Protein 5KIK (pdb70)

Foldseek 3Di:
DFFKAFALQKFKFKAFLQAGDALLCQQLLSVLLCVVPAQVVLLVVCLVPLVVLVVLLVDLVSALPQHANPSVPNVVSVVSVVVCVVLNVVSVLSVVQVLCLPPPQQVVWFQDDPVVSQVPGDPLCRVFKDKADPPVNTGIDIFTNRVVSCVDPSRDQQSIKIKMAGHAEQFDAAGGNHGDDCSDPRMAIFGGGLQDVLLVCRLVTRHDPVRLVVSCVVSVDDDVNSVSSVVSMDGDDADWWWKDQAQLWIWIHARRAIEIFLDDATGDDHPDYDPDHCHPVNDDQAHEEYEFFFRDCSSDPSSRCSNCVNRYHEYEWADDDRNASLEHGPQVSVVSSNRDHYDHAYAQDWDDGDQKIKGWHDADALQLPDPYRGGTWIWIGRDPAIEISRQQGWCPPPPRLLVVCVPPPAHAEYEYEFQAFFAQNCSVCVSSDSDDDPVVVSVVRGRGGYFQVGVQRNCVSRVYQEYEYGNHQQGSHSNRHDSRDDDCVPSSNVRQVNNQVSSVVVPGHYYYDRRMDMDDD

Structure (mmCIF, N/CA/C/O backbone):
data_5KIK
#
_entry.id   5KIK
#
_cell.length_a   153.529
_cell.length_b   153.529
_cell.length_c   93.043
_cell.angle_alpha   90.00
_cell.angle_beta   90.00
_cell.angle_gamma   90.00
#
_symmetry.space_group_name_H-M   'P 43 21 2'
#
loop_
_entity.id
_entity.type
_entity.pdbx_description
1 polymer 'CmlA protein'
2 non-polymer 'FE (III) ION'
3 non-polymer 'POTASSIUM ION'
4 non-polymer GLYCEROL
5 water water
#
loop_
_atom_site.group_PDB
_atom_site.id
_atom_site.type_symbol
_atom_site.label_atom_id
_atom_site.label_alt_id
_atom_site.label_comp_id
_atom_site.label_asym_id
_atom_site.label_entity_id
_atom_site.label_seq_id
_atom_site.pdbx_PDB_ins_code
_atom_site.Cartn_x
_atom_site.Cartn_y
_atom_site.Cartn_z
_atom_site.occupancy
_atom_site.B_iso_or_equiv
_atom_site.auth_seq_id
_atom_site.auth_comp_id
_atom_site.auth_asym_id
_atom_site.auth_atom_id
_atom_site.pdbx_PDB_model_num
ATOM 1 N N . HIS A 1 19 ? -20.143 -28.856 -34.836 1.00 72.53 -1 HIS A N 1
ATOM 2 C CA . HIS A 1 19 ? -19.533 -30.141 -35.320 1.00 69.83 -1 HIS A CA 1
ATOM 3 C C . HIS A 1 19 ? -18.684 -30.827 -34.251 1.00 65.67 -1 HIS A C 1
ATOM 4 O O . HIS A 1 19 ? -17.800 -30.224 -33.658 1.00 70.19 -1 HIS A O 1
ATOM 11 N N . MET A 1 20 ? -18.959 -32.103 -34.027 1.00 60.17 0 MET A N 1
ATOM 12 C CA . MET A 1 20 ? -18.373 -32.892 -32.940 1.00 60.33 0 MET A CA 1
ATOM 13 C C . MET A 1 20 ? -16.825 -33.031 -33.111 1.00 58.16 0 MET A C 1
ATOM 14 O O . MET A 1 20 ? -16.307 -33.163 -34.239 1.00 55.06 0 MET A O 1
ATOM 19 N N . ARG A 1 21 ? -16.110 -33.014 -31.994 1.00 54.65 1 ARG A N 1
ATOM 20 C CA . ARG A 1 21 ? -14.647 -33.106 -31.974 1.00 58.36 1 ARG A CA 1
ATOM 21 C C . ARG A 1 21 ? -14.179 -34.299 -31.150 1.00 54.79 1 ARG A C 1
ATOM 22 O O . ARG A 1 21 ? -14.813 -34.727 -30.169 1.00 48.14 1 ARG A O 1
ATOM 30 N N . TYR A 1 22 ? -13.062 -34.865 -31.599 1.00 53.14 2 TYR A N 1
ATOM 31 C CA . TYR A 1 22 ? -12.513 -36.105 -31.024 1.00 55.12 2 TYR A CA 1
ATOM 32 C C . TYR A 1 22 ? -11.036 -35.928 -30.570 1.00 52.42 2 TYR A C 1
ATOM 33 O O . TYR A 1 22 ? -10.281 -35.126 -31.137 1.00 50.61 2 TYR A O 1
ATOM 42 N N . SER A 1 23 ? -10.654 -36.707 -29.569 1.00 53.45 3 SER A N 1
ATOM 43 C CA . SER A 1 23 ? -9.307 -36.725 -29.033 1.00 52.21 3 SER A CA 1
ATOM 44 C C . SER A 1 23 ? -8.869 -38.160 -28.776 1.00 51.10 3 SER A C 1
ATOM 45 O O . SER A 1 23 ? -9.698 -39.059 -28.661 1.00 51.31 3 SER A O 1
ATOM 48 N N . LEU A 1 24 ? -7.552 -38.371 -28.710 1.00 48.71 4 LEU A N 1
ATOM 49 C CA . LEU A 1 24 ? -6.990 -39.718 -28.542 1.00 49.91 4 LEU A CA 1
ATOM 50 C C . LEU A 1 24 ? -7.524 -40.263 -27.254 1.00 47.73 4 LEU A C 1
ATOM 51 O O . LEU A 1 24 ? -7.563 -39.554 -26.318 1.00 42.56 4 LEU A O 1
ATOM 56 N N . ARG A 1 25 ? -7.973 -41.514 -27.224 1.00 51.65 5 ARG A N 1
ATOM 57 C CA . ARG A 1 25 ? -8.402 -42.114 -25.968 1.00 47.70 5 ARG A CA 1
ATOM 58 C C . ARG A 1 25 ? -7.249 -42.230 -24.940 1.00 53.80 5 ARG A C 1
ATOM 59 O O . ARG A 1 25 ? -6.066 -42.428 -25.285 1.00 48.62 5 ARG A O 1
ATOM 67 N N . GLN A 1 26 ? -7.634 -42.212 -23.676 1.00 46.74 6 GLN A N 1
ATOM 68 C CA . GLN A 1 26 ? -6.709 -42.271 -22.563 1.00 48.14 6 GLN A CA 1
ATOM 69 C C . GLN A 1 26 ? -6.139 -43.667 -22.368 1.00 50.08 6 GLN A C 1
ATOM 70 O O . GLN A 1 26 ? -5.106 -43.855 -21.717 1.00 50.44 6 GLN A O 1
ATOM 76 N N . ASP A 1 27 ? -6.810 -44.656 -22.940 1.00 51.08 7 ASP A N 1
ATOM 77 C CA . ASP A 1 27 ? -6.421 -46.041 -22.777 1.00 50.38 7 ASP A CA 1
ATOM 78 C C . ASP A 1 27 ? -5.738 -46.576 -24.014 1.00 47.04 7 ASP A C 1
ATOM 79 O O . ASP A 1 27 ? -5.593 -47.795 -24.171 1.00 54.76 7 ASP A O 1
ATOM 84 N N . ILE A 1 28 ? -5.334 -45.680 -24.901 1.00 47.07 8 ILE A N 1
ATOM 85 C CA . ILE A 1 28 ? -4.604 -46.087 -26.083 1.00 51.01 8 ILE A CA 1
ATOM 86 C C . ILE A 1 28 ? -3.156 -45.586 -25.970 1.00 48.94 8 ILE A C 1
ATOM 87 O O . ILE A 1 28 ? -2.918 -44.401 -25.978 1.00 45.19 8 ILE A O 1
ATOM 92 N N . ALA A 1 29 ? -2.206 -46.491 -25.925 1.00 45.54 9 ALA A N 1
ATOM 93 C CA . ALA A 1 29 ? -0.784 -46.128 -25.884 1.00 46.72 9 ALA A CA 1
ATOM 94 C C . ALA A 1 29 ? -0.232 -46.004 -27.308 1.00 47.07 9 ALA A C 1
ATOM 95 O O . ALA A 1 29 ? -0.593 -46.786 -28.177 1.00 45.73 9 ALA A O 1
ATOM 97 N N . VAL A 1 30 ? 0.660 -45.047 -27.530 1.00 47.93 10 VAL A N 1
ATOM 98 C CA . VAL A 1 30 ? 1.347 -44.888 -28.809 1.00 46.80 10 VAL A CA 1
ATOM 99 C C . VAL A 1 30 ? 2.841 -45.175 -28.585 1.00 48.19 10 VAL A C 1
ATOM 100 O O . VAL A 1 30 ? 3.587 -44.283 -28.196 1.00 47.42 10 VAL A O 1
ATOM 104 N N . GLU A 1 31 ? 3.260 -46.410 -28.853 1.00 51.17 11 GLU A N 1
ATOM 105 C CA . GLU A 1 31 ? 4.631 -46.859 -28.605 1.00 50.74 11 GLU A CA 1
ATOM 106 C C . GLU A 1 31 ? 5.612 -46.483 -29.721 1.00 47.29 11 GLU A C 1
ATOM 107 O O . GLU A 1 31 ? 5.332 -46.694 -30.880 1.00 46.59 11 GLU A O 1
ATOM 113 N N . PRO A 1 32 ? 6.794 -45.952 -29.359 1.00 47.74 12 PRO A N 1
ATOM 114 C CA . PRO A 1 32 ? 7.794 -45.532 -30.356 1.00 45.87 12 PRO A CA 1
ATOM 115 C C . PRO A 1 32 ? 8.581 -46.659 -30.886 1.00 39.41 12 PRO A C 1
ATOM 116 O O . PRO A 1 32 ? 8.859 -47.602 -30.148 1.00 41.11 12 PRO A O 1
ATOM 120 N N . VAL A 1 33 ? 8.962 -46.585 -32.154 1.00 41.20 13 VAL A N 1
ATOM 121 C CA . VAL A 1 33 ? 9.673 -47.685 -32.755 1.00 40.66 13 VAL A CA 1
ATOM 122 C C . VAL A 1 33 ? 10.823 -47.168 -33.588 1.00 38.62 13 VAL A C 1
ATOM 123 O O . VAL A 1 33 ? 10.643 -46.273 -34.384 1.00 38.68 13 VAL A O 1
ATOM 127 N N . ILE A 1 34 ? 11.998 -47.756 -33.419 1.00 38.36 14 ILE A N 1
ATOM 128 C CA . ILE A 1 34 ? 13.157 -47.350 -34.218 1.00 41.68 14 ILE A CA 1
ATOM 129 C C . ILE A 1 34 ? 13.760 -48.603 -34.769 1.00 42.48 14 ILE A C 1
ATOM 130 O O . ILE A 1 34 ? 14.138 -49.480 -34.009 1.00 42.47 14 ILE A O 1
ATOM 135 N N . ALA A 1 35 ? 13.786 -48.704 -36.095 1.00 42.50 15 ALA A N 1
ATOM 136 C CA . ALA A 1 35 ? 14.346 -49.871 -36.788 1.00 47.11 15 ALA A CA 1
ATOM 137 C C . ALA A 1 35 ? 13.829 -51.178 -36.252 1.00 47.73 15 ALA A C 1
ATOM 138 O O . ALA A 1 35 ? 14.574 -52.136 -36.123 1.00 53.83 15 ALA A O 1
ATOM 140 N N . GLY A 1 36 ? 12.541 -51.201 -35.904 1.00 47.00 16 GLY A N 1
ATOM 141 C CA . GLY A 1 36 ? 11.881 -52.426 -35.507 1.00 40.96 16 GLY A CA 1
ATOM 142 C C . GLY A 1 36 ? 11.866 -52.680 -34.023 1.00 41.36 16 GLY A C 1
ATOM 143 O O . GLY A 1 36 ? 11.286 -53.658 -33.564 1.00 43.57 16 GLY A O 1
ATOM 144 N N . TRP A 1 37 ? 12.532 -51.841 -33.260 1.00 43.16 17 TRP A N 1
ATOM 145 C CA . TRP A 1 37 ? 12.641 -52.104 -31.812 1.00 44.38 17 TRP A CA 1
ATOM 146 C C . TRP A 1 37 ? 12.036 -50.974 -30.997 1.00 40.88 17 TRP A C 1
ATOM 147 O O . TRP A 1 37 ? 11.960 -49.812 -31.441 1.00 38.66 17 TRP A O 1
ATOM 158 N N . TYR A 1 38 ? 11.609 -51.282 -29.786 1.00 41.61 18 TYR A N 1
ATOM 159 C CA . TYR A 1 38 ? 11.020 -50.236 -28.984 1.00 41.75 18 TYR A CA 1
ATOM 160 C C . TYR A 1 38 ? 12.045 -49.093 -28.819 1.00 43.11 18 TYR A C 1
ATOM 161 O O . TYR A 1 38 ? 13.209 -49.327 -28.504 1.00 42.63 18 TYR A O 1
ATOM 170 N N . GLY A 1 39 ? 11.603 -47.863 -29.007 1.00 43.43 19 GLY A N 1
ATOM 171 C CA . GLY A 1 39 ? 12.484 -46.746 -29.093 1.00 45.94 19 GLY A CA 1
ATOM 172 C C . GLY A 1 39 ? 12.998 -46.216 -27.783 1.00 46.05 19 GLY A C 1
ATOM 173 O O . GLY A 1 39 ? 12.234 -46.016 -26.823 1.00 40.85 19 GLY A O 1
ATOM 174 N N . TRP A 1 40 ? 14.305 -45.977 -27.755 1.00 45.97 20 TRP A N 1
ATOM 175 C CA . TRP A 1 40 ? 14.945 -45.300 -26.603 1.00 44.90 20 TRP A CA 1
ATOM 176 C C . TRP A 1 40 ? 16.176 -44.559 -27.084 1.00 44.80 20 TRP A C 1
ATOM 177 O O . TRP A 1 40 ? 16.546 -44.679 -28.245 1.00 44.00 20 TRP A O 1
ATOM 188 N N A SER A 1 41 ? 16.790 -43.791 -26.175 0.50 46.06 21 SER A N 1
ATOM 189 N N B SER A 1 41 ? 16.805 -43.776 -26.203 0.50 46.18 21 SER A N 1
ATOM 190 C CA A SER A 1 41 ? 17.815 -42.802 -26.517 0.50 43.78 21 SER A CA 1
ATOM 191 C CA B SER A 1 41 ? 17.758 -42.753 -26.645 0.50 43.63 21 SER A CA 1
ATOM 192 C C A SER A 1 41 ? 18.906 -43.302 -27.456 0.50 41.06 21 SER A C 1
ATOM 193 C C B SER A 1 41 ? 18.935 -43.285 -27.479 0.50 41.01 21 SER A C 1
ATOM 194 O O A SER A 1 41 ? 19.169 -42.699 -28.502 0.50 43.78 21 SER A O 1
ATOM 195 O O B SER A 1 41 ? 19.287 -42.679 -28.499 0.50 43.19 21 SER A O 1
ATOM 200 N N . TYR A 1 42 ? 19.529 -44.417 -27.084 1.00 38.97 22 TYR A N 1
ATOM 201 C CA . TYR A 1 42 ? 20.726 -44.920 -27.818 1.00 42.87 22 TYR A CA 1
ATOM 202 C C . TYR A 1 42 ? 20.374 -45.491 -29.206 1.00 43.19 22 TYR A C 1
ATOM 203 O O . TYR A 1 42 ? 21.279 -45.803 -29.968 1.00 45.10 22 TYR A O 1
ATOM 212 N N . LEU A 1 43 ? 19.076 -45.554 -29.559 1.00 40.99 23 LEU A N 1
ATOM 213 C CA . LEU A 1 43 ? 18.675 -45.996 -30.935 1.00 42.70 23 LEU A CA 1
ATOM 214 C C . LEU A 1 43 ? 18.540 -44.906 -31.942 1.00 40.56 23 LEU A C 1
ATOM 215 O O . LEU A 1 43 ? 18.398 -45.208 -33.139 1.00 43.93 23 LEU A O 1
ATOM 220 N N . LEU A 1 44 ? 18.601 -43.638 -31.516 1.00 41.42 24 LEU A N 1
ATOM 221 C CA . LEU A 1 44 ? 18.439 -42.525 -32.459 1.00 39.82 24 LEU A CA 1
ATOM 222 C C . LEU A 1 44 ? 19.705 -42.106 -33.194 1.00 44.00 24 LEU A C 1
ATOM 223 O O . LEU A 1 44 ? 19.632 -41.811 -34.374 1.00 40.36 24 LEU A O 1
ATOM 228 N N . PRO A 1 45 ? 20.847 -41.983 -32.502 1.00 42.02 25 PRO A N 1
ATOM 229 C CA . PRO A 1 45 ? 22.078 -41.641 -33.273 1.00 40.49 25 PRO A CA 1
ATOM 230 C C . PRO A 1 45 ? 22.492 -42.844 -34.067 1.00 41.09 25 PRO A C 1
ATOM 231 O O . PRO A 1 45 ? 22.495 -43.965 -33.529 1.00 38.95 25 PRO A O 1
ATOM 235 N N . PRO A 1 46 ? 22.842 -42.643 -35.345 1.00 37.48 26 PRO A N 1
ATOM 236 C CA . PRO A 1 46 ? 23.081 -43.823 -36.151 1.00 39.53 26 PRO A CA 1
ATOM 237 C C . PRO A 1 46 ? 24.250 -44.676 -35.696 1.00 38.84 26 PRO A C 1
ATOM 238 O O . PRO A 1 46 ? 24.172 -45.925 -35.773 1.00 43.27 26 PRO A O 1
ATOM 242 N N . GLN A 1 47 ? 25.332 -44.025 -35.276 1.00 38.86 27 GLN A N 1
ATOM 243 C CA . GLN A 1 47 ? 26.524 -44.732 -34.804 1.00 40.13 27 GLN A CA 1
ATOM 244 C C . GLN A 1 47 ? 26.223 -45.647 -33.648 1.00 40.59 27 GLN A C 1
ATOM 245 O O . GLN A 1 47 ? 26.751 -46.758 -33.577 1.00 41.31 27 GLN A O 1
ATOM 251 N N . THR A 1 48 ? 25.369 -45.225 -32.724 1.00 43.20 28 THR A N 1
ATOM 252 C CA . THR A 1 48 ? 25.053 -46.126 -31.592 1.00 41.61 28 THR A CA 1
ATOM 253 C C . THR A 1 48 ? 23.983 -47.161 -32.009 1.00 42.32 28 THR A C 1
ATOM 254 O O . THR A 1 48 ? 24.015 -48.290 -31.554 1.00 38.84 28 THR A O 1
ATOM 258 N N . LEU A 1 49 ? 23.057 -46.785 -32.897 1.00 42.41 29 LEU A N 1
ATOM 259 C CA . LEU A 1 49 ? 22.094 -47.782 -33.451 1.00 45.17 29 LEU A CA 1
ATOM 260 C C . LEU A 1 49 ? 22.845 -48.946 -34.134 1.00 42.49 29 LEU A C 1
ATOM 261 O O . LEU A 1 49 ? 22.532 -50.133 -33.936 1.00 42.60 29 LEU A O 1
ATOM 266 N N . ALA A 1 50 ? 23.853 -48.587 -34.895 1.00 42.97 30 ALA A N 1
ATOM 267 C CA . ALA A 1 50 ? 24.649 -49.572 -35.626 1.00 42.01 30 ALA A CA 1
ATOM 268 C C . ALA A 1 50 ? 25.290 -50.561 -34.699 1.00 44.47 30 ALA A C 1
ATOM 269 O O . ALA A 1 50 ? 25.266 -51.749 -34.975 1.00 44.04 30 ALA A O 1
ATOM 271 N N . ARG A 1 51 ? 25.783 -50.102 -33.543 1.00 48.33 31 ARG A N 1
ATOM 272 C CA . ARG A 1 51 ? 26.385 -51.018 -32.572 1.00 44.26 31 ARG A CA 1
ATOM 273 C C . ARG A 1 51 ? 25.333 -51.897 -31.950 1.00 44.84 31 ARG A C 1
ATOM 274 O O . ARG A 1 51 ? 25.554 -53.089 -31.768 1.00 43.15 31 ARG A O 1
ATOM 282 N N . PHE A 1 52 ? 24.210 -51.316 -31.532 1.00 45.09 32 PHE A N 1
ATOM 283 C CA . PHE A 1 52 ? 23.152 -52.142 -30.924 1.00 43.19 32 PHE A CA 1
ATOM 284 C C . PHE A 1 52 ? 22.552 -53.178 -31.898 1.00 43.45 32 PHE A C 1
ATOM 285 O O . PHE A 1 52 ? 22.273 -54.295 -31.523 1.00 44.79 32 PHE A O 1
ATOM 293 N N . VAL A 1 53 ? 22.344 -52.798 -33.149 1.00 44.59 33 VAL A N 1
ATOM 294 C CA . VAL A 1 53 ? 21.840 -53.732 -34.120 1.00 46.48 33 VAL A CA 1
ATOM 295 C C . VAL A 1 53 ? 22.811 -54.917 -34.337 1.00 50.58 33 VAL A C 1
ATOM 296 O O . VAL A 1 53 ? 22.425 -56.107 -34.229 1.00 50.76 33 VAL A O 1
ATOM 300 N N . HIS A 1 54 ? 24.078 -54.590 -34.576 1.00 52.14 34 HIS A N 1
ATOM 301 C CA . HIS A 1 54 ? 25.088 -55.586 -34.855 1.00 46.03 34 HIS A CA 1
ATOM 302 C C . HIS A 1 54 ? 25.403 -56.444 -33.660 1.00 50.93 34 HIS A C 1
ATOM 303 O O . HIS A 1 54 ? 25.496 -57.658 -33.787 1.00 54.02 34 HIS A O 1
ATOM 310 N N . ASN A 1 55 ? 25.556 -55.843 -32.490 1.00 44.59 35 ASN A N 1
ATOM 311 C CA . ASN A 1 55 ? 26.017 -56.617 -31.337 1.00 48.66 35 ASN A CA 1
ATOM 312 C C . ASN A 1 55 ? 24.962 -57.172 -30.450 1.00 45.99 35 ASN A C 1
ATOM 313 O O . ASN A 1 55 ? 25.279 -58.027 -29.606 1.00 49.00 35 ASN A O 1
ATOM 318 N N . ARG A 1 56 ? 23.739 -56.657 -30.547 1.00 53.28 36 ARG A N 1
ATOM 319 C CA . ARG A 1 56 ? 22.636 -57.118 -29.664 1.00 49.55 36 ARG A CA 1
ATOM 320 C C . ARG A 1 56 ? 21.446 -57.626 -30.493 1.00 55.34 36 ARG A C 1
ATOM 321 O O . ARG A 1 56 ? 21.106 -58.810 -30.405 1.00 53.36 36 ARG A O 1
ATOM 329 N N . PHE A 1 57 ? 20.812 -56.754 -31.285 1.00 49.40 37 PHE A N 1
ATOM 330 C CA . PHE A 1 57 ? 19.498 -57.116 -31.832 1.00 51.51 37 PHE A CA 1
ATOM 331 C C . PHE A 1 57 ? 19.564 -58.267 -32.856 1.00 53.71 37 PHE A C 1
ATOM 332 O O . PHE A 1 57 ? 18.736 -59.129 -32.816 1.00 53.34 37 PHE A O 1
ATOM 340 N N . ASN A 1 58 ? 20.551 -58.278 -33.745 1.00 54.36 38 ASN A N 1
ATOM 341 C CA . ASN A 1 58 ? 20.666 -59.341 -34.736 1.00 55.57 38 ASN A CA 1
ATOM 342 C C . ASN A 1 58 ? 20.901 -60.660 -34.067 1.00 58.55 38 ASN A C 1
ATOM 343 O O . ASN A 1 58 ? 20.362 -61.654 -34.487 1.00 57.29 38 ASN A O 1
ATOM 348 N N . ARG A 1 59 ? 21.654 -60.645 -32.986 1.00 59.24 39 ARG A N 1
ATOM 349 C CA . ARG A 1 59 ? 21.893 -61.850 -32.221 1.00 58.66 39 ARG A CA 1
ATOM 350 C C . ARG A 1 59 ? 20.645 -62.369 -31.530 1.00 64.57 39 ARG A C 1
ATOM 351 O O . ARG A 1 59 ? 20.485 -63.574 -31.369 1.00 62.75 39 ARG A O 1
ATOM 359 N N . ILE A 1 60 ? 19.782 -61.478 -31.066 1.00 58.31 40 ILE A N 1
ATOM 360 C CA . ILE A 1 60 ? 18.567 -61.924 -30.425 1.00 56.77 40 ILE A CA 1
ATOM 361 C C . ILE A 1 60 ? 17.606 -62.584 -31.462 1.00 60.40 40 ILE A C 1
ATOM 362 O O . ILE A 1 60 ? 17.011 -63.618 -31.198 1.00 54.72 40 ILE A O 1
ATOM 367 N N . VAL A 1 61 ? 17.476 -61.972 -32.627 1.00 51.38 41 VAL A N 1
ATOM 368 C CA . VAL A 1 61 ? 16.611 -62.495 -33.660 1.00 58.84 41 VAL A CA 1
ATOM 369 C C . VAL A 1 61 ? 17.141 -63.831 -34.203 1.00 66.72 41 VAL A C 1
ATOM 370 O O . VAL A 1 61 ? 16.407 -64.798 -34.267 1.00 59.94 41 VAL A O 1
ATOM 374 N N . GLU A 1 62 ? 18.415 -63.873 -34.579 1.00 70.36 42 GLU A N 1
ATOM 375 C CA . GLU A 1 62 ? 19.032 -65.102 -35.088 1.00 70.62 42 GLU A CA 1
ATOM 376 C C . GLU A 1 62 ? 18.983 -66.244 -34.057 1.00 67.57 42 GLU A C 1
ATOM 377 O O . GLU A 1 62 ? 18.673 -67.384 -34.398 1.00 70.15 42 GLU A O 1
ATOM 383 N N . SER A 1 63 ? 19.216 -65.931 -32.791 1.00 61.92 43 SER A N 1
ATOM 384 C CA . SER A 1 63 ? 19.009 -66.905 -31.729 1.00 60.22 43 SER A CA 1
ATOM 385 C C . SER A 1 63 ? 17.556 -67.400 -31.715 1.00 69.14 43 SER A C 1
ATOM 386 O O . SER A 1 63 ? 17.293 -68.588 -31.522 1.00 73.60 43 SER A O 1
ATOM 389 N N . TYR A 1 64 ? 16.609 -66.492 -31.902 1.00 64.92 44 TYR A N 1
ATOM 390 C CA . TYR A 1 64 ? 15.204 -66.865 -31.838 1.00 66.33 44 TYR A CA 1
ATOM 391 C C . TYR A 1 64 ? 14.809 -67.745 -33.027 1.00 64.22 44 TYR A C 1
ATOM 392 O O . TYR A 1 64 ? 14.155 -68.757 -32.841 1.00 61.05 44 TYR A O 1
ATOM 401 N N . LEU A 1 65 ? 15.182 -67.334 -34.226 1.00 58.29 45 LEU A N 1
ATOM 402 C CA . LEU A 1 65 ? 14.867 -68.071 -35.436 1.00 65.05 45 LEU A CA 1
ATOM 403 C C . LEU A 1 65 ? 15.535 -69.450 -35.542 1.00 77.33 45 LEU A C 1
ATOM 404 O O . LEU A 1 65 ? 15.220 -70.195 -36.445 1.00 81.35 45 LEU A O 1
ATOM 409 N N . ASP A 1 66 ? 16.474 -69.754 -34.652 1.00 84.07 46 ASP A N 1
ATOM 410 C CA . ASP A 1 66 ? 17.125 -71.053 -34.609 1.00 85.73 46 ASP A CA 1
ATOM 411 C C . ASP A 1 66 ? 16.463 -71.960 -33.598 1.00 81.85 46 ASP A C 1
ATOM 412 O O . ASP A 1 66 ? 16.501 -73.162 -33.751 1.00 82.77 46 ASP A O 1
ATOM 417 N N . ASP A 1 67 ? 15.890 -71.401 -32.544 1.00 80.92 47 ASP A N 1
ATOM 418 C CA . ASP A 1 67 ? 15.049 -72.189 -31.678 1.00 77.06 47 ASP A CA 1
ATOM 419 C C . ASP A 1 67 ? 14.083 -71.360 -30.834 1.00 69.39 47 ASP A C 1
ATOM 420 O O . ASP A 1 67 ? 14.369 -71.037 -29.672 1.00 65.73 47 ASP A O 1
ATOM 425 N N . PRO A 1 68 ? 12.888 -71.092 -31.394 1.00 66.45 48 PRO A N 1
ATOM 426 C CA . PRO A 1 68 ? 11.844 -70.332 -30.718 1.00 63.01 48 PRO A CA 1
ATOM 427 C C . PRO A 1 68 ? 11.489 -70.789 -29.317 1.00 68.62 48 PRO A C 1
ATOM 428 O O . PRO A 1 68 ? 11.045 -69.963 -28.499 1.00 64.70 48 PRO A O 1
ATOM 432 N N . GLN A 1 69 ? 11.706 -72.078 -29.038 1.00 73.81 49 GLN A N 1
ATOM 433 C CA . GLN A 1 69 ? 11.290 -72.688 -27.766 1.00 75.34 49 GLN A CA 1
ATOM 434 C C . GLN A 1 69 ? 12.123 -72.253 -26.588 1.00 66.27 49 GLN A C 1
ATOM 435 O O . GLN A 1 69 ? 11.616 -72.257 -25.460 1.00 62.18 49 GLN A O 1
ATOM 441 N N . VAL A 1 70 ? 13.394 -71.899 -26.837 1.00 66.17 50 VAL A N 1
ATOM 442 C CA . VAL A 1 70 ? 14.274 -71.387 -25.770 1.00 66.13 50 VAL A CA 1
ATOM 443 C C . VAL A 1 70 ? 13.723 -70.048 -25.271 1.00 66.33 50 VAL A C 1
ATOM 444 O O . VAL A 1 70 ? 13.651 -69.797 -24.054 1.00 72.08 50 VAL A O 1
ATOM 448 N N . HIS A 1 71 ? 13.314 -69.201 -26.217 1.00 68.00 51 HIS A N 1
ATOM 449 C CA . HIS A 1 71 ? 12.761 -67.884 -25.880 1.00 70.43 51 HIS A CA 1
ATOM 450 C C . HIS A 1 71 ? 11.421 -68.061 -25.191 1.00 67.05 51 HIS A C 1
ATOM 451 O O . HIS A 1 71 ? 11.151 -67.413 -24.160 1.00 66.91 51 HIS A O 1
ATOM 458 N N . ALA A 1 72 ? 10.617 -68.990 -25.710 1.00 64.87 52 ALA A N 1
ATOM 459 C CA . ALA A 1 72 ? 9.341 -69.343 -25.059 1.00 66.19 52 ALA A CA 1
ATOM 460 C C . ALA A 1 72 ? 9.562 -69.762 -23.605 1.00 65.26 52 ALA A C 1
ATOM 461 O O . ALA A 1 72 ? 8.885 -69.283 -22.663 1.00 62.04 52 ALA A O 1
ATOM 463 N N . ALA A 1 73 ? 10.556 -70.625 -23.416 1.00 67.64 53 ALA A N 1
ATOM 464 C CA . ALA A 1 73 ? 10.865 -71.156 -22.091 1.00 69.36 53 ALA A CA 1
ATOM 465 C C . ALA A 1 73 ? 11.399 -70.070 -21.145 1.00 70.53 53 ALA A C 1
ATOM 466 O O . ALA A 1 73 ? 11.032 -70.014 -19.969 1.00 76.84 53 ALA A O 1
ATOM 468 N N . ALA A 1 74 ? 12.250 -69.186 -21.656 1.00 69.49 54 ALA A N 1
ATOM 469 C CA . ALA A 1 74 ? 12.721 -68.053 -20.836 1.00 63.46 54 ALA A CA 1
ATOM 470 C C . ALA A 1 74 ? 11.583 -67.109 -20.457 1.00 60.35 54 ALA A C 1
ATOM 471 O O . ALA A 1 74 ? 11.468 -66.689 -19.295 1.00 67.10 54 ALA A O 1
ATOM 473 N N . VAL A 1 75 ? 10.742 -66.767 -21.433 1.00 66.14 55 VAL A N 1
ATOM 474 C CA . VAL A 1 75 ? 9.685 -65.778 -21.197 1.00 67.44 55 VAL A CA 1
ATOM 475 C C . VAL A 1 75 ? 8.627 -66.329 -20.235 1.00 71.17 55 VAL A C 1
ATOM 476 O O . VAL A 1 75 ? 8.058 -65.589 -19.413 1.00 60.08 55 VAL A O 1
ATOM 480 N N . ARG A 1 76 ? 8.407 -67.641 -20.305 1.00 78.44 56 ARG A N 1
ATOM 481 C CA . ARG A 1 76 ? 7.526 -68.305 -19.355 1.00 86.14 56 ARG A CA 1
ATOM 482 C C . ARG A 1 76 ? 7.927 -68.031 -17.899 1.00 76.45 56 ARG A C 1
ATOM 483 O O . ARG A 1 76 ? 7.074 -68.059 -17.045 1.00 73.09 56 ARG A O 1
ATOM 491 N N . GLN A 1 77 ? 9.200 -67.715 -17.636 1.00 77.52 57 GLN A N 1
ATOM 492 C CA . GLN A 1 77 ? 9.690 -67.428 -16.270 1.00 78.17 57 GLN A CA 1
ATOM 493 C C . GLN A 1 77 ? 9.994 -65.951 -15.938 1.00 80.21 57 GLN A C 1
ATOM 494 O O . GLN A 1 77 ? 10.881 -65.335 -16.550 1.00 79.24 57 GLN A O 1
ATOM 500 N N . ARG A 1 78 ? 9.319 -65.421 -14.919 1.00 78.95 58 ARG A N 1
ATOM 501 C CA . ARG A 1 78 ? 9.422 -64.001 -14.573 1.00 88.50 58 ARG A CA 1
ATOM 502 C C . ARG A 1 78 ? 10.826 -63.546 -14.202 1.00 86.95 58 ARG A C 1
ATOM 503 O O . ARG A 1 78 ? 11.201 -62.422 -14.532 1.00 85.37 58 ARG A O 1
ATOM 511 N N . ARG A 1 79 ? 11.604 -64.415 -13.555 1.00 86.04 59 ARG A N 1
ATOM 512 C CA . ARG A 1 79 ? 12.999 -64.093 -13.194 1.00 82.70 59 ARG A CA 1
ATOM 513 C C . ARG A 1 79 ? 13.882 -63.821 -14.423 1.00 74.47 59 ARG A C 1
ATOM 514 O O . ARG A 1 79 ? 14.926 -63.199 -14.307 1.00 71.53 59 ARG A O 1
ATOM 522 N N . MET A 1 80 ? 13.476 -64.271 -15.600 1.00 73.07 60 MET A N 1
ATOM 523 C CA . MET A 1 80 ? 14.282 -64.048 -16.791 1.00 69.74 60 MET A CA 1
ATOM 524 C C . MET A 1 80 ? 13.888 -62.763 -17.523 1.00 70.02 60 MET A C 1
ATOM 525 O O . MET A 1 80 ? 14.540 -62.400 -18.500 1.00 69.24 60 MET A O 1
ATOM 530 N N . HIS A 1 81 ? 12.807 -62.100 -17.100 1.00 69.96 61 HIS A N 1
ATOM 531 C CA . HIS A 1 81 ? 12.283 -60.941 -17.868 1.00 75.69 61 HIS A CA 1
ATOM 532 C C . HIS A 1 81 ? 13.281 -59.789 -17.812 1.00 76.22 61 HIS A C 1
ATOM 533 O O . HIS A 1 81 ? 13.746 -59.400 -16.744 1.00 66.23 61 HIS A O 1
ATOM 540 N N . GLY A 1 82 ? 13.648 -59.261 -18.969 1.00 72.50 62 GLY A N 1
ATOM 541 C CA . GLY A 1 82 ? 14.712 -58.268 -18.988 1.00 71.42 62 GLY A CA 1
ATOM 542 C C . GLY A 1 82 ? 15.952 -58.809 -19.659 1.00 68.43 62 GLY A C 1
ATOM 543 O O . GLY A 1 82 ? 16.855 -58.045 -19.959 1.00 70.49 62 GLY A O 1
ATOM 544 N N . GLY A 1 83 ? 15.990 -60.123 -19.896 1.00 62.66 63 GLY A N 1
ATOM 545 C CA . GLY A 1 83 ? 17.071 -60.756 -20.639 1.00 56.24 63 GLY A CA 1
ATOM 546 C C . GLY A 1 83 ? 16.819 -60.660 -22.134 1.00 61.52 63 GLY A C 1
ATOM 547 O O . GLY A 1 83 ? 15.792 -60.121 -22.561 1.00 66.13 63 GLY A O 1
ATOM 548 N N . PRO A 1 84 ? 17.743 -61.214 -22.942 1.00 57.84 64 PRO A N 1
ATOM 549 C CA . PRO A 1 84 ? 17.676 -61.086 -24.389 1.00 60.96 64 PRO A CA 1
ATOM 550 C C . PRO A 1 84 ? 16.632 -62.009 -25.004 1.00 59.88 64 PRO A C 1
ATOM 551 O O . PRO A 1 84 ? 16.950 -62.882 -25.823 1.00 59.37 64 PRO A O 1
ATOM 555 N N . TRP A 1 85 ? 15.378 -61.791 -24.654 1.00 56.24 65 TRP A N 1
ATOM 556 C CA . TRP A 1 85 ? 14.348 -62.705 -25.123 1.00 56.46 65 TRP A CA 1
ATOM 557 C C . TRP A 1 85 ? 13.217 -62.022 -25.888 1.00 57.53 65 TRP A C 1
ATOM 558 O O . TRP A 1 85 ? 12.726 -60.982 -25.466 1.00 56.12 65 TRP A O 1
ATOM 569 N N . ILE A 1 86 ? 12.828 -62.606 -27.025 1.00 56.25 66 ILE A N 1
ATOM 570 C CA . ILE A 1 86 ? 11.652 -62.167 -27.764 1.00 55.76 66 ILE A CA 1
ATOM 571 C C . ILE A 1 86 ? 10.383 -62.657 -27.069 1.00 60.05 66 ILE A C 1
ATOM 572 O O . ILE A 1 86 ? 10.127 -63.867 -27.011 1.00 58.99 66 ILE A O 1
ATOM 577 N N . HIS A 1 87 ? 9.611 -61.719 -26.528 1.00 57.59 67 HIS A N 1
ATOM 578 C CA . HIS A 1 87 ? 8.395 -62.044 -25.825 1.00 59.29 67 HIS A CA 1
ATOM 579 C C . HIS A 1 87 ? 7.238 -62.437 -26.740 1.00 63.40 67 HIS A C 1
ATOM 580 O O . HIS A 1 87 ? 6.328 -63.111 -26.284 1.00 65.24 67 HIS A O 1
ATOM 587 N N . ALA A 1 88 ? 7.263 -62.052 -28.007 1.00 63.05 68 ALA A N 1
ATOM 588 C CA . ALA A 1 88 ? 6.220 -62.466 -28.953 1.00 62.13 68 ALA A CA 1
ATOM 589 C C . ALA A 1 88 ? 6.633 -63.747 -29.667 1.00 65.58 68 ALA A C 1
ATOM 590 O O . ALA A 1 88 ? 6.666 -63.815 -30.905 1.00 60.14 68 ALA A O 1
ATOM 592 N N . HIS A 1 89 ? 6.921 -64.775 -28.883 1.00 67.45 69 HIS A N 1
ATOM 593 C CA . HIS A 1 89 ? 7.558 -65.983 -29.422 1.00 77.06 69 HIS A CA 1
ATOM 594 C C . HIS A 1 89 ? 6.656 -66.832 -30.326 1.00 79.15 69 HIS A C 1
ATOM 595 O O . HIS A 1 89 ? 7.162 -67.521 -31.212 1.00 76.99 69 HIS A O 1
ATOM 602 N N . GLU A 1 90 ? 5.339 -66.737 -30.144 1.00 78.00 70 GLU A N 1
ATOM 603 C CA . GLU A 1 90 ? 4.373 -67.455 -30.990 1.00 72.79 70 GLU A CA 1
ATOM 604 C C . GLU A 1 90 ? 4.260 -66.965 -32.421 1.00 73.17 70 GLU A C 1
ATOM 605 O O . GLU A 1 90 ? 3.483 -67.532 -33.153 1.00 80.56 70 GLU A O 1
ATOM 611 N N . HIS A 1 91 ? 4.994 -65.925 -32.829 1.00 65.58 71 HIS A N 1
ATOM 612 C CA . HIS A 1 91 ? 4.801 -65.283 -34.154 1.00 61.29 71 HIS A CA 1
ATOM 613 C C . HIS A 1 91 ? 6.031 -65.396 -35.035 1.00 59.84 71 HIS A C 1
ATOM 614 O O . HIS A 1 91 ? 6.466 -64.421 -35.652 1.00 60.60 71 HIS A O 1
ATOM 621 N N . ARG A 1 92 ? 6.574 -66.600 -35.105 1.00 64.17 72 ARG A N 1
ATOM 622 C CA . ARG A 1 92 ? 7.800 -66.882 -35.839 1.00 66.78 72 ARG A CA 1
ATOM 623 C C . ARG A 1 92 ? 7.823 -66.371 -37.286 1.00 62.95 72 ARG A C 1
ATOM 624 O O . ARG A 1 92 ? 8.831 -65.792 -37.747 1.00 64.99 72 ARG A O 1
ATOM 632 N N . ASP A 1 93 ? 6.731 -66.577 -38.008 1.00 63.99 73 ASP A N 1
ATOM 633 C CA . ASP A 1 93 ? 6.707 -66.220 -39.447 1.00 66.17 73 ASP A CA 1
ATOM 634 C C . ASP A 1 93 ? 6.726 -64.719 -39.691 1.00 60.28 73 ASP A C 1
ATOM 635 O O . ASP A 1 93 ? 7.420 -64.243 -40.573 1.00 63.38 73 ASP A O 1
ATOM 640 N N . ALA A 1 94 ? 5.959 -63.977 -38.899 1.00 59.84 74 ALA A N 1
ATOM 641 C CA . ALA A 1 94 ? 5.935 -62.518 -39.003 1.00 60.82 74 ALA A CA 1
ATOM 642 C C . ALA A 1 94 ? 7.348 -61.964 -38.724 1.00 52.93 74 ALA A C 1
ATOM 643 O O . ALA A 1 94 ? 7.847 -61.146 -39.464 1.00 57.09 74 ALA A O 1
ATOM 645 N N . ILE A 1 95 ? 7.976 -62.463 -37.672 1.00 53.02 75 ILE A N 1
ATOM 646 C CA . ILE A 1 95 ? 9.315 -62.026 -37.290 1.00 55.92 75 ILE A CA 1
ATOM 647 C C . ILE A 1 95 ? 10.308 -62.366 -38.390 1.00 57.64 75 ILE A C 1
ATOM 648 O O . ILE A 1 95 ? 11.135 -61.532 -38.776 1.00 59.06 75 ILE A O 1
ATOM 653 N N . GLU A 1 96 ? 10.216 -63.590 -38.903 1.00 61.24 76 GLU A N 1
ATOM 654 C CA . GLU A 1 96 ? 11.104 -64.010 -39.972 1.00 61.83 76 GLU A CA 1
ATOM 655 C C . GLU A 1 96 ? 10.958 -63.134 -41.200 1.00 60.00 76 GLU A C 1
ATOM 656 O O . GLU A 1 96 ? 11.951 -62.700 -41.786 1.00 62.36 76 GLU A O 1
ATOM 662 N N . ALA A 1 97 ? 9.726 -62.864 -41.605 1.00 58.77 77 ALA A N 1
ATOM 663 C CA . ALA A 1 97 ? 9.499 -62.019 -42.795 1.00 56.42 77 ALA A CA 1
ATOM 664 C C . ALA A 1 97 ? 10.006 -60.579 -42.544 1.00 57.37 77 ALA A C 1
ATOM 665 O O . ALA A 1 97 ? 10.615 -59.942 -43.427 1.00 57.45 77 ALA A O 1
ATOM 667 N N . TRP A 1 98 ? 9.769 -60.077 -41.323 1.00 55.41 78 TRP A N 1
ATOM 668 C CA . TRP A 1 98 ? 10.192 -58.702 -40.974 1.00 55.97 78 TRP A CA 1
ATOM 669 C C . TRP A 1 98 ? 11.719 -58.693 -41.083 1.00 52.03 78 TRP A C 1
ATOM 670 O O . TRP A 1 98 ? 12.296 -57.809 -41.714 1.00 49.61 78 TRP A O 1
ATOM 681 N N . TYR A 1 99 ? 12.356 -59.737 -40.545 1.00 51.86 79 TYR A N 1
ATOM 682 C CA . TYR A 1 99 ? 13.814 -59.798 -40.546 1.00 58.09 79 TYR A CA 1
ATOM 683 C C . TYR A 1 99 ? 14.400 -59.826 -41.936 1.00 60.43 79 TYR A C 1
ATOM 684 O O . TYR A 1 99 ? 15.421 -59.182 -42.192 1.00 53.52 79 TYR A O 1
ATOM 693 N N . ARG A 1 100 ? 13.759 -60.548 -42.855 1.00 65.97 80 ARG A N 1
ATOM 694 C CA . ARG A 1 100 ? 14.293 -60.632 -44.199 1.00 61.23 80 ARG A CA 1
ATOM 695 C C . ARG A 1 100 ? 13.989 -59.363 -44.992 1.00 53.12 80 ARG A C 1
ATOM 696 O O . ARG A 1 100 ? 14.792 -58.953 -45.808 1.00 51.15 80 ARG A O 1
ATOM 704 N N . GLU A 1 101 ? 12.843 -58.734 -44.776 1.00 58.29 81 GLU A N 1
ATOM 705 C CA . GLU A 1 101 ? 12.519 -57.490 -45.507 1.00 65.79 81 GLU A CA 1
ATOM 706 C C . GLU A 1 101 ? 13.433 -56.307 -45.143 1.00 65.54 81 GLU A C 1
ATOM 707 O O . GLU A 1 101 ? 13.573 -55.360 -45.914 1.00 54.76 81 GLU A O 1
ATOM 713 N N . THR A 1 102 ? 13.986 -56.309 -43.933 1.00 61.51 82 THR A N 1
ATOM 714 C CA . THR A 1 102 ? 14.758 -55.155 -43.493 1.00 59.04 82 THR A CA 1
ATOM 715 C C . THR A 1 102 ? 16.234 -55.394 -43.702 1.00 61.97 82 THR A C 1
ATOM 716 O O . THR A 1 102 ? 17.044 -54.559 -43.322 1.00 63.82 82 THR A O 1
ATOM 720 N N . ALA A 1 103 ? 16.591 -56.493 -44.373 1.00 62.94 83 ALA A N 1
ATOM 721 C CA . ALA A 1 103 ? 18.001 -56.836 -44.583 1.00 63.16 83 ALA A CA 1
ATOM 722 C C . ALA A 1 103 ? 18.828 -55.710 -45.218 1.00 58.31 83 ALA A C 1
ATOM 723 O O . ALA A 1 103 ? 19.944 -55.482 -44.792 1.00 57.65 83 ALA A O 1
ATOM 725 N N . PRO A 1 104 ? 18.287 -54.986 -46.197 1.00 54.53 84 PRO A N 1
ATOM 726 C CA . PRO A 1 104 ? 19.074 -53.879 -46.779 1.00 57.10 84 PRO A CA 1
ATOM 727 C C . PRO A 1 104 ? 19.319 -52.695 -45.812 1.00 58.50 84 PRO A C 1
ATOM 728 O O . PRO A 1 104 ? 20.315 -51.988 -45.920 1.00 53.08 84 PRO A O 1
ATOM 732 N N . ARG A 1 105 ? 18.416 -52.478 -44.870 1.00 61.54 85 ARG A N 1
ATOM 733 C CA . ARG A 1 105 ? 18.668 -51.487 -43.814 1.00 61.75 85 ARG A CA 1
ATOM 734 C C . ARG A 1 105 ? 19.796 -51.935 -42.884 1.00 52.92 85 ARG A C 1
ATOM 735 O O . ARG A 1 105 ? 20.649 -51.140 -42.586 1.00 55.59 85 ARG A O 1
ATOM 743 N N . ARG A 1 106 ? 19.843 -53.221 -42.526 1.00 52.97 86 ARG A N 1
ATOM 744 C CA . ARG A 1 106 ? 20.926 -53.762 -41.741 1.00 56.73 86 ARG A CA 1
ATOM 745 C C . ARG A 1 106 ? 22.248 -53.689 -42.467 1.00 62.95 86 ARG A C 1
ATOM 746 O O . ARG A 1 106 ? 23.302 -53.405 -41.842 1.00 55.45 86 ARG A O 1
ATOM 754 N N . GLU A 1 107 ? 22.226 -53.877 -43.782 1.00 58.00 87 GLU A N 1
ATOM 755 C CA . GLU A 1 107 ? 23.490 -53.839 -44.476 1.00 56.54 87 GLU A CA 1
ATOM 756 C C . GLU A 1 107 ? 23.967 -52.382 -44.621 1.00 53.89 87 GLU A C 1
ATOM 757 O O . GLU A 1 107 ? 25.153 -52.134 -44.595 1.00 51.58 87 GLU A O 1
ATOM 763 N N . ARG A 1 108 ? 23.073 -51.424 -44.802 1.00 51.65 88 ARG A N 1
ATOM 764 C CA . ARG A 1 108 ? 23.516 -50.026 -44.855 1.00 59.17 88 ARG A CA 1
ATOM 765 C C . ARG A 1 108 ? 24.175 -49.636 -43.502 1.00 55.12 88 ARG A C 1
ATOM 766 O O . ARG A 1 108 ? 25.294 -49.142 -43.441 1.00 49.68 88 ARG A O 1
ATOM 774 N N . LEU A 1 109 ? 23.515 -50.012 -42.429 1.00 54.59 89 LEU A N 1
ATOM 775 C CA . LEU A 1 109 ? 23.992 -49.710 -41.113 1.00 56.00 89 LEU A CA 1
ATOM 776 C C . LEU A 1 109 ? 25.315 -50.433 -40.826 1.00 56.68 89 LEU A C 1
ATOM 777 O O . LEU A 1 109 ? 26.159 -49.897 -40.119 1.00 57.32 89 LEU A O 1
ATOM 782 N N . ASP A 1 110 ? 25.513 -51.627 -41.387 1.00 53.13 90 ASP A N 1
ATOM 783 C CA . ASP A 1 110 ? 26.737 -52.390 -41.151 1.00 51.39 90 ASP A CA 1
ATOM 784 C C . ASP A 1 110 ? 27.927 -51.734 -41.803 1.00 49.71 90 ASP A C 1
ATOM 785 O O . ASP A 1 110 ? 29.051 -51.913 -41.369 1.00 52.51 90 ASP A O 1
ATOM 790 N N . GLU A 1 111 ? 27.685 -50.931 -42.818 1.00 45.53 91 GLU A N 1
ATOM 791 C CA . GLU A 1 111 ? 28.755 -50.141 -43.399 1.00 46.46 91 GLU A CA 1
ATOM 792 C C . GLU A 1 111 ? 29.319 -49.079 -42.383 1.00 53.53 91 GLU A C 1
ATOM 793 O O . GLU A 1 111 ? 30.555 -48.826 -42.305 1.00 44.35 91 GLU A O 1
ATOM 799 N N . LEU A 1 112 ? 28.414 -48.459 -41.620 1.00 47.49 92 LEU A N 1
ATOM 800 C CA . LEU A 1 112 ? 28.819 -47.550 -40.531 1.00 48.23 92 LEU A CA 1
ATOM 801 C C . LEU A 1 112 ? 29.486 -48.332 -39.435 1.00 41.85 92 LEU A C 1
ATOM 802 O O . LEU A 1 112 ? 30.529 -47.904 -38.957 1.00 49.48 92 LEU A O 1
ATOM 807 N N . PHE A 1 113 ? 28.956 -49.498 -39.074 1.00 41.59 93 PHE A N 1
ATOM 808 C CA . PHE A 1 113 ? 29.570 -50.328 -38.007 1.00 43.20 93 PHE A CA 1
ATOM 809 C C . PHE A 1 113 ? 31.012 -50.671 -38.346 1.00 52.54 93 PHE A C 1
ATOM 810 O O . PHE A 1 113 ? 31.940 -50.540 -37.503 1.00 44.03 93 PHE A O 1
ATOM 818 N N . GLU A 1 114 ? 31.216 -51.054 -39.605 1.00 50.10 94 GLU A N 1
ATOM 819 C CA . GLU A 1 114 ? 32.512 -51.522 -40.050 1.00 50.01 94 GLU A CA 1
ATOM 820 C C . GLU A 1 114 ? 33.497 -50.349 -40.114 1.00 43.93 94 GLU A C 1
ATOM 821 O O . GLU A 1 114 ? 34.655 -50.499 -39.775 1.00 49.85 94 GLU A O 1
ATOM 827 N N . ALA A 1 115 ? 33.025 -49.205 -40.581 1.00 49.01 95 ALA A N 1
ATOM 828 C CA . ALA A 1 115 ? 33.839 -48.012 -40.633 1.00 48.84 95 ALA A CA 1
ATOM 829 C C . ALA A 1 115 ? 34.345 -47.621 -39.245 1.00 48.08 95 ALA A C 1
ATOM 830 O O . ALA A 1 115 ? 35.515 -47.293 -39.102 1.00 43.41 95 ALA A O 1
ATOM 832 N N . VAL A 1 116 ? 33.492 -47.716 -38.218 1.00 49.89 96 VAL A N 1
ATOM 833 C CA . VAL A 1 116 ? 33.933 -47.350 -36.887 1.00 44.84 96 VAL A CA 1
ATOM 834 C C . VAL A 1 116 ? 34.966 -48.336 -36.415 1.00 42.86 96 VAL A C 1
ATOM 835 O O . VAL A 1 116 ? 35.998 -47.928 -35.927 1.00 44.62 96 VAL A O 1
ATOM 839 N N . ARG A 1 117 ? 34.688 -49.636 -36.560 1.00 44.89 97 ARG A N 1
ATOM 840 C CA . ARG A 1 117 ? 35.653 -50.667 -36.279 1.00 46.41 97 ARG A CA 1
ATOM 841 C C . ARG A 1 117 ? 37.003 -50.401 -36.958 1.00 48.27 97 ARG A C 1
ATOM 842 O O . ARG A 1 117 ? 38.064 -50.452 -36.332 1.00 44.66 97 ARG A O 1
ATOM 850 N N . ARG A 1 118 ? 36.968 -50.036 -38.224 1.00 42.38 98 ARG A N 1
ATOM 851 C CA . ARG A 1 118 ? 38.233 -49.812 -38.912 1.00 49.82 98 ARG A CA 1
ATOM 852 C C . ARG A 1 118 ? 39.004 -48.622 -38.332 1.00 47.47 98 ARG A C 1
ATOM 853 O O . ARG A 1 118 ? 40.231 -48.697 -38.136 1.00 47.59 98 ARG A O 1
ATOM 861 N N . LEU A 1 119 ? 38.289 -47.529 -38.055 1.00 47.35 99 LEU A N 1
ATOM 862 C CA . LEU A 1 119 ? 38.899 -46.357 -37.424 1.00 44.49 99 LEU A CA 1
ATOM 863 C C . LEU A 1 119 ? 39.542 -46.773 -36.121 1.00 44.25 99 LEU A C 1
ATOM 864 O O . LEU A 1 119 ? 40.724 -46.526 -35.923 1.00 44.64 99 LEU A O 1
ATOM 869 N N . GLU A 1 120 ? 38.784 -47.451 -35.264 1.00 43.22 100 GLU A N 1
ATOM 870 C CA . GLU A 1 120 ? 39.271 -47.826 -33.905 1.00 45.39 100 GLU A CA 1
ATOM 871 C C . GLU A 1 120 ? 40.400 -48.878 -33.882 1.00 50.03 100 GLU A C 1
ATOM 872 O O . GLU A 1 120 ? 41.395 -48.699 -33.214 1.00 46.45 100 GLU A O 1
ATOM 878 N N . GLU A 1 121 ? 40.244 -49.987 -34.604 1.00 48.74 101 GLU A N 1
ATOM 879 C CA . GLU A 1 121 ? 41.215 -51.061 -34.573 1.00 47.64 101 GLU A CA 1
ATOM 880 C C . GLU A 1 121 ? 42.411 -50.964 -35.576 1.00 49.46 101 GLU A C 1
ATOM 881 O O . GLU A 1 121 ? 43.489 -51.390 -35.253 1.00 50.90 101 GLU A O 1
ATOM 887 N N . ASP A 1 122 ? 42.217 -50.414 -36.759 1.00 54.78 102 ASP A N 1
ATOM 888 C CA . ASP A 1 122 ? 43.239 -50.479 -37.789 1.00 52.81 102 ASP A CA 1
ATOM 889 C C . ASP A 1 122 ? 43.893 -49.115 -38.010 1.00 60.30 102 ASP A C 1
ATOM 890 O O . ASP A 1 122 ? 45.046 -49.084 -38.332 1.00 61.99 102 ASP A O 1
ATOM 895 N N . ILE A 1 123 ? 43.167 -47.993 -37.896 1.00 53.89 103 ILE A N 1
ATOM 896 C CA . ILE A 1 123 ? 43.735 -46.703 -38.236 1.00 47.73 103 ILE A CA 1
ATOM 897 C C . ILE A 1 123 ? 44.377 -46.028 -37.013 1.00 53.51 103 ILE A C 1
ATOM 898 O O . ILE A 1 123 ? 45.570 -45.732 -36.988 1.00 46.92 103 ILE A O 1
ATOM 903 N N . LEU A 1 124 ? 43.606 -45.781 -35.981 1.00 53.85 104 LEU A N 1
ATOM 904 C CA . LEU A 1 124 ? 44.120 -45.013 -34.859 1.00 48.61 104 LEU A CA 1
ATOM 905 C C . LEU A 1 124 ? 45.274 -45.655 -34.088 1.00 49.30 104 LEU A C 1
ATOM 906 O O . LEU A 1 124 ? 46.146 -44.935 -33.572 1.00 47.24 104 LEU A O 1
ATOM 911 N N . PRO A 1 125 ? 45.249 -46.984 -33.881 1.00 48.62 105 PRO A N 1
ATOM 912 C CA . PRO A 1 125 ? 46.375 -47.481 -33.062 1.00 48.04 105 PRO A CA 1
ATOM 913 C C . PRO A 1 125 ? 47.735 -47.424 -33.761 1.00 49.74 105 PRO A C 1
ATOM 914 O O . PRO A 1 125 ? 48.749 -47.661 -33.122 1.00 48.73 105 PRO A O 1
ATOM 918 N N . ARG A 1 126 ? 47.776 -47.071 -35.042 1.00 51.86 106 ARG A N 1
ATOM 919 C CA . ARG A 1 126 ? 49.074 -46.946 -35.726 1.00 57.66 106 ARG A CA 1
ATOM 920 C C . ARG A 1 126 ? 49.838 -45.672 -35.384 1.00 59.74 106 ARG A C 1
ATOM 921 O O . ARG A 1 126 ? 50.944 -45.521 -35.832 1.00 57.60 106 ARG A O 1
ATOM 929 N N . HIS A 1 127 ? 49.260 -44.751 -34.613 1.00 52.60 107 HIS A N 1
ATOM 930 C CA . HIS A 1 127 ? 49.950 -43.506 -34.273 1.00 49.33 107 HIS A CA 1
ATOM 931 C C . HIS A 1 127 ? 50.395 -43.401 -32.844 1.00 48.71 107 HIS A C 1
ATOM 932 O O . HIS A 1 127 ? 49.737 -43.928 -31.962 1.00 52.45 107 HIS A O 1
ATOM 939 N N . HIS A 1 128 ? 51.544 -42.748 -32.614 1.00 52.57 108 HIS A N 1
ATOM 940 C CA . HIS A 1 128 ? 52.199 -42.844 -31.320 1.00 52.45 108 HIS A CA 1
ATOM 941 C C . HIS A 1 128 ? 52.679 -41.497 -30.783 1.00 50.66 108 HIS A C 1
ATOM 942 O O . HIS A 1 128 ? 53.496 -41.456 -29.873 1.00 51.43 108 HIS A O 1
ATOM 949 N N . GLY A 1 129 ? 52.143 -40.406 -31.325 1.00 42.77 109 GLY A N 1
ATOM 950 C CA . GLY A 1 129 ? 52.403 -39.065 -30.805 1.00 41.15 109 GLY A CA 1
ATOM 951 C C . GLY A 1 129 ? 52.624 -38.030 -31.867 1.00 44.45 109 GLY A C 1
ATOM 952 O O . GLY A 1 129 ? 52.637 -36.835 -31.593 1.00 44.67 109 GLY A O 1
ATOM 953 N N . GLU A 1 130 ? 52.774 -38.484 -33.100 1.00 43.56 110 GLU A N 1
ATOM 954 C CA . GLU A 1 130 ? 53.030 -37.580 -34.188 1.00 50.67 110 GLU A CA 1
ATOM 955 C C . GLU A 1 130 ? 51.733 -37.019 -34.735 1.00 49.00 110 GLU A C 1
ATOM 956 O O . GLU A 1 130 ? 50.623 -37.490 -34.410 1.00 47.45 110 GLU A O 1
ATOM 962 N N . CYS A 1 131 ? 51.893 -35.983 -35.542 1.00 45.60 111 CYS A N 1
ATOM 963 C CA . CYS A 1 131 ? 50.785 -35.289 -36.164 1.00 47.39 111 CYS A CA 1
ATOM 964 C C . CYS A 1 131 ? 49.788 -36.291 -36.732 1.00 53.25 111 CYS A C 1
ATOM 965 O O . CYS A 1 131 ? 50.184 -37.221 -37.430 1.00 50.74 111 CYS A O 1
ATOM 968 N N . LEU A 1 132 ? 48.493 -36.046 -36.492 1.00 48.69 112 LEU A N 1
ATOM 969 C CA . LEU A 1 132 ? 47.458 -36.948 -36.905 1.00 46.67 112 LEU A CA 1
ATOM 970 C C . LEU A 1 132 ? 46.811 -36.619 -38.246 1.00 46.47 112 LEU A C 1
ATOM 971 O O . LEU A 1 132 ? 45.859 -37.284 -38.644 1.00 45.43 112 LEU A O 1
ATOM 976 N N . ASP A 1 133 ? 47.265 -35.587 -38.930 1.00 45.63 113 ASP A N 1
ATOM 977 C CA . ASP A 1 133 ? 46.698 -35.269 -40.248 1.00 54.81 113 ASP A CA 1
ATOM 978 C C . ASP A 1 133 ? 46.495 -36.468 -41.199 1.00 56.00 113 ASP A C 1
ATOM 979 O O . ASP A 1 133 ? 45.503 -36.514 -41.934 1.00 53.65 113 ASP A O 1
ATOM 984 N N . PRO A 1 134 ? 47.452 -37.400 -41.243 1.00 54.39 114 PRO A N 1
ATOM 985 C CA . PRO A 1 134 ? 47.251 -38.518 -42.179 1.00 52.61 114 PRO A CA 1
ATOM 986 C C . PRO A 1 134 ? 46.071 -39.434 -41.833 1.00 57.96 114 PRO A C 1
ATOM 987 O O . PRO A 1 134 ? 45.609 -40.167 -42.689 1.00 53.56 114 PRO A O 1
ATOM 991 N N . VAL A 1 135 ? 45.585 -39.428 -40.593 1.00 51.35 115 VAL A N 1
ATOM 992 C CA . VAL A 1 135 ? 44.382 -40.207 -40.304 1.00 47.87 115 VAL A CA 1
ATOM 993 C C . VAL A 1 135 ? 43.200 -39.791 -41.174 1.00 43.25 115 VAL A C 1
ATOM 994 O O . VAL A 1 135 ? 42.441 -40.601 -41.654 1.00 43.48 115 VAL A O 1
ATOM 998 N N . TYR A 1 136 ? 43.012 -38.500 -41.323 1.00 46.65 116 TYR A N 1
ATOM 999 C CA . TYR A 1 136 ? 41.863 -38.013 -42.018 1.00 50.14 116 TYR A CA 1
ATOM 1000 C C . TYR A 1 136 ? 41.851 -38.517 -43.476 1.00 52.97 116 TYR A C 1
ATOM 1001 O O . TYR A 1 136 ? 40.783 -38.812 -43.987 1.00 58.61 116 TYR A O 1
ATOM 1010 N N . GLN A 1 137 ? 43.028 -38.622 -44.101 1.00 52.51 117 GLN A N 1
ATOM 1011 C CA . GLN A 1 137 ? 43.165 -39.039 -45.523 1.00 58.17 117 GLN A CA 1
ATOM 1012 C C . GLN A 1 137 ? 42.841 -40.515 -45.674 1.00 54.11 117 GLN A C 1
ATOM 1013 O O . GLN A 1 137 ? 42.530 -40.953 -46.720 1.00 58.97 117 GLN A O 1
ATOM 1019 N N . GLU A 1 138 ? 42.932 -41.277 -44.602 1.00 51.89 118 GLU A N 1
ATOM 1020 C CA . GLU A 1 138 ? 42.614 -42.684 -44.638 1.00 52.84 118 GLU A CA 1
ATOM 1021 C C . GLU A 1 138 ? 41.199 -43.036 -44.186 1.00 50.50 118 GLU A C 1
ATOM 1022 O O . GLU A 1 138 ? 40.867 -44.218 -44.085 1.00 48.21 118 GLU A O 1
ATOM 1028 N N . LEU A 1 139 ? 40.345 -42.060 -43.888 1.00 51.30 119 LEU A N 1
ATOM 1029 C CA . LEU A 1 139 ? 39.049 -42.426 -43.258 1.00 51.06 119 LEU A CA 1
ATOM 1030 C C . LEU A 1 139 ? 38.142 -43.201 -44.196 1.00 52.63 119 LEU A C 1
ATOM 1031 O O . LEU A 1 139 ? 37.958 -42.815 -45.329 1.00 48.75 119 LEU A O 1
ATOM 1036 N N . PRO A 1 140 ? 37.470 -44.227 -43.690 1.00 56.53 120 PRO A N 1
ATOM 1037 C CA . PRO A 1 140 ? 36.347 -44.750 -44.494 1.00 50.54 120 PRO A CA 1
ATOM 1038 C C . PRO A 1 140 ? 35.377 -43.675 -44.914 1.00 52.67 120 PRO A C 1
ATOM 1039 O O . PRO A 1 140 ? 35.175 -42.674 -44.184 1.00 49.76 120 PRO A O 1
ATOM 1043 N N . ALA A 1 141 ? 3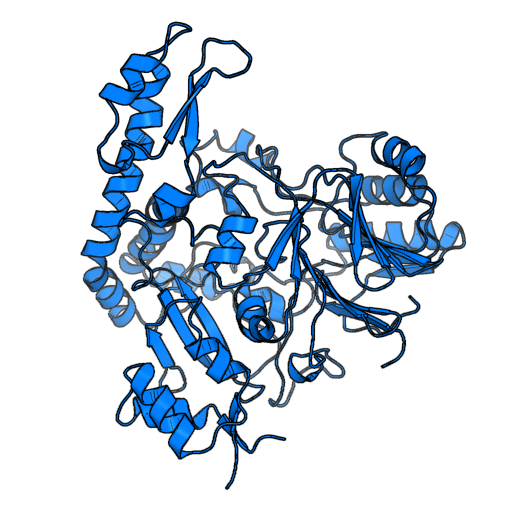4.736 -43.892 -46.064 1.00 45.98 121 ALA A N 1
ATOM 1044 C CA . ALA A 1 141 ? 33.824 -42.919 -46.636 1.00 50.62 121 ALA A CA 1
ATOM 1045 C C . ALA A 1 141 ? 32.654 -42.599 -45.685 1.00 45.46 121 ALA A C 1
ATOM 1046 O O . ALA A 1 141 ? 32.176 -41.473 -45.643 1.00 48.92 121 ALA A O 1
ATOM 1048 N N . ALA A 1 142 ? 32.168 -43.600 -44.966 1.00 49.56 122 ALA A N 1
ATOM 1049 C CA . ALA A 1 142 ? 31.036 -43.399 -44.065 1.00 46.97 122 ALA A CA 1
ATOM 1050 C C . ALA A 1 142 ? 31.352 -42.316 -43.012 1.00 49.10 122 ALA A C 1
ATOM 1051 O O . ALA A 1 142 ? 30.473 -41.564 -42.650 1.00 49.99 122 ALA A O 1
ATOM 1053 N N . LEU A 1 143 ? 32.618 -42.231 -42.598 1.00 47.10 123 LEU A N 1
ATOM 1054 C CA . LEU A 1 143 ? 33.084 -41.291 -41.585 1.00 47.10 123 LEU A CA 1
ATOM 1055 C C . LEU A 1 143 ? 33.828 -40.052 -42.097 1.00 49.55 123 LEU A C 1
ATOM 1056 O O . LEU A 1 143 ? 34.123 -39.148 -41.324 1.00 50.66 123 LEU A O 1
ATOM 1061 N N . ALA A 1 144 ? 34.107 -39.969 -43.395 1.00 49.68 124 ALA A N 1
ATOM 1062 C CA . ALA A 1 144 ? 34.871 -38.829 -43.911 1.00 47.48 124 ALA A CA 1
ATOM 1063 C C . ALA A 1 144 ? 34.115 -37.560 -43.643 1.00 46.73 124 ALA A C 1
ATOM 1064 O O . ALA A 1 144 ? 32.913 -37.461 -43.943 1.00 48.18 124 ALA A O 1
ATOM 1066 N N . GLY A 1 145 ? 34.824 -36.574 -43.105 1.00 41.48 125 GLY A N 1
ATOM 1067 C CA . GLY A 1 145 ? 34.199 -35.318 -42.748 1.00 42.12 125 GLY A CA 1
ATOM 1068 C C . GLY A 1 145 ? 33.266 -35.352 -41.529 1.00 42.18 125 GLY A C 1
ATOM 1069 O O . GLY A 1 145 ? 32.602 -34.355 -41.262 1.00 41.79 125 GLY A O 1
ATOM 1070 N N . ARG A 1 146 ? 33.206 -36.475 -40.807 1.00 38.65 126 ARG A N 1
ATOM 1071 C CA . ARG A 1 146 ? 32.204 -36.611 -39.733 1.00 43.55 126 ARG A CA 1
ATOM 1072 C C . ARG A 1 146 ? 32.770 -37.008 -38.379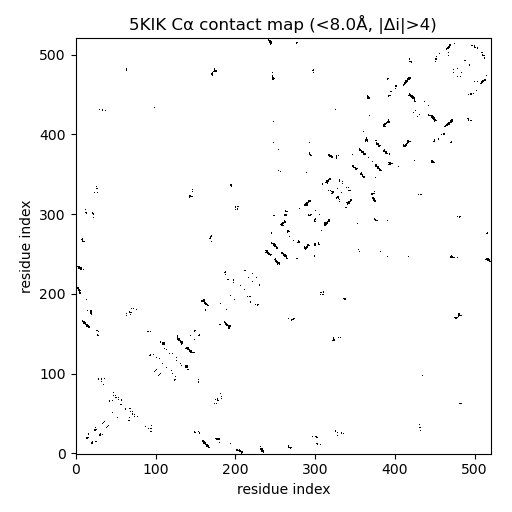 1.00 39.73 126 ARG A C 1
ATOM 1073 O O . ARG A 1 146 ? 32.020 -37.392 -37.464 1.00 41.79 126 ARG A O 1
ATOM 1081 N N . VAL A 1 147 ? 34.088 -36.991 -38.273 1.00 39.56 127 VAL A N 1
ATOM 1082 C CA . VAL A 1 147 ? 34.771 -37.298 -37.018 1.00 44.22 127 VAL A CA 1
ATOM 1083 C C . VAL A 1 147 ? 35.890 -36.300 -36.835 1.00 42.96 127 VAL A C 1
ATOM 1084 O O . VAL A 1 147 ? 36.292 -35.594 -37.788 1.00 45.39 127 VAL A O 1
ATOM 1088 N N . GLU A 1 148 ? 36.393 -36.250 -35.611 1.00 39.11 128 GLU A N 1
ATOM 1089 C CA . GLU A 1 148 ? 37.580 -35.473 -35.270 1.00 39.12 128 GLU A CA 1
ATOM 1090 C C . GLU A 1 148 ? 38.445 -36.425 -34.518 1.00 38.14 128 GLU A C 1
ATOM 1091 O O . GLU A 1 148 ? 37.937 -37.179 -33.677 1.00 43.74 128 GLU A O 1
ATOM 1097 N N . VAL A 1 149 ? 39.747 -36.404 -34.790 1.00 39.85 129 VAL A N 1
ATOM 1098 C CA . VAL A 1 149 ? 40.677 -37.229 -34.040 1.00 39.20 129 VAL A CA 1
ATOM 1099 C C . VAL A 1 149 ? 41.652 -36.375 -33.205 1.00 38.66 129 VAL A C 1
ATOM 1100 O O . VAL A 1 149 ? 41.829 -35.176 -33.459 1.00 43.72 129 VAL A O 1
ATOM 1104 N N . PHE A 1 150 ? 42.280 -36.986 -32.214 1.00 36.11 130 PHE A N 1
ATOM 1105 C CA . PHE A 1 150 ? 43.109 -36.249 -31.268 1.00 37.97 130 PHE A CA 1
ATOM 1106 C C . PHE A 1 150 ? 43.773 -37.216 -30.327 1.00 39.97 130 PHE A C 1
ATOM 1107 O O . PHE A 1 150 ? 43.426 -38.379 -30.352 1.00 39.15 130 PHE A O 1
ATOM 1115 N N . TYR A 1 151 ? 44.714 -36.735 -29.486 1.00 37.70 131 TYR A N 1
ATOM 1116 C CA . TYR A 1 151 ? 45.355 -37.599 -28.567 1.00 39.00 131 TYR A CA 1
ATOM 1117 C C . TYR A 1 151 ? 44.742 -37.364 -27.181 1.00 38.41 131 TYR A C 1
ATOM 1118 O O . TYR A 1 151 ? 44.357 -36.241 -26.814 1.00 42.65 131 TYR A O 1
ATOM 1127 N N . GLY A 1 152 ? 44.755 -38.429 -26.403 1.00 45.68 132 GLY A N 1
ATOM 1128 C CA . GLY A 1 152 ? 44.450 -38.363 -25.009 1.00 46.56 132 GLY A CA 1
ATOM 1129 C C . GLY A 1 152 ? 45.550 -37.681 -24.210 1.00 48.56 132 GLY A C 1
ATOM 1130 O O . GLY A 1 152 ? 46.522 -37.134 -24.739 1.00 44.77 132 GLY A O 1
ATOM 1131 N N . ARG A 1 153 ? 45.393 -37.765 -22.900 1.00 43.89 133 ARG A N 1
ATOM 1132 C CA . ARG A 1 153 ? 46.230 -37.079 -21.948 1.00 42.86 133 ARG A CA 1
ATOM 1133 C C . ARG A 1 153 ? 47.744 -37.467 -22.014 1.00 43.48 133 ARG A C 1
ATOM 1134 O O . ARG A 1 153 ? 48.616 -36.622 -21.804 1.00 43.67 133 ARG A O 1
ATOM 1142 N N . ASP A 1 154 ? 48.043 -38.725 -22.341 1.00 40.91 134 ASP A N 1
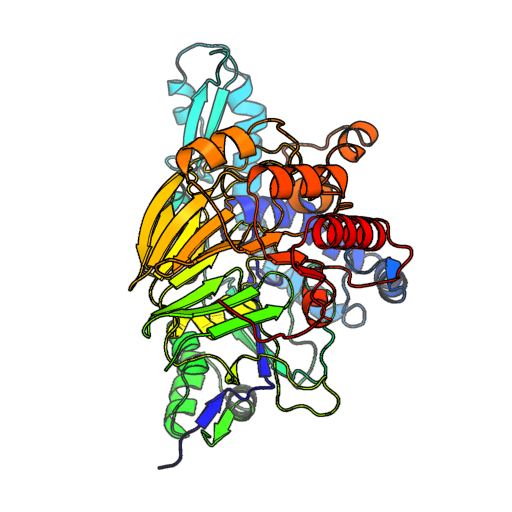ATOM 1143 C CA . ASP A 1 154 ? 49.432 -39.214 -22.532 1.00 46.08 134 ASP A CA 1
ATOM 1144 C C . ASP A 1 154 ? 50.088 -38.722 -23.852 1.00 45.69 134 ASP A C 1
ATOM 1145 O O . ASP A 1 154 ? 51.241 -38.981 -24.121 1.00 50.05 134 ASP A O 1
ATOM 1150 N N . ASN A 1 155 ? 49.337 -38.040 -24.693 1.00 43.09 135 ASN A N 1
ATOM 1151 C CA . ASN A 1 155 ? 49.857 -37.483 -25.952 1.00 43.54 135 ASN A CA 1
ATOM 1152 C C . ASN A 1 155 ? 50.286 -38.483 -27.018 1.00 45.05 135 ASN A C 1
ATOM 1153 O O . ASN A 1 155 ? 50.814 -38.073 -28.074 1.00 41.51 135 ASN A O 1
ATOM 1158 N N . ARG A 1 156 ? 50.014 -39.765 -26.789 1.00 41.63 136 ARG A N 1
ATOM 1159 C CA . ARG A 1 156 ? 50.476 -40.872 -27.680 1.00 45.91 136 ARG A CA 1
ATOM 1160 C C . ARG A 1 156 ? 49.359 -41.815 -28.172 1.00 51.06 136 ARG A C 1
ATOM 1161 O O . ARG A 1 156 ? 49.448 -42.319 -29.291 1.00 46.12 136 ARG A O 1
ATOM 1169 N N . THR A 1 157 ? 48.304 -42.006 -27.358 1.00 45.40 137 THR A N 1
ATOM 1170 C CA . THR A 1 157 ? 47.143 -42.818 -27.714 1.00 46.03 137 THR A CA 1
ATOM 1171 C C . THR A 1 157 ? 46.007 -42.022 -28.407 1.00 42.76 137 THR A C 1
ATOM 1172 O O . THR A 1 157 ? 45.357 -41.152 -27.810 1.00 42.86 137 THR A O 1
ATOM 1176 N N . ALA A 1 158 ? 45.779 -42.328 -29.680 1.00 41.33 138 ALA A N 1
ATOM 1177 C CA . ALA A 1 158 ? 44.848 -41.595 -30.460 1.00 41.36 138 ALA A CA 1
ATOM 1178 C C . ALA A 1 158 ? 43.411 -41.957 -30.099 1.00 46.61 138 ALA A C 1
ATOM 1179 O O . ALA A 1 158 ? 43.112 -43.098 -29.719 1.00 44.97 138 ALA A O 1
ATOM 1181 N N . ASP A 1 159 ? 42.519 -40.981 -30.231 1.00 47.23 139 ASP A N 1
ATOM 1182 C CA . ASP A 1 159 ? 41.102 -41.193 -29.937 1.00 44.10 139 ASP A CA 1
ATOM 1183 C C . ASP A 1 159 ? 40.293 -40.317 -30.903 1.00 45.10 139 ASP A C 1
ATOM 1184 O O . ASP A 1 159 ? 40.858 -39.736 -31.856 1.00 44.69 139 ASP A O 1
ATOM 1189 N N . TYR A 1 160 ? 38.973 -40.319 -30.775 1.00 41.10 140 TYR A N 1
ATOM 1190 C CA . TYR A 1 160 ? 38.163 -39.581 -31.728 1.00 40.23 140 TYR A CA 1
ATOM 1191 C C . TYR A 1 160 ? 36.832 -39.232 -31.073 1.00 40.42 140 TYR A C 1
ATOM 1192 O O . TYR A 1 160 ? 36.478 -39.802 -30.060 1.00 38.57 140 TYR A O 1
ATOM 1201 N N . ARG A 1 161 ? 36.079 -38.358 -31.709 1.00 38.52 141 ARG A N 1
ATOM 1202 C CA . ARG A 1 161 ? 34.663 -38.252 -31.438 1.00 39.64 141 ARG A CA 1
ATOM 1203 C C . ARG A 1 161 ? 33.933 -37.967 -32.726 1.00 37.76 141 ARG A C 1
ATOM 1204 O O . ARG A 1 161 ? 34.567 -37.668 -33.733 1.00 38.53 141 ARG A O 1
ATOM 1212 N N . PHE A 1 162 ? 32.603 -38.028 -32.662 1.00 39.18 142 PHE A N 1
ATOM 1213 C CA . PHE A 1 162 ? 31.730 -37.752 -33.792 1.00 40.04 142 PHE A CA 1
ATOM 1214 C C . PHE A 1 162 ? 31.385 -36.292 -33.874 1.00 43.60 142 PHE A C 1
ATOM 1215 O O . PHE A 1 162 ? 31.250 -35.621 -32.859 1.00 39.72 142 PHE A O 1
ATOM 1223 N N . VAL A 1 163 ? 31.289 -35.796 -35.100 1.00 40.37 143 VAL A N 1
ATOM 1224 C CA . VAL A 1 163 ? 30.663 -34.528 -35.341 1.00 41.51 143 VAL A CA 1
ATOM 1225 C C . VAL A 1 163 ? 29.191 -34.876 -35.499 1.00 44.98 143 VAL A C 1
ATOM 1226 O O . VAL A 1 163 ? 28.734 -35.230 -36.590 1.00 38.59 143 VAL A O 1
ATOM 1230 N N . GLU A 1 164 ? 28.463 -34.777 -34.384 1.00 42.36 144 GLU A N 1
ATOM 1231 C CA . GLU A 1 164 ? 27.169 -35.376 -34.269 1.00 41.04 144 GLU A CA 1
ATOM 1232 C C . GLU A 1 164 ? 26.131 -34.907 -35.288 1.00 43.00 144 GLU A C 1
ATOM 1233 O O . GLU A 1 164 ? 25.379 -35.720 -35.778 1.00 39.57 144 GLU A O 1
ATOM 1239 N N . PRO A 1 165 ? 26.058 -33.606 -35.571 1.00 42.19 145 PRO A N 1
ATOM 1240 C CA . PRO A 1 165 ? 25.017 -33.211 -36.533 1.00 46.72 145 PRO A CA 1
ATOM 1241 C C . PRO A 1 165 ? 25.308 -33.659 -37.978 1.00 43.49 145 PRO A C 1
ATOM 1242 O O . PRO A 1 165 ? 24.394 -33.815 -38.761 1.00 46.44 145 PRO A O 1
ATOM 1246 N N . LEU A 1 166 ? 26.568 -33.864 -38.331 1.00 44.24 146 LEU A N 1
ATOM 1247 C CA . LEU A 1 166 ? 26.872 -34.425 -39.649 1.00 41.98 146 LEU A CA 1
ATOM 1248 C C . LEU A 1 166 ? 26.525 -35.905 -39.693 1.00 42.36 146 LEU A C 1
ATOM 1249 O O . LEU A 1 166 ? 26.190 -36.430 -40.742 1.00 42.43 146 LEU A O 1
ATOM 1254 N N . MET A 1 167 ? 26.577 -36.595 -38.553 1.00 40.48 147 MET A N 1
ATOM 1255 C CA . MET A 1 167 ? 26.098 -37.979 -38.498 1.00 39.81 147 MET A CA 1
ATOM 1256 C C . MET A 1 167 ? 24.574 -38.045 -38.705 1.00 41.65 147 MET A C 1
ATOM 1257 O O . MET A 1 167 ? 24.082 -38.975 -39.352 1.00 42.15 147 MET A O 1
ATOM 1262 N N . TYR A 1 168 ? 23.827 -37.116 -38.102 1.00 43.24 148 TYR A N 1
ATOM 1263 C CA . TYR A 1 168 ? 22.376 -37.061 -38.273 1.00 43.20 148 TYR A CA 1
ATOM 1264 C C . TYR A 1 168 ? 22.043 -36.652 -39.720 1.00 45.46 148 TYR A C 1
ATOM 1265 O O . TYR A 1 168 ? 21.062 -37.136 -40.248 1.00 43.95 148 TYR A O 1
ATOM 1274 N N . ALA A 1 169 ? 22.839 -35.776 -40.332 1.00 45.26 149 ALA A N 1
ATOM 1275 C CA . ALA A 1 169 ? 22.645 -35.398 -41.757 1.00 45.02 149 ALA A CA 1
ATOM 1276 C C . ALA A 1 169 ? 23.058 -36.530 -42.742 1.00 46.63 149 ALA A C 1
ATOM 1277 O O . ALA A 1 169 ? 22.735 -36.465 -43.884 1.00 56.24 149 ALA A O 1
ATOM 1279 N N . SER A 1 170 ? 23.765 -37.556 -42.300 1.00 48.21 150 SER A N 1
ATOM 1280 C CA . SER A 1 170 ? 24.183 -38.654 -43.165 1.00 44.74 150 SER A CA 1
ATOM 1281 C C . SER A 1 170 ? 23.038 -39.616 -43.465 1.00 47.33 150 SER A C 1
ATOM 1282 O O . SER A 1 170 ? 21.964 -39.558 -42.865 1.00 48.23 150 SER A O 1
ATOM 1285 N N . GLU A 1 171 ? 23.283 -40.523 -44.390 1.00 45.25 151 GLU A N 1
ATOM 1286 C CA . GLU A 1 171 ? 22.250 -41.493 -44.816 1.00 47.85 151 GLU A CA 1
ATOM 1287 C C . GLU A 1 171 ? 22.065 -42.558 -43.770 1.00 48.23 151 GLU A C 1
ATOM 1288 O O . GLU A 1 171 ? 21.120 -43.314 -43.826 1.00 51.05 151 GLU A O 1
ATOM 1294 N N . TYR A 1 172 ? 22.996 -42.670 -42.827 1.00 44.88 152 TYR A N 1
ATOM 1295 C CA . TYR A 1 172 ? 22.855 -43.681 -41.815 1.00 43.77 152 TYR A CA 1
ATOM 1296 C C . TYR A 1 172 ? 21.773 -43.314 -40.805 1.00 38.56 152 TYR A C 1
ATOM 1297 O O . TYR A 1 172 ? 21.254 -44.189 -40.129 1.00 42.01 152 TYR A O 1
ATOM 1306 N N . TYR A 1 173 ? 21.415 -42.034 -40.728 1.00 41.79 153 TYR A N 1
ATOM 1307 C CA . TYR A 1 173 ? 20.283 -41.620 -39.895 1.00 45.81 153 TYR A CA 1
ATOM 1308 C C . TYR A 1 173 ? 19.073 -41.523 -40.807 1.00 41.92 153 TYR A C 1
ATOM 1309 O O . TYR A 1 173 ? 18.951 -40.602 -41.634 1.00 44.33 153 TYR A O 1
ATOM 1318 N N . ASP A 1 174 ? 18.175 -42.478 -40.666 1.00 47.66 154 ASP A N 1
ATOM 1319 C CA . ASP A 1 174 ? 17.076 -42.571 -41.613 1.00 44.33 154 ASP A CA 1
ATOM 1320 C C . ASP A 1 174 ? 15.743 -42.587 -40.902 1.00 42.31 154 ASP A C 1
ATOM 1321 O O . ASP A 1 174 ? 15.347 -43.584 -40.278 1.00 42.11 154 ASP A O 1
ATOM 1326 N N . GLU A 1 175 ? 15.065 -41.462 -41.004 1.00 43.03 155 GLU A N 1
ATOM 1327 C CA . GLU A 1 175 ? 13.724 -41.241 -40.415 1.00 48.45 155 GLU A CA 1
ATOM 1328 C C . GLU A 1 175 ? 12.627 -42.173 -40.909 1.00 51.77 155 GLU A C 1
ATOM 1329 O O . GLU A 1 175 ? 11.606 -42.343 -40.218 1.00 47.88 155 GLU A O 1
ATOM 1335 N N . SER A 1 176 ? 12.824 -42.766 -42.090 1.00 43.27 156 SER A N 1
ATOM 1336 C CA . SER A 1 176 ? 11.832 -43.693 -42.628 1.00 46.38 156 SER A CA 1
ATOM 1337 C C . SER A 1 176 ? 11.867 -45.022 -41.925 1.00 45.87 156 SER A C 1
ATOM 1338 O O . SER A 1 176 ? 11.000 -45.863 -42.132 1.00 52.95 156 SER A O 1
ATOM 1341 N N A TRP A 1 177 ? 12.875 -45.240 -41.090 0.50 44.12 157 TRP A N 1
ATOM 1342 N N B TRP A 1 177 ? 12.864 -45.222 -41.077 0.50 46.45 157 TRP A N 1
ATOM 1343 C CA A TRP A 1 177 ? 12.934 -46.453 -40.313 0.50 40.21 157 TRP A CA 1
ATOM 1344 C CA B TRP A 1 177 ? 13.042 -46.437 -40.311 0.50 44.17 157 TRP A CA 1
ATOM 1345 C C A TRP A 1 177 ? 12.204 -46.271 -38.981 0.50 41.13 157 TRP A C 1
ATOM 1346 C C B TRP A 1 177 ? 12.259 -46.257 -38.982 0.50 43.52 157 TRP A C 1
ATOM 1347 O O A TRP A 1 177 ? 12.190 -47.167 -38.120 0.50 42.53 157 TRP A O 1
ATOM 1348 O O B TRP A 1 177 ? 12.265 -47.150 -38.121 0.50 45.47 157 TRP A O 1
ATOM 1369 N N . GLN A 1 178 ? 11.579 -45.121 -38.801 1.00 41.77 158 GLN A N 1
ATOM 1370 C CA . GLN A 1 178 ? 10.844 -44.839 -37.543 1.00 46.10 158 GLN A CA 1
ATOM 1371 C C . GLN A 1 178 ? 9.334 -45.066 -37.711 1.00 45.50 158 GLN A C 1
ATOM 1372 O O . GLN A 1 178 ? 8.747 -44.694 -38.724 1.00 46.12 158 GLN A O 1
ATOM 1378 N N . GLN A 1 179 ? 8.718 -45.617 -36.675 1.00 43.66 159 GLN A N 1
ATOM 1379 C CA . GLN A 1 179 ? 7.294 -45.871 -36.636 1.00 43.72 159 GLN A CA 1
ATOM 1380 C C . GLN A 1 179 ? 6.724 -45.604 -35.264 1.00 41.44 159 GLN A C 1
ATOM 1381 O O . GLN A 1 179 ? 7.487 -45.429 -34.304 1.00 43.52 159 GLN A O 1
ATOM 1387 N N . VAL A 1 180 ? 5.388 -45.573 -35.167 1.00 42.68 160 VAL A N 1
ATOM 1388 C CA . VAL A 1 180 ? 4.708 -45.783 -33.892 1.00 45.22 160 VAL A CA 1
ATOM 1389 C C . VAL A 1 180 ? 3.759 -46.962 -33.992 1.00 48.40 160 VAL A C 1
ATOM 1390 O O . VAL A 1 180 ? 3.285 -47.289 -35.071 1.00 46.39 160 VAL A O 1
ATOM 1394 N N . ARG A 1 181 ? 3.499 -47.601 -32.858 1.00 45.19 161 ARG A N 1
ATOM 1395 C CA . ARG A 1 181 ? 2.511 -48.654 -32.783 1.00 45.37 161 ARG A CA 1
ATOM 1396 C C . ARG A 1 181 ? 1.428 -48.285 -31.772 1.00 44.99 161 ARG A C 1
ATOM 1397 O O . ARG A 1 181 ? 1.713 -48.144 -30.574 1.00 44.91 161 ARG A O 1
ATOM 1405 N N . PHE A 1 182 ? 0.193 -48.100 -32.271 1.00 46.60 162 PHE A N 1
ATOM 1406 C CA . PHE A 1 182 ? -0.985 -47.814 -31.425 1.00 47.54 162 PHE A CA 1
ATOM 1407 C C . PHE A 1 182 ? -1.494 -49.138 -30.852 1.00 48.66 162 PHE A C 1
ATOM 1408 O O . PHE A 1 182 ? -1.630 -50.109 -31.595 1.00 53.15 162 PHE A O 1
ATOM 1416 N N . ARG A 1 183 ? -1.814 -49.188 -29.566 1.00 46.65 163 ARG A N 1
ATOM 1417 C CA . ARG A 1 183 ? -2.493 -50.337 -29.010 1.00 49.51 163 ARG A CA 1
ATOM 1418 C C . ARG A 1 183 ? -3.290 -50.000 -27.734 1.00 53.41 163 ARG A C 1
ATOM 1419 O O . ARG A 1 183 ? -2.955 -49.068 -27.035 1.00 49.65 163 ARG A O 1
ATOM 1427 N N . PRO A 1 184 ? -4.331 -50.783 -27.412 1.00 55.66 164 PRO A N 1
ATOM 1428 C CA . PRO A 1 184 ? -4.996 -50.528 -26.147 1.00 53.23 164 PRO A CA 1
ATOM 1429 C C . PRO A 1 184 ? -4.163 -50.934 -24.935 1.00 57.10 164 PRO A C 1
ATOM 1430 O O . PRO A 1 184 ? -3.322 -51.837 -24.998 1.00 50.59 164 PRO A O 1
ATOM 1434 N N . VAL A 1 185 ? -4.439 -50.280 -23.826 1.00 54.33 165 VAL A N 1
ATOM 1435 C CA . VAL A 1 185 ? -3.827 -50.624 -22.571 1.00 55.29 165 VAL A CA 1
ATOM 1436 C C . VAL A 1 185 ? -4.980 -51.089 -21.667 1.00 56.17 165 VAL A C 1
ATOM 1437 O O . VAL A 1 185 ? -5.985 -50.385 -21.520 1.00 52.24 165 VAL A O 1
ATOM 1441 N N . THR A 1 186 ? -4.819 -52.267 -21.067 1.00 57.24 166 THR A N 1
ATOM 1442 C CA . THR A 1 186 ? -5.910 -52.963 -20.364 1.00 63.13 166 THR A CA 1
ATOM 1443 C C . THR A 1 186 ? -5.551 -53.237 -18.926 1.00 62.14 166 THR A C 1
ATOM 1444 O O . THR A 1 186 ? -6.304 -53.875 -18.226 1.00 64.63 166 THR A O 1
ATOM 1448 N N . GLU A 1 187 ? -4.379 -52.786 -18.494 1.00 66.31 167 GLU A N 1
ATOM 1449 C CA . GLU A 1 187 ? -3.921 -53.004 -17.125 1.00 63.04 167 GLU A CA 1
ATOM 1450 C C . GLU A 1 187 ? -2.720 -52.127 -16.789 1.00 64.47 167 GLU A C 1
ATOM 1451 O O . GLU A 1 187 ? -2.057 -51.587 -17.684 1.00 53.63 167 GLU A O 1
ATOM 1457 N N . ASP A 1 188 ? -2.459 -52.021 -15.488 1.00 56.72 168 ASP A N 1
ATOM 1458 C CA . ASP A 1 188 ? -1.377 -51.216 -14.927 1.00 58.73 168 ASP A CA 1
ATOM 1459 C C . ASP A 1 188 ? 0.004 -51.775 -15.334 1.00 61.12 168 ASP A C 1
ATOM 1460 O O . ASP A 1 188 ? 0.864 -51.051 -15.809 1.00 54.41 168 ASP A O 1
ATOM 1465 N N . ALA A 1 189 ? 0.184 -53.071 -15.144 1.00 58.31 169 ALA A N 1
ATOM 1466 C CA . ALA A 1 189 ? 1.447 -53.707 -15.427 1.00 61.48 169 ALA A CA 1
ATOM 1467 C C . ALA A 1 189 ? 1.746 -53.672 -16.910 1.00 56.06 169 ALA A C 1
ATOM 1468 O O . ALA A 1 189 ? 0.860 -53.825 -17.721 1.00 60.35 169 ALA A O 1
ATOM 1470 N N . ARG A 1 190 ? 3.028 -53.524 -17.237 1.00 53.75 170 ARG A N 1
ATOM 1471 C CA . ARG A 1 190 ? 3.500 -53.552 -18.611 1.00 48.69 170 ARG A CA 1
ATOM 1472 C C . ARG A 1 190 ? 4.568 -54.612 -18.756 1.00 45.83 170 ARG A C 1
ATOM 1473 O O . ARG A 1 190 ? 5.408 -54.777 -17.912 1.00 54.78 170 ARG A O 1
ATOM 1481 N N . GLU A 1 191 ? 4.570 -55.299 -19.879 1.00 53.27 171 GLU A N 1
ATOM 1482 C CA . GLU A 1 191 ? 5.531 -56.317 -20.141 1.00 50.24 171 GLU A CA 1
ATOM 1483 C C . GLU A 1 191 ? 6.844 -55.661 -20.634 1.00 54.03 171 GLU A C 1
ATOM 1484 O O . GLU A 1 191 ? 6.847 -54.568 -21.220 1.00 51.65 171 GLU A O 1
ATOM 1490 N N . PHE A 1 192 ? 7.959 -56.334 -20.403 1.00 47.39 172 PHE A N 1
ATOM 1491 C CA . PHE A 1 192 ? 9.225 -55.818 -20.797 1.00 50.19 172 PHE A CA 1
ATOM 1492 C C . PHE A 1 192 ? 9.305 -55.794 -22.320 1.00 50.43 172 PHE A C 1
ATOM 1493 O O . PHE A 1 192 ? 9.144 -56.845 -22.948 1.00 51.93 172 PHE A O 1
ATOM 1501 N N . ALA A 1 193 ? 9.634 -54.624 -22.882 1.00 44.30 173 ALA A N 1
ATOM 1502 C CA . ALA A 1 193 ? 9.451 -54.355 -24.314 1.00 43.44 173 ALA A CA 1
ATOM 1503 C C . ALA A 1 193 ? 10.705 -54.228 -25.134 1.00 47.68 173 ALA A C 1
ATOM 1504 O O . ALA A 1 193 ? 10.630 -54.151 -26.366 1.00 47.98 173 ALA A O 1
ATOM 1506 N N . LEU A 1 194 ? 11.879 -54.208 -24.502 1.00 48.15 174 LEU A N 1
ATOM 1507 C CA . LEU A 1 194 ? 13.083 -53.746 -25.226 1.00 51.97 174 LEU A CA 1
ATOM 1508 C C . LEU A 1 194 ? 13.762 -54.758 -26.095 1.00 51.91 174 LEU A C 1
ATOM 1509 O O . LEU A 1 194 ? 14.693 -54.383 -26.839 1.00 47.52 174 LEU A O 1
ATOM 1514 N N . THR A 1 195 ? 13.294 -56.011 -26.043 1.00 50.95 175 THR A N 1
ATOM 1515 C CA . THR A 1 195 ? 13.945 -57.090 -26.760 1.00 48.21 175 THR A CA 1
ATOM 1516 C C . THR A 1 195 ? 13.049 -57.861 -27.719 1.00 50.03 175 THR A C 1
ATOM 1517 O O . THR A 1 195 ? 13.368 -59.006 -28.086 1.00 53.93 175 THR A O 1
ATOM 1521 N N . THR A 1 196 ? 11.949 -57.257 -28.140 1.00 51.91 176 THR A N 1
ATOM 1522 C CA . THR A 1 196 ? 10.919 -57.922 -28.974 1.00 49.06 176 THR A CA 1
ATOM 1523 C C . THR A 1 196 ? 10.616 -57.062 -30.201 1.00 45.79 176 THR A C 1
ATOM 1524 O O . THR A 1 196 ? 10.296 -55.871 -30.048 1.00 46.37 176 THR A O 1
ATOM 1528 N N . PRO A 1 197 ? 10.676 -57.622 -31.423 1.00 48.93 177 PRO A N 1
ATOM 1529 C CA . PRO A 1 197 ? 10.444 -56.698 -32.543 1.00 47.39 177 PRO A CA 1
ATOM 1530 C C . PRO A 1 197 ? 9.045 -56.100 -32.466 1.00 47.37 177 PRO A C 1
ATOM 1531 O O . PRO A 1 197 ? 8.145 -56.776 -32.017 1.00 49.23 177 PRO A O 1
ATOM 1535 N N . MET A 1 198 ? 8.904 -54.808 -32.770 1.00 46.31 178 MET A N 1
ATOM 1536 C CA . MET A 1 198 ? 7.641 -54.093 -32.598 1.00 48.41 178 MET A CA 1
ATOM 1537 C C . MET A 1 198 ? 6.796 -54.213 -33.890 1.00 51.02 178 MET A C 1
ATOM 1538 O O . MET A 1 198 ? 6.825 -53.341 -34.777 1.00 47.73 178 MET A O 1
ATOM 1543 N N . LEU A 1 199 ? 6.081 -55.318 -33.983 1.00 50.12 179 LEU A N 1
ATOM 1544 C CA . LEU A 1 199 ? 5.241 -55.607 -35.132 1.00 52.79 179 LEU A CA 1
ATOM 1545 C C . LEU A 1 199 ? 3.798 -55.575 -34.712 1.00 48.59 179 LEU A C 1
ATOM 1546 O O . LEU A 1 199 ? 3.460 -55.630 -33.510 1.00 48.86 179 LEU A O 1
ATOM 1551 N N . GLU A 1 200 ? 2.946 -55.527 -35.726 1.00 51.16 180 GLU A N 1
ATOM 1552 C CA . GLU A 1 200 ? 1.522 -55.560 -35.536 1.00 53.94 180 GLU A CA 1
ATOM 1553 C C . GLU A 1 200 ? 1.158 -57.024 -35.274 1.00 56.27 180 GLU A C 1
ATOM 1554 O O . GLU A 1 200 ? 0.975 -57.788 -36.199 1.00 61.81 180 GLU A O 1
ATOM 1560 N N . TYR A 1 201 ? 1.139 -57.423 -34.010 1.00 53.46 181 TYR A N 1
ATOM 1561 C CA . TYR A 1 201 ? 0.931 -58.805 -33.634 1.00 58.12 181 TYR A CA 1
ATOM 1562 C C . TYR A 1 201 ? -0.552 -59.159 -33.545 1.00 71.09 181 TYR A C 1
ATOM 1563 O O . TYR A 1 201 ? -0.893 -60.336 -33.583 1.00 67.12 181 TYR A O 1
ATOM 1572 N N . GLY A 1 202 ? -1.419 -58.159 -33.381 1.00 68.51 182 GLY A N 1
ATOM 1573 C CA . GLY A 1 202 ? -2.857 -58.387 -33.275 1.00 68.56 182 GLY A CA 1
ATOM 1574 C C . GLY A 1 202 ? -3.673 -57.345 -34.019 1.00 69.31 182 GLY A C 1
ATOM 1575 O O . GLY A 1 202 ? -3.166 -56.262 -34.361 1.00 64.61 182 GLY A O 1
ATOM 1576 N N . PRO A 1 203 ? -4.952 -57.655 -34.285 1.00 68.15 183 PRO A N 1
ATOM 1577 C CA . PRO A 1 203 ? -5.828 -56.751 -35.058 1.00 60.76 183 PRO A CA 1
ATOM 1578 C C . PRO A 1 203 ? -6.212 -55.480 -34.281 1.00 56.26 183 PRO A C 1
ATOM 1579 O O . PRO A 1 203 ? -6.586 -54.492 -34.883 1.00 52.71 183 PRO A O 1
ATOM 1583 N N . GLU A 1 204 ? -6.120 -55.503 -32.947 1.00 49.97 184 GLU A N 1
ATOM 1584 C CA . GLU A 1 204 ? -6.248 -54.288 -32.139 1.00 53.37 184 GLU A CA 1
ATOM 1585 C C . GLU A 1 204 ? -5.074 -53.250 -32.242 1.00 60.54 184 GLU A C 1
ATOM 1586 O O . GLU A 1 204 ? -5.216 -52.089 -31.791 1.00 59.89 184 GLU A O 1
ATOM 1592 N N . GLN A 1 205 ? -3.935 -53.657 -32.833 1.00 53.85 185 GLN A N 1
ATOM 1593 C CA . GLN A 1 205 ? -2.731 -52.823 -32.875 1.00 50.32 185 GLN A CA 1
ATOM 1594 C C . GLN A 1 205 ? -2.605 -52.207 -34.232 1.00 50.60 185 GLN A C 1
ATOM 1595 O O . GLN A 1 205 ? -2.973 -52.833 -35.204 1.00 54.30 185 GLN A O 1
ATOM 1601 N N . LEU A 1 206 ? -2.054 -50.996 -34.307 1.00 49.62 186 LEU A N 1
ATOM 1602 C CA . LEU A 1 206 ? -1.736 -50.380 -35.588 1.00 49.10 186 LEU A CA 1
ATOM 1603 C C . LEU A 1 206 ? -0.306 -49.819 -35.650 1.00 52.77 186 LEU A C 1
ATOM 1604 O O . LEU A 1 206 ? 0.051 -48.898 -34.891 1.00 49.51 186 LEU A O 1
ATOM 1609 N N . LEU A 1 207 ? 0.463 -50.307 -36.619 1.00 52.34 187 LEU A N 1
ATOM 1610 C CA . LEU A 1 207 ? 1.858 -49.928 -36.783 1.00 50.91 187 LEU A CA 1
ATOM 1611 C C . LEU A 1 207 ? 1.879 -48.967 -37.930 1.00 50.90 187 LEU A C 1
ATOM 1612 O O . LEU A 1 207 ? 1.499 -49.332 -39.014 1.00 50.39 187 LEU A O 1
ATOM 1617 N N . VAL A 1 208 ? 2.312 -47.734 -37.696 1.00 50.22 188 VAL A N 1
ATOM 1618 C CA . VAL A 1 208 ? 2.332 -46.653 -38.708 1.00 48.27 188 VAL A CA 1
ATOM 1619 C C . VAL A 1 208 ? 3.753 -46.117 -38.910 1.00 53.43 188 VAL A C 1
ATOM 1620 O O . VAL A 1 208 ? 4.459 -45.888 -37.932 1.00 48.11 188 VAL A O 1
ATOM 1624 N N . ASN A 1 209 ? 4.155 -45.934 -40.170 1.00 47.85 189 ASN A N 1
ATOM 1625 C CA . ASN A 1 209 ? 5.412 -45.360 -40.580 1.00 51.50 189 ASN A CA 1
ATOM 1626 C C . ASN A 1 209 ? 5.325 -43.855 -40.419 1.00 52.04 189 ASN A C 1
ATOM 1627 O O . ASN A 1 209 ? 4.544 -43.215 -41.088 1.00 50.74 189 ASN A O 1
ATOM 1632 N N . VAL A 1 210 ? 6.145 -43.292 -39.535 1.00 50.80 190 VAL A N 1
ATOM 1633 C CA . VAL A 1 210 ? 6.128 -41.860 -39.285 1.00 48.46 190 VAL A CA 1
ATOM 1634 C C . VAL A 1 210 ? 7.380 -41.469 -38.462 1.00 50.14 190 VAL A C 1
ATOM 1635 O O . VAL A 1 210 ? 7.801 -42.217 -37.583 1.00 48.22 190 VAL A O 1
ATOM 1639 N N . PRO A 1 211 ? 7.989 -40.321 -38.782 1.00 47.06 191 PRO A N 1
ATOM 1640 C CA . PRO A 1 211 ? 9.120 -39.896 -37.981 1.00 47.02 191 PRO A CA 1
ATOM 1641 C C . PRO A 1 211 ? 8.697 -39.535 -36.562 1.00 44.54 191 PRO A C 1
ATOM 1642 O O . PRO A 1 211 ? 7.643 -38.969 -36.356 1.00 42.65 191 PRO A O 1
ATOM 1646 N N . LEU A 1 212 ? 9.513 -39.881 -35.588 1.00 43.60 192 LEU A N 1
ATOM 1647 C CA . LEU A 1 212 ? 9.147 -39.616 -34.202 1.00 42.85 192 LEU A CA 1
ATOM 1648 C C . LEU A 1 212 ? 9.002 -38.137 -33.928 1.00 43.61 192 LEU A C 1
ATOM 1649 O O . LEU A 1 212 ? 8.181 -37.741 -33.078 1.00 42.69 192 LEU A O 1
ATOM 1654 N N . ASN A 1 213 ? 9.698 -37.301 -34.695 1.00 41.67 193 ASN A N 1
ATOM 1655 C CA . ASN A 1 213 ? 9.505 -35.854 -34.558 1.00 45.45 193 ASN A CA 1
ATOM 1656 C C . ASN A 1 213 ? 8.340 -35.272 -35.345 1.00 45.10 193 ASN A C 1
ATOM 1657 O O . ASN A 1 213 ? 8.242 -34.070 -35.404 1.00 51.23 193 ASN A O 1
ATOM 1662 N N . SER A 1 214 ? 7.473 -36.076 -35.958 1.00 49.55 194 SER A N 1
ATOM 1663 C CA . SER A 1 214 ? 6.418 -35.505 -36.830 1.00 52.01 194 SER A CA 1
ATOM 1664 C C . SER A 1 214 ? 5.421 -34.573 -36.123 1.00 50.15 194 SER A C 1
ATOM 1665 O O . SER A 1 214 ? 4.922 -34.912 -35.052 1.00 47.94 194 SER A O 1
ATOM 1668 N N . PRO A 1 215 ? 5.125 -33.413 -36.725 1.00 48.53 195 PRO A N 1
ATOM 1669 C CA . PRO A 1 215 ? 3.923 -32.634 -36.353 1.00 58.52 195 PRO A CA 1
ATOM 1670 C C . PRO A 1 215 ? 2.574 -33.447 -36.413 1.00 50.62 195 PRO A C 1
ATOM 1671 O O . PRO A 1 215 ? 1.684 -33.190 -35.616 1.00 50.22 195 PRO A O 1
ATOM 1675 N N . LEU A 1 216 ? 2.475 -34.455 -37.286 1.00 48.93 196 LEU A N 1
ATOM 1676 C CA . LEU A 1 216 ? 1.310 -35.358 -37.311 1.00 47.27 196 LEU A CA 1
ATOM 1677 C C . LEU A 1 216 ? 1.079 -36.018 -35.964 1.00 51.60 196 LEU A C 1
ATOM 1678 O O . LEU A 1 216 ? -0.077 -36.188 -35.546 1.00 48.97 196 LEU A O 1
ATOM 1683 N N . LEU A 1 217 ? 2.154 -36.381 -35.255 1.00 48.26 197 LEU A N 1
ATOM 1684 C CA . LEU A 1 217 ? 1.973 -36.989 -33.931 1.00 46.16 197 LEU A CA 1
ATOM 1685 C C . LEU A 1 217 ? 1.459 -35.961 -32.972 1.00 47.53 197 LEU A C 1
ATOM 1686 O O . LEU A 1 217 ? 0.596 -36.274 -32.120 1.00 50.61 197 LEU A O 1
ATOM 1691 N N . ASP A 1 218 ? 1.953 -34.728 -33.089 1.00 45.09 198 ASP A N 1
ATOM 1692 C CA . ASP A 1 218 ? 1.372 -33.653 -32.285 1.00 50.70 198 ASP A CA 1
ATOM 1693 C C . ASP A 1 218 ? -0.128 -33.450 -32.510 1.00 49.18 198 ASP A C 1
ATOM 1694 O O . ASP A 1 218 ? -0.885 -33.236 -31.560 1.00 51.85 198 ASP A O 1
ATOM 1699 N N . ALA A 1 219 ? -0.561 -33.532 -33.755 1.00 47.73 199 ALA A N 1
ATOM 1700 C CA . ALA A 1 219 ? -2.014 -33.431 -34.073 1.00 45.27 199 ALA A CA 1
ATOM 1701 C C . ALA A 1 219 ? -2.791 -34.509 -33.387 1.00 42.30 199 ALA A C 1
ATOM 1702 O O . ALA A 1 219 ? -3.825 -34.220 -32.755 1.00 49.38 199 ALA A O 1
ATOM 1704 N N . VAL A 1 220 ? -2.241 -35.725 -33.410 1.00 42.44 200 VAL A N 1
ATOM 1705 C CA . VAL A 1 220 ? -2.823 -36.830 -32.683 1.00 44.58 200 VAL A CA 1
ATOM 1706 C C . VAL A 1 220 ? -2.972 -36.562 -31.193 1.00 53.09 200 VAL A C 1
ATOM 1707 O O . VAL A 1 220 ? -4.077 -36.743 -30.600 1.00 50.20 200 VAL A O 1
ATOM 1711 N N . PHE A 1 221 ? -1.886 -36.125 -30.571 1.00 48.77 201 PHE A N 1
ATOM 1712 C CA . PHE A 1 221 ? -1.901 -35.991 -29.116 1.00 47.32 201 PHE A CA 1
ATOM 1713 C C . PHE A 1 221 ? -2.639 -34.743 -28.670 1.00 47.51 201 PHE A C 1
ATOM 1714 O O . PHE A 1 221 ? -3.250 -34.747 -27.625 1.00 53.45 201 PHE A O 1
ATOM 1722 N N . ARG A 1 222 ? -2.586 -33.675 -29.430 1.00 46.46 202 ARG A N 1
ATOM 1723 C CA . ARG A 1 222 ? -3.401 -32.522 -29.099 1.00 53.50 202 ARG A CA 1
ATOM 1724 C C . ARG A 1 222 ? -4.912 -32.807 -29.270 1.00 55.46 202 ARG A C 1
ATOM 1725 O O . ARG A 1 222 ? -5.719 -32.357 -28.482 1.00 47.68 202 ARG A O 1
ATOM 1733 N N . GLY A 1 223 ? -5.291 -33.535 -30.317 1.00 52.85 203 GLY A N 1
ATOM 1734 C CA . GLY A 1 223 ? -6.692 -33.867 -30.514 1.00 54.80 203 GLY A CA 1
ATOM 1735 C C . GLY A 1 223 ? -7.572 -32.676 -30.832 1.00 50.36 203 GLY A C 1
ATOM 1736 O O . GLY A 1 223 ? -7.157 -31.769 -31.523 1.00 50.73 203 GLY A O 1
ATOM 1737 N N . GLY A 1 224 ? -8.791 -32.664 -30.302 1.00 50.88 204 GLY A N 1
ATOM 1738 C CA . GLY A 1 224 ? -9.773 -31.663 -30.723 1.00 52.71 204 GLY A CA 1
ATOM 1739 C C . GLY A 1 224 ? -10.096 -31.665 -32.222 1.00 49.91 204 GLY A C 1
ATOM 1740 O O . GLY A 1 224 ? -10.309 -30.619 -32.791 1.00 49.82 204 GLY A O 1
ATOM 1741 N N . LEU A 1 225 ? -10.099 -32.826 -32.884 1.00 50.91 205 LEU A N 1
ATOM 1742 C CA . LEU A 1 225 ? -10.336 -32.876 -34.339 1.00 49.99 205 LEU A CA 1
ATOM 1743 C C . LEU A 1 225 ? -11.764 -33.320 -34.719 1.00 47.08 205 LEU A C 1
ATOM 1744 O O . LEU A 1 225 ? -12.322 -34.225 -34.095 1.00 49.00 205 LEU A O 1
ATOM 1749 N N . THR A 1 226 ? -12.316 -32.760 -35.795 1.00 47.57 206 THR A N 1
ATOM 1750 C CA . THR A 1 226 ? -13.603 -33.252 -36.285 1.00 50.99 206 THR A CA 1
ATOM 1751 C C . THR A 1 226 ? -13.383 -34.586 -36.949 1.00 53.02 206 THR A C 1
ATOM 1752 O O . THR A 1 226 ? -12.246 -34.958 -37.243 1.00 50.73 206 THR A O 1
ATOM 1756 N N . GLY A 1 227 ? -14.469 -35.277 -37.254 1.00 50.47 207 GLY A N 1
ATOM 1757 C CA . GLY A 1 227 ? -14.359 -36.560 -37.958 1.00 49.97 207 GLY A CA 1
ATOM 1758 C C . GLY A 1 227 ? -13.658 -36.482 -39.299 1.00 46.42 207 GLY A C 1
ATOM 1759 O O . GLY A 1 227 ? -12.863 -37.383 -39.677 1.00 47.34 207 GLY A O 1
ATOM 1760 N N . THR A 1 228 ? -13.946 -35.425 -40.046 1.00 50.36 208 THR A N 1
ATOM 1761 C CA . THR A 1 228 ? -13.330 -35.262 -41.377 1.00 51.45 208 THR A CA 1
ATOM 1762 C C . THR A 1 228 ? -11.827 -34.875 -41.231 1.00 53.30 208 THR A C 1
ATOM 1763 O O . THR A 1 228 ? -10.974 -35.324 -41.995 1.00 48.92 208 THR A O 1
ATOM 1767 N N . GLU A 1 229 ? -11.508 -34.055 -40.229 1.00 56.13 209 GLU A N 1
ATOM 1768 C CA . GLU A 1 229 ? -10.109 -33.756 -39.911 1.00 54.10 209 GLU A CA 1
ATOM 1769 C C . GLU A 1 229 ? -9.372 -35.002 -39.550 1.00 45.47 209 GLU A C 1
ATOM 1770 O O . GLU A 1 229 ? -8.238 -35.157 -39.939 1.00 53.28 209 GLU A O 1
ATOM 1776 N N . LEU A 1 230 ? -10.006 -35.920 -38.843 1.00 49.95 210 LEU A N 1
ATOM 1777 C CA . LEU A 1 230 ? -9.345 -37.195 -38.518 1.00 51.63 210 LEU A CA 1
ATOM 1778 C C . LEU A 1 230 ? -9.032 -38.010 -39.765 1.00 60.08 210 LEU A C 1
ATOM 1779 O O . LEU A 1 230 ? -7.987 -38.685 -39.850 1.00 56.50 210 LEU A O 1
ATOM 1784 N N . ASP A 1 231 ? -9.954 -37.987 -40.721 1.00 56.45 211 ASP A N 1
ATOM 1785 C CA . ASP A 1 231 ? -9.682 -38.619 -42.007 1.00 61.03 211 ASP A CA 1
ATOM 1786 C C . ASP A 1 231 ? -8.544 -37.950 -42.803 1.00 54.38 211 ASP A C 1
ATOM 1787 O O . ASP A 1 231 ? -7.824 -38.634 -43.526 1.00 55.02 211 ASP A O 1
ATOM 1792 N N . ASP A 1 232 ? -8.448 -36.625 -42.764 1.00 53.22 212 ASP A N 1
ATOM 1793 C CA . ASP A 1 232 ? -7.315 -35.941 -43.398 1.00 58.34 212 ASP A CA 1
ATOM 1794 C C . ASP A 1 232 ? -6.016 -36.448 -42.744 1.00 57.39 212 ASP A C 1
ATOM 1795 O O . ASP A 1 232 ? -5.097 -36.879 -43.420 1.00 58.82 212 ASP A O 1
ATOM 1800 N N . LEU A 1 233 ? -5.991 -36.453 -41.414 1.00 54.17 213 LEU A N 1
ATOM 1801 C CA . LEU A 1 233 ? -4.830 -36.910 -40.656 1.00 56.00 213 LEU A CA 1
ATOM 1802 C C . LEU A 1 233 ? -4.502 -38.358 -40.993 1.00 56.55 213 LEU A C 1
ATOM 1803 O O . LEU A 1 233 ? -3.344 -38.705 -41.267 1.00 54.29 213 LEU A O 1
ATOM 1808 N N . ALA A 1 234 ? -5.511 -39.225 -41.008 1.00 55.93 214 ALA A N 1
ATOM 1809 C CA . ALA A 1 234 ? -5.255 -40.624 -41.387 1.00 51.78 214 ALA A CA 1
ATOM 1810 C C . ALA A 1 234 ? -4.635 -40.712 -42.782 1.00 54.20 214 ALA A C 1
ATOM 1811 O O . ALA A 1 234 ? -3.735 -41.520 -43.009 1.00 55.94 214 ALA A O 1
ATOM 1813 N N . ALA A 1 235 ? -5.078 -39.858 -43.707 1.00 58.49 215 ALA A N 1
ATOM 1814 C CA . ALA A 1 235 ? -4.521 -39.861 -45.069 1.00 58.55 215 ALA A CA 1
ATOM 1815 C C . ALA A 1 235 ? -3.049 -39.393 -45.090 1.00 62.66 215 ALA A C 1
ATOM 1816 O O . ALA A 1 235 ? -2.233 -39.961 -45.801 1.00 59.39 215 ALA A O 1
ATOM 1818 N N . ARG A 1 236 ? -2.726 -38.350 -44.329 1.00 62.34 216 ARG A N 1
ATOM 1819 C CA . ARG A 1 236 ? -1.338 -37.868 -44.224 1.00 60.98 216 ARG A CA 1
ATOM 1820 C C . ARG A 1 236 ? -0.403 -38.937 -43.632 1.00 55.33 216 ARG A C 1
ATOM 1821 O O . ARG A 1 236 ? 0.766 -38.962 -43.942 1.00 63.16 216 ARG A O 1
ATOM 1829 N N . PHE A 1 237 ? -0.940 -39.833 -42.815 1.00 56.92 217 PHE A N 1
ATOM 1830 C CA . PHE A 1 237 ? -0.239 -41.025 -42.343 1.00 53.08 217 PHE A CA 1
ATOM 1831 C C . PHE A 1 237 ? -0.264 -42.161 -43.354 1.00 57.28 217 PHE A C 1
ATOM 1832 O O . PHE A 1 237 ? 0.120 -43.267 -43.027 1.00 57.75 217 PHE A O 1
ATOM 1840 N N . GLY A 1 238 ? -0.784 -41.940 -44.558 1.00 66.14 218 GLY A N 1
ATOM 1841 C CA . GLY A 1 238 ? -0.882 -43.015 -45.550 1.00 54.63 218 GLY A CA 1
ATOM 1842 C C . GLY A 1 238 ? -1.818 -44.161 -45.190 1.00 58.84 218 GLY A C 1
ATOM 1843 O O . GLY A 1 238 ? -1.601 -45.281 -45.592 1.00 59.40 218 GLY A O 1
ATOM 1844 N N . LEU A 1 239 ? -2.872 -43.897 -44.433 1.00 58.84 219 LEU A N 1
ATOM 1845 C CA . LEU A 1 239 ? -3.764 -44.952 -44.024 1.00 58.94 219 LEU A CA 1
ATOM 1846 C C . LEU A 1 239 ? -5.041 -44.884 -44.887 1.00 61.99 219 LEU A C 1
ATOM 1847 O O . LEU A 1 239 ? -5.541 -43.785 -45.188 1.00 60.13 219 LEU A O 1
ATOM 1852 N N . ASP A 1 240 ? -5.557 -46.060 -45.241 1.00 58.08 220 ASP A N 1
ATOM 1853 C CA . ASP A 1 240 ? -6.810 -46.212 -45.977 1.00 65.86 220 ASP A CA 1
ATOM 1854 C C . ASP A 1 240 ? -7.567 -47.432 -45.465 1.00 61.79 220 ASP A C 1
ATOM 1855 O O . ASP A 1 240 ? -7.041 -48.210 -44.684 1.00 56.70 220 ASP A O 1
ATOM 1860 N N . GLY A 1 241 ? -8.832 -47.566 -45.867 1.00 63.22 221 GLY A N 1
ATOM 1861 C CA . GLY A 1 241 ? -9.558 -48.798 -45.660 1.00 56.16 221 GLY A CA 1
ATOM 1862 C C . GLY A 1 241 ? -9.703 -49.113 -44.194 1.00 52.42 221 GLY A C 1
ATOM 1863 O O . GLY A 1 241 ? -9.832 -48.228 -43.376 1.00 55.22 221 GLY A O 1
ATOM 1864 N N . GLU A 1 242 ? -9.652 -50.380 -43.862 1.00 53.36 222 GLU A N 1
ATOM 1865 C CA . GLU A 1 242 ? -9.854 -50.809 -42.490 1.00 55.88 222 GLU A CA 1
ATOM 1866 C C . GLU A 1 242 ? -8.794 -50.273 -41.519 1.00 5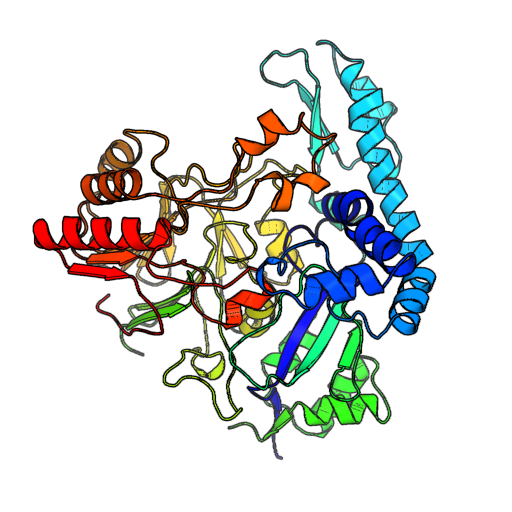5.13 222 GLU A C 1
ATOM 1867 O O . GLU A 1 242 ? -9.077 -50.120 -40.319 1.00 62.27 222 GLU A O 1
ATOM 1873 N N . ARG A 1 243 ? -7.587 -50.023 -42.032 1.00 54.29 223 ARG A N 1
ATOM 1874 C CA . ARG A 1 243 ? -6.496 -49.488 -41.244 1.00 60.23 223 ARG A CA 1
ATOM 1875 C C . ARG A 1 243 ? -6.852 -48.071 -40.782 1.00 56.23 223 ARG A C 1
ATOM 1876 O O . ARG A 1 243 ? -6.696 -47.748 -39.606 1.00 52.75 223 ARG A O 1
ATOM 1884 N N . ALA A 1 244 ? -7.385 -47.264 -41.700 1.00 51.12 224 ALA A N 1
ATOM 1885 C CA . ALA A 1 244 ? -7.863 -45.930 -41.379 1.00 53.38 224 ALA A CA 1
ATOM 1886 C C . ALA A 1 244 ? -9.036 -45.967 -40.400 1.00 55.17 224 ALA A C 1
ATOM 1887 O O . ALA A 1 244 ? -9.152 -45.095 -39.536 1.00 50.31 224 ALA A O 1
ATOM 1889 N N . ALA A 1 245 ? -9.875 -46.989 -40.493 1.00 55.47 225 ALA A N 1
ATOM 1890 C CA . ALA A 1 245 ? -11.008 -47.115 -39.552 1.00 53.80 225 ALA A CA 1
ATOM 1891 C C . ALA A 1 245 ? -10.509 -47.484 -38.176 1.00 54.44 225 ALA A C 1
ATOM 1892 O O . ALA A 1 245 ? -11.100 -47.102 -37.165 1.00 50.97 225 ALA A O 1
ATOM 1894 N N . ARG A 1 246 ? -9.450 -48.293 -38.138 1.00 52.83 226 ARG A N 1
ATOM 1895 C CA . ARG A 1 246 ? -8.883 -48.694 -36.866 1.00 53.91 226 ARG A CA 1
ATOM 1896 C C . ARG A 1 246 ? -8.245 -47.475 -36.178 1.00 46.96 226 ARG A C 1
ATOM 1897 O O . ARG A 1 246 ? -8.480 -47.251 -34.992 1.00 50.96 226 ARG A O 1
ATOM 1905 N N . PHE A 1 247 ? -7.549 -46.666 -36.959 1.00 46.47 227 PHE A N 1
ATOM 1906 C CA . PHE A 1 247 ? -6.995 -45.397 -36.480 1.00 49.50 227 PHE A CA 1
ATOM 1907 C C . PHE A 1 247 ? -8.080 -44.552 -35.849 1.00 55.24 227 PHE A C 1
ATOM 1908 O O . PHE A 1 247 ? -7.942 -44.106 -34.698 1.00 54.42 227 PHE A O 1
ATOM 1916 N N . ALA A 1 248 ? -9.163 -44.344 -36.607 1.00 54.35 228 ALA A N 1
ATOM 1917 C CA . ALA A 1 248 ? -10.329 -43.591 -36.136 1.00 49.09 228 ALA A CA 1
ATOM 1918 C C . ALA A 1 248 ? -10.851 -44.119 -34.813 1.00 44.22 228 ALA A C 1
ATOM 1919 O O . ALA A 1 248 ? -11.131 -43.340 -33.909 1.00 49.74 228 ALA A O 1
ATOM 1921 N N . SER A 1 249 ? -10.954 -45.438 -34.668 1.00 42.87 229 SER A N 1
ATOM 1922 C CA . SER A 1 249 ? -11.434 -46.012 -33.413 1.00 47.77 229 SER A CA 1
ATOM 1923 C C . SER A 1 249 ? -10.566 -45.720 -32.162 1.00 47.66 229 SER A C 1
ATOM 1924 O O . SER A 1 249 ? -11.006 -45.990 -31.028 1.00 50.94 229 SER A O 1
ATOM 1927 N N . TYR A 1 250 ? -9.349 -45.185 -32.353 1.00 47.09 230 TYR A N 1
ATOM 1928 C CA . TYR A 1 250 ? -8.512 -44.768 -31.207 1.00 50.23 230 TYR A CA 1
ATOM 1929 C C . TYR A 1 250 ? -8.904 -43.421 -30.592 1.00 49.57 230 TYR A C 1
ATOM 1930 O O . TYR A 1 250 ? -8.324 -42.986 -29.587 1.00 51.91 230 TYR A O 1
ATOM 1939 N N . PHE A 1 251 ? -9.909 -42.778 -31.180 1.00 49.72 231 PHE A N 1
ATOM 1940 C CA . PHE A 1 251 ? -10.391 -41.494 -30.725 1.00 46.17 231 PHE A CA 1
ATOM 1941 C C . PHE A 1 251 ? -11.825 -41.527 -30.151 1.00 51.56 231 PHE A C 1
ATOM 1942 O O . PHE A 1 251 ? -12.621 -42.363 -30.515 1.00 51.44 231 PHE A O 1
ATOM 1950 N N . GLU A 1 252 ? -12.101 -40.645 -29.208 1.00 52.39 232 GLU A N 1
ATOM 1951 C CA . GLU A 1 252 ? -13.371 -40.577 -28.522 1.00 50.26 232 GLU A CA 1
ATOM 1952 C C . GLU A 1 252 ? -13.778 -39.122 -28.509 1.00 55.74 232 GLU A C 1
ATOM 1953 O O . GLU A 1 252 ? -12.909 -38.247 -28.661 1.00 53.83 232 GLU A O 1
ATOM 1959 N N . PRO A 1 253 ? -15.090 -38.850 -28.326 1.00 59.14 233 PRO A N 1
ATOM 1960 C CA . PRO A 1 253 ? -15.560 -37.460 -28.279 1.00 57.46 233 PRO A CA 1
ATOM 1961 C C . PRO A 1 253 ? -14.790 -36.668 -27.237 1.00 54.00 233 PRO A C 1
ATOM 1962 O O . PRO A 1 253 ? -14.579 -37.152 -26.160 1.00 53.78 233 PRO A O 1
ATOM 1966 N N . THR A 1 254 ? -14.328 -35.480 -27.574 1.00 58.44 234 THR A N 1
ATOM 1967 C CA . THR A 1 254 ? -13.435 -34.745 -26.666 1.00 68.31 234 THR A CA 1
ATOM 1968 C C . THR A 1 254 ? -14.163 -34.423 -25.359 1.00 70.43 234 THR A C 1
ATOM 1969 O O . THR A 1 254 ? -15.224 -33.847 -25.408 1.00 67.15 234 THR A O 1
ATOM 1973 N N . PRO A 1 255 ? -13.593 -34.802 -24.195 1.00 89.80 235 PRO A N 1
ATOM 1974 C CA . PRO A 1 255 ? -14.235 -34.546 -22.882 1.00 88.06 235 PRO A CA 1
ATOM 1975 C C . PRO A 1 255 ? -14.093 -33.114 -22.365 1.00 85.58 235 PRO A C 1
ATOM 1976 O O . PRO A 1 255 ? -14.609 -32.191 -22.980 1.00 86.14 235 PRO A O 1
ATOM 1980 N N . GLU A 1 268 ? -4.603 -23.656 -10.486 1.00 99.73 249 GLU A N 1
ATOM 1981 C CA . GLU A 1 268 ? -3.489 -22.726 -10.518 1.00 106.69 249 GLU A CA 1
ATOM 1982 C C . GLU A 1 268 ? -3.104 -22.160 -9.130 1.00 102.70 249 GLU A C 1
ATOM 1983 O O . GLU A 1 268 ? -3.083 -20.950 -8.920 1.00 107.32 249 GLU A O 1
ATOM 1989 N N . GLU A 1 269 ? -2.806 -23.045 -8.187 1.00 101.42 250 GLU A N 1
ATOM 1990 C CA . GLU A 1 269 ? -2.007 -22.683 -7.002 1.00 100.98 250 GLU A CA 1
ATOM 1991 C C . GLU A 1 269 ? -1.023 -23.832 -6.670 1.00 86.77 250 GLU A C 1
ATOM 1992 O O . GLU A 1 269 ? -1.033 -24.872 -7.335 1.00 88.79 250 GLU A O 1
ATOM 1998 N N . ASP A 1 270 ? -0.142 -23.623 -5.701 1.00 72.31 251 ASP A N 1
ATOM 1999 C CA . ASP A 1 270 ? 1.076 -24.423 -5.601 1.00 67.97 251 ASP A CA 1
ATOM 2000 C C . ASP A 1 270 ? 0.855 -25.910 -5.304 1.00 71.34 251 ASP A C 1
ATOM 2001 O O . ASP A 1 270 ? 0.006 -26.254 -4.506 1.00 75.92 251 ASP A O 1
ATOM 2006 N N . VAL A 1 271 ? 1.617 -26.784 -5.975 1.00 66.78 252 VAL A N 1
ATOM 2007 C CA . VAL A 1 271 ? 1.679 -28.209 -5.648 1.00 61.65 252 VAL A CA 1
ATOM 2008 C C . VAL A 1 271 ? 3.056 -28.813 -5.872 1.00 62.48 252 VAL A C 1
ATOM 2009 O O . VAL A 1 271 ? 3.884 -28.311 -6.642 1.00 58.02 252 VAL A O 1
ATOM 2013 N N . LEU A 1 272 ? 3.242 -29.941 -5.213 1.00 56.29 253 LEU A N 1
ATOM 2014 C CA . LEU A 1 272 ? 4.340 -30.826 -5.439 1.00 59.54 253 LEU A CA 1
ATOM 2015 C C . LEU A 1 272 ? 3.722 -32.187 -5.420 1.00 61.21 253 LEU A C 1
ATOM 2016 O O . LEU A 1 272 ? 3.173 -32.589 -4.392 1.00 63.45 253 LEU A O 1
ATOM 2021 N N . GLU A 1 273 ? 3.803 -32.914 -6.535 1.00 62.35 254 GLU A N 1
ATOM 2022 C CA . GLU A 1 273 ? 3.203 -34.234 -6.608 1.00 56.26 254 GLU A CA 1
ATOM 2023 C C . GLU A 1 273 ? 4.126 -35.354 -7.067 1.00 61.27 254 GLU A C 1
ATOM 2024 O O . GLU A 1 273 ? 4.649 -35.328 -8.193 1.00 63.32 254 GLU A O 1
ATOM 2030 N N . TYR A 1 274 ? 4.320 -36.358 -6.212 1.00 53.59 255 TYR A N 1
ATOM 2031 C CA . TYR A 1 274 ? 5.060 -37.532 -6.624 1.00 55.06 255 TYR A CA 1
ATOM 2032 C C . TYR A 1 274 ? 4.177 -38.337 -7.556 1.00 61.51 255 TYR A C 1
ATOM 2033 O O . TYR A 1 274 ? 3.048 -38.705 -7.184 1.00 57.25 255 TYR A O 1
ATOM 2042 N N . VAL A 1 275 ? 4.633 -38.558 -8.791 1.00 50.63 256 VAL A N 1
ATOM 2043 C CA . VAL A 1 275 ? 3.799 -39.299 -9.722 1.00 52.13 256 VAL A CA 1
ATOM 2044 C C . VAL A 1 275 ? 4.171 -40.779 -9.894 1.00 53.41 256 VAL A C 1
ATOM 2045 O O . VAL A 1 275 ? 3.283 -41.616 -10.011 1.00 66.12 256 VAL A O 1
ATOM 2049 N N . GLY A 1 276 ? 5.448 -41.119 -9.850 1.00 55.50 257 GLY A N 1
ATOM 2050 C CA . GLY A 1 276 ? 5.861 -42.508 -10.059 1.00 53.73 257 GLY A CA 1
ATOM 2051 C C . GLY A 1 276 ? 7.339 -42.591 -10.428 1.00 55.51 257 GLY A C 1
ATOM 2052 O O . GLY A 1 276 ? 7.860 -41.702 -11.065 1.00 52.19 257 GLY A O 1
ATOM 2053 N N . HIS A 1 277 ? 7.986 -43.677 -10.024 1.00 53.80 258 HIS A N 1
ATOM 2054 C CA . HIS A 1 277 ? 9.415 -43.880 -10.186 1.00 53.73 258 HIS A CA 1
ATOM 2055 C C . HIS A 1 277 ? 10.171 -42.602 -9.812 1.00 55.82 258 HIS A C 1
ATOM 2056 O O . HIS A 1 277 ? 10.172 -42.230 -8.638 1.00 50.81 258 HIS A O 1
ATOM 2063 N N . ALA A 1 278 ? 10.765 -41.901 -10.782 1.00 48.10 259 ALA A N 1
ATOM 2064 C CA . ALA A 1 278 ? 11.547 -40.674 -10.496 1.00 48.04 259 ALA A CA 1
ATOM 2065 C C . ALA A 1 278 ? 10.840 -39.385 -10.902 1.00 48.20 259 ALA A C 1
ATOM 2066 O O . ALA A 1 278 ? 11.436 -38.298 -10.846 1.00 50.05 259 ALA A O 1
ATOM 2068 N N . CYS A 1 279 ? 9.580 -39.516 -11.322 1.00 45.63 260 CYS A N 1
ATOM 2069 C CA . CYS A 1 279 ? 8.813 -38.421 -11.884 1.00 45.99 260 CYS A CA 1
ATOM 2070 C C . CYS A 1 279 ? 8.068 -37.636 -10.813 1.00 52.79 260 CYS A C 1
ATOM 2071 O O . CYS A 1 279 ? 7.283 -38.202 -10.092 1.00 49.86 260 CYS A O 1
ATOM 2074 N N . VAL A 1 280 ? 8.339 -36.338 -10.735 1.00 47.38 261 VAL A N 1
ATOM 2075 C CA . VAL A 1 280 ? 7.680 -35.446 -9.838 1.00 48.52 261 VAL A CA 1
ATOM 2076 C C . VAL A 1 280 ? 7.188 -34.253 -10.618 1.00 44.55 261 VAL A C 1
ATOM 2077 O O . VAL A 1 280 ? 7.881 -33.756 -11.513 1.00 48.52 261 VAL A O 1
ATOM 2081 N N . PHE A 1 281 ? 5.964 -33.830 -10.295 1.00 46.45 262 PHE A N 1
ATOM 2082 C CA . PHE A 1 281 ? 5.322 -32.648 -10.869 1.00 49.43 262 PHE A CA 1
ATOM 2083 C C . PHE A 1 281 ? 5.271 -31.534 -9.825 1.00 50.67 262 PHE A C 1
ATOM 2084 O O . PHE A 1 281 ? 4.965 -31.800 -8.681 1.00 56.17 262 PHE A O 1
ATOM 2092 N N . ALA A 1 282 ? 5.533 -30.292 -10.217 1.00 48.20 263 ALA A N 1
ATOM 2093 C CA . ALA A 1 282 ? 5.367 -29.145 -9.335 1.00 46.88 263 ALA A CA 1
ATOM 2094 C C . ALA A 1 282 ? 4.733 -27.994 -10.067 1.00 54.63 263 ALA A C 1
ATOM 2095 O O . ALA A 1 282 ? 4.875 -27.879 -11.297 1.00 51.86 263 ALA A O 1
ATOM 2097 N N . ARG A 1 283 ? 4.032 -27.148 -9.306 1.00 54.85 264 ARG A N 1
ATOM 2098 C CA . ARG A 1 283 ? 3.592 -25.826 -9.782 1.00 56.44 264 ARG A CA 1
ATOM 2099 C C . ARG A 1 283 ? 3.919 -24.780 -8.713 1.00 56.93 264 ARG A C 1
ATOM 2100 O O . ARG A 1 283 ? 3.822 -25.028 -7.520 1.00 57.37 264 ARG A O 1
ATOM 2108 N N . HIS A 1 284 ? 4.356 -23.621 -9.164 1.00 58.42 265 HIS A N 1
ATOM 2109 C CA . HIS A 1 284 ? 4.827 -22.589 -8.289 1.00 56.79 265 HIS A CA 1
ATOM 2110 C C . HIS A 1 284 ? 4.576 -21.280 -8.983 1.00 58.17 265 HIS A C 1
ATOM 2111 O O . HIS A 1 284 ? 5.101 -21.028 -10.079 1.00 57.61 265 HIS A O 1
ATOM 2118 N N . ARG A 1 285 ? 3.721 -20.471 -8.356 1.00 59.00 266 ARG A N 1
ATOM 2119 C CA . ARG A 1 285 ? 3.302 -19.179 -8.893 1.00 51.79 266 ARG A CA 1
ATOM 2120 C C . ARG A 1 285 ? 2.858 -19.297 -10.336 1.00 52.14 266 ARG A C 1
ATOM 2121 O O . ARG A 1 285 ? 3.184 -18.468 -11.170 1.00 57.07 266 ARG A O 1
ATOM 2129 N N . GLY A 1 286 ? 2.087 -20.341 -10.620 1.00 54.37 267 GLY A N 1
ATOM 2130 C CA . GLY A 1 286 ? 1.603 -20.578 -11.981 1.00 61.62 267 GLY A CA 1
ATOM 2131 C C . GLY A 1 286 ? 2.558 -21.313 -12.934 1.00 62.42 267 GLY A C 1
ATOM 2132 O O . GLY A 1 286 ? 2.084 -21.805 -13.931 1.00 60.96 267 GLY A O 1
ATOM 2133 N N . THR A 1 287 ? 3.874 -21.364 -12.652 1.00 56.25 268 THR A N 1
ATOM 2134 C CA . THR A 1 287 ? 4.850 -22.045 -13.535 1.00 55.13 268 THR A CA 1
ATOM 2135 C C . THR A 1 287 ? 4.854 -23.531 -13.231 1.00 52.39 268 THR A C 1
ATOM 2136 O O . THR A 1 287 ? 4.927 -23.918 -12.049 1.00 54.32 268 THR A O 1
ATOM 2140 N N . THR A 1 288 ? 4.775 -24.374 -14.264 1.00 49.31 269 THR A N 1
ATOM 2141 C CA . THR A 1 288 ? 4.806 -25.842 -14.062 1.00 47.88 269 THR A CA 1
ATOM 2142 C C . THR A 1 288 ? 6.146 -26.533 -14.429 1.00 53.48 269 THR A C 1
ATOM 2143 O O . THR A 1 288 ? 6.870 -26.112 -15.337 1.00 52.88 269 THR A O 1
ATOM 2147 N N . PHE A 1 289 ? 6.421 -27.625 -13.728 1.00 50.72 270 PHE A N 1
ATOM 2148 C CA . PHE A 1 289 ? 7.672 -28.349 -13.805 1.00 48.63 270 PHE A CA 1
ATOM 2149 C C . PHE A 1 289 ? 7.401 -29.844 -13.769 1.00 52.30 270 PHE A C 1
ATOM 2150 O O . PHE A 1 289 ? 6.613 -30.312 -12.953 1.00 46.11 270 PHE A O 1
ATOM 2158 N N . LEU A 1 290 ? 8.092 -30.600 -14.625 1.00 45.63 271 LEU A N 1
ATOM 2159 C CA . LEU A 1 290 ? 8.009 -32.058 -14.606 1.00 46.33 271 LEU A CA 1
ATOM 2160 C C . LEU A 1 290 ? 9.429 -32.619 -14.740 1.00 49.67 271 LEU A C 1
ATOM 2161 O O . LEU A 1 290 ? 10.177 -32.252 -15.653 1.00 45.70 271 LEU A O 1
ATOM 2166 N N . VAL A 1 291 ? 9.805 -33.473 -13.797 1.00 50.02 272 VAL A N 1
ATOM 2167 C CA . VAL A 1 291 ? 11.120 -34.081 -13.766 1.00 48.01 272 VAL A CA 1
ATOM 2168 C C . VAL A 1 291 ? 11.031 -35.573 -14.141 1.00 49.97 272 VAL A C 1
ATOM 2169 O O . VAL A 1 291 ? 10.067 -36.241 -13.760 1.00 46.85 272 VAL A O 1
ATOM 2173 N N . ASP A 1 292 ? 12.025 -36.066 -14.889 1.00 47.22 273 ASP A N 1
ATOM 2174 C CA . ASP A 1 292 ? 12.168 -37.487 -15.285 1.00 46.65 273 ASP A CA 1
ATOM 2175 C C . ASP A 1 292 ? 10.819 -38.183 -15.624 1.00 48.38 273 ASP A C 1
ATOM 2176 O O . ASP A 1 292 ? 10.450 -39.186 -15.032 1.00 47.45 273 ASP A O 1
ATOM 2181 N N . PRO A 1 293 ? 10.116 -37.662 -16.637 1.00 50.92 274 PRO A N 1
ATOM 2182 C CA . PRO A 1 293 ? 8.710 -37.981 -16.886 1.00 51.77 274 PRO A CA 1
ATOM 2183 C C . PRO A 1 293 ? 8.378 -39.451 -17.182 1.00 52.78 274 PRO A C 1
ATOM 2184 O O . PRO A 1 293 ? 8.931 -40.068 -18.106 1.00 49.27 274 PRO A O 1
ATOM 2188 N N . VAL A 1 294 ? 7.458 -39.990 -16.404 1.00 43.70 275 VAL A N 1
ATOM 2189 C CA . VAL A 1 294 ? 6.838 -41.265 -16.730 1.00 52.29 275 VAL A CA 1
ATOM 2190 C C . VAL A 1 294 ? 5.422 -41.203 -16.196 1.00 53.43 275 VAL A C 1
ATOM 2191 O O . VAL A 1 294 ? 5.201 -40.919 -15.015 1.00 54.29 275 VAL A O 1
ATOM 2195 N N . LEU A 1 295 ? 4.466 -41.379 -17.088 1.00 53.76 276 LEU A N 1
ATOM 2196 C CA . LEU A 1 295 ? 3.046 -41.360 -16.717 1.00 56.19 276 LEU A CA 1
ATOM 2197 C C . LEU A 1 295 ? 2.429 -42.702 -17.058 1.00 56.62 276 LEU A C 1
ATOM 2198 O O . LEU A 1 295 ? 2.926 -43.416 -17.906 1.00 64.34 276 LEU A O 1
ATOM 2203 N N . SER A 1 296 ? 1.303 -43.012 -16.440 1.00 57.75 277 SER A N 1
ATOM 2204 C CA . SER A 1 296 ? 0.538 -44.195 -16.784 1.00 53.67 277 SER A CA 1
ATOM 2205 C C . SER A 1 296 ? -0.791 -43.770 -17.432 1.00 54.41 277 SER A C 1
ATOM 2206 O O . SER A 1 296 ? -1.072 -42.568 -17.584 1.00 53.62 277 SER A O 1
ATOM 2209 N N . TYR A 1 297 ? -1.581 -44.756 -17.860 1.00 53.04 278 TYR A N 1
ATOM 2210 C CA . TYR A 1 297 ? -2.790 -44.504 -18.671 1.00 49.84 278 TYR A CA 1
ATOM 2211 C C . TYR A 1 297 ? -4.080 -44.708 -17.858 1.00 55.70 278 TYR A C 1
ATOM 2212 O O . TYR A 1 297 ? -4.037 -45.099 -16.714 1.00 52.03 278 TYR A O 1
ATOM 2221 N N . SER A 1 298 ? -5.238 -44.416 -18.425 1.00 62.86 279 SER A N 1
ATOM 2222 C CA . SER A 1 298 ? -6.503 -44.677 -17.711 1.00 60.34 279 SER A CA 1
ATOM 2223 C C . SER A 1 298 ? -7.581 -44.983 -18.708 1.00 62.95 279 SER A C 1
ATOM 2224 O O . SER A 1 298 ? -7.313 -45.054 -19.917 1.00 66.05 279 SER A O 1
ATOM 2227 N N . GLY A 1 299 ? -8.795 -45.180 -18.198 1.00 62.99 280 GLY A N 1
ATOM 2228 C CA . GLY A 1 299 ? -9.937 -45.554 -19.011 1.00 59.03 280 GLY A CA 1
ATOM 2229 C C . GLY A 1 299 ? -10.125 -47.056 -19.169 1.00 59.64 280 GLY A C 1
ATOM 2230 O O . GLY A 1 299 ? -10.819 -47.493 -20.075 1.00 69.34 280 GLY A O 1
ATOM 2231 N N . TYR A 1 300 ? -9.493 -47.847 -18.313 1.00 56.58 281 TYR A N 1
ATOM 2232 C CA . TYR A 1 300 ? -9.653 -49.300 -18.323 1.00 59.68 281 TYR A CA 1
ATOM 2233 C C . TYR A 1 300 ? -9.970 -49.725 -16.897 1.00 62.69 281 TYR A C 1
ATOM 2234 O O . TYR A 1 300 ? -9.485 -49.128 -15.959 1.00 64.76 281 TYR A O 1
ATOM 2243 N N . PRO A 1 301 ? -10.815 -50.743 -16.720 1.00 68.05 282 PRO A N 1
ATOM 2244 C CA . PRO A 1 301 ? -11.171 -51.114 -15.338 1.00 66.06 282 PRO A CA 1
ATOM 2245 C C . PRO A 1 301 ? -10.076 -51.941 -14.676 1.00 62.81 282 PRO A C 1
ATOM 2246 O O . PRO A 1 301 ? -9.262 -52.537 -15.369 1.00 64.46 282 PRO A O 1
ATOM 2250 N N . GLY A 1 302 ? -10.056 -51.980 -13.345 1.00 71.81 283 GLY A N 1
ATOM 2251 C CA . GLY A 1 302 ? -9.182 -52.897 -12.595 1.00 66.59 283 GLY A CA 1
ATOM 2252 C C . GLY A 1 302 ? -7.852 -52.283 -12.203 1.00 71.63 283 GLY A C 1
ATOM 2253 O O . GLY A 1 302 ? -7.027 -52.921 -11.536 1.00 67.20 283 GLY A O 1
ATOM 2254 N N . GLY A 1 303 ? -7.643 -51.037 -12.602 1.00 71.43 284 GLY A N 1
ATOM 2255 C CA . GLY A 1 303 ? -6.384 -50.361 -12.334 1.00 75.25 284 GLY A CA 1
ATOM 2256 C C . GLY A 1 303 ? -6.367 -49.774 -10.952 1.00 70.97 284 GLY A C 1
ATOM 2257 O O . GLY A 1 303 ? -7.415 -49.505 -10.378 1.00 68.28 284 GLY A O 1
ATOM 2258 N N . ALA A 1 304 ? -5.174 -49.553 -10.420 1.00 68.72 285 ALA A N 1
ATOM 2259 C CA . ALA A 1 304 ? -5.036 -48.884 -9.136 1.00 63.08 285 ALA A CA 1
ATOM 2260 C C . ALA A 1 304 ? -5.635 -47.490 -9.166 1.00 68.33 285 ALA A C 1
ATOM 2261 O O . ALA A 1 304 ? -5.689 -46.827 -10.203 1.00 64.62 285 ALA A O 1
ATOM 2263 N N . GLU A 1 305 ? -6.062 -47.042 -7.995 1.00 70.53 286 GLU A N 1
ATOM 2264 C CA . GLU A 1 305 ? -6.799 -45.811 -7.855 1.00 74.06 286 GLU A CA 1
ATOM 2265 C C . GLU A 1 305 ? -5.856 -44.657 -7.527 1.00 65.66 286 GLU A C 1
ATOM 2266 O O . GLU A 1 305 ? -4.808 -44.853 -6.926 1.00 66.65 286 GLU A O 1
ATOM 2272 N N . ASN A 1 306 ? -6.260 -43.453 -7.918 1.00 64.16 287 ASN A N 1
ATOM 2273 C CA . ASN A 1 306 ? -5.573 -42.226 -7.559 1.00 68.11 287 ASN A CA 1
ATOM 2274 C C . ASN A 1 306 ? -4.182 -42.072 -8.234 1.00 71.99 287 ASN A C 1
ATOM 2275 O O . ASN A 1 306 ? -3.247 -41.447 -7.686 1.00 65.55 287 ASN A O 1
ATOM 2280 N N . ARG A 1 307 ? -4.050 -42.646 -9.422 1.00 60.17 288 ARG A N 1
ATOM 2281 C CA . ARG A 1 307 ? -2.817 -42.500 -10.188 1.00 65.61 288 ARG A CA 1
ATOM 2282 C C . ARG A 1 307 ? -2.771 -41.138 -10.871 1.00 63.34 288 ARG A C 1
ATOM 2283 O O . ARG A 1 307 ? -3.799 -40.560 -11.219 1.00 58.60 288 ARG A O 1
ATOM 2291 N N . PHE A 1 308 ? -1.568 -40.606 -11.047 1.00 63.12 289 PHE A N 1
ATOM 2292 C CA . PHE A 1 308 ? -1.401 -39.380 -11.828 1.00 57.38 289 PHE A CA 1
ATOM 2293 C C . PHE A 1 308 ? -1.123 -39.856 -13.259 1.00 59.70 289 PHE A C 1
ATOM 2294 O O . PHE A 1 308 ? -0.045 -40.397 -13.555 1.00 59.27 289 PHE A O 1
ATOM 2302 N N . THR A 1 309 ? -2.116 -39.702 -14.129 1.00 54.01 290 THR A N 1
ATOM 2303 C CA . THR A 1 309 ? -2.010 -40.213 -15.496 1.00 59.51 290 THR A CA 1
ATOM 2304 C C . THR A 1 309 ? -1.938 -39.051 -16.502 1.00 53.90 290 THR A C 1
ATOM 2305 O O . THR A 1 309 ? -1.962 -37.895 -16.106 1.00 50.76 290 THR A O 1
ATOM 2309 N N . PHE A 1 310 ? -1.875 -39.350 -17.802 1.00 54.18 291 PHE A N 1
ATOM 2310 C CA . PHE A 1 310 ? -1.762 -38.299 -18.802 1.00 53.95 291 PHE A CA 1
ATOM 2311 C C . PHE A 1 310 ? -2.879 -37.285 -18.676 1.00 58.76 291 PHE A C 1
ATOM 2312 O O . PHE A 1 310 ? -2.657 -36.080 -18.883 1.00 56.84 291 PHE A O 1
ATOM 2320 N N . ALA A 1 311 ? -4.078 -37.756 -18.335 1.00 58.58 292 ALA A N 1
ATOM 2321 C CA . ALA A 1 311 ? -5.244 -36.860 -18.276 1.00 62.65 292 ALA A CA 1
ATOM 2322 C C . ALA A 1 311 ? -5.084 -35.859 -17.158 1.00 57.60 292 ALA A C 1
ATOM 2323 O O . ALA A 1 311 ? -5.685 -34.828 -17.193 1.00 64.70 292 ALA A O 1
ATOM 2325 N N . ASP A 1 312 ? -4.247 -36.144 -16.176 1.00 56.30 293 ASP A N 1
ATOM 2326 C CA . ASP A 1 312 ? -4.032 -35.173 -15.095 1.00 57.43 293 ASP A CA 1
ATOM 2327 C C . ASP A 1 312 ? -3.037 -34.090 -15.438 1.00 60.89 293 ASP A C 1
ATOM 2328 O O . ASP A 1 312 ? -2.834 -33.195 -14.648 1.00 55.88 293 ASP A O 1
ATOM 2333 N N . LEU A 1 313 ? -2.418 -34.127 -16.613 1.00 61.57 294 LEU A N 1
ATOM 2334 C CA . LEU A 1 313 ? -1.425 -33.099 -16.914 1.00 61.35 294 LEU A CA 1
ATOM 2335 C C . LEU A 1 313 ? -2.078 -31.742 -17.136 1.00 60.62 294 LEU A C 1
ATOM 2336 O O . LEU A 1 313 ? -3.175 -31.657 -17.664 1.00 54.89 294 LEU A O 1
ATOM 2341 N N . PRO A 1 314 ? -1.387 -30.665 -16.762 1.00 60.61 295 PRO A N 1
ATOM 2342 C CA . PRO A 1 314 ? -1.904 -29.367 -17.158 1.00 56.88 295 PRO A CA 1
ATOM 2343 C C . PRO A 1 314 ? -1.681 -29.070 -18.636 1.00 63.88 295 PRO A C 1
ATOM 2344 O O . PRO A 1 314 ? -1.065 -29.867 -19.376 1.00 63.53 295 PRO A O 1
ATOM 2348 N N . GLU A 1 315 ? -2.221 -27.939 -19.062 1.00 58.59 296 GLU A N 1
ATOM 2349 C CA . GLU A 1 315 ? -2.227 -27.559 -20.446 1.00 65.38 296 GLU A CA 1
ATOM 2350 C C . GLU A 1 315 ? -0.789 -27.386 -20.890 1.00 62.51 296 GLU A C 1
ATOM 2351 O O . GLU A 1 315 ? -0.408 -27.834 -21.974 1.00 60.63 296 GLU A O 1
ATOM 2357 N N . ARG A 1 316 ? 0.004 -26.744 -20.025 1.00 57.15 297 ARG A N 1
ATOM 2358 C CA . ARG A 1 316 ? 1.399 -26.444 -20.306 1.00 56.75 297 ARG A CA 1
ATOM 2359 C C . ARG A 1 316 ? 2.319 -27.022 -19.284 1.00 57.51 297 ARG A C 1
ATOM 2360 O O . ARG A 1 316 ? 2.031 -26.979 -18.104 1.00 53.09 297 ARG A O 1
ATOM 2368 N N . ILE A 1 317 ? 3.433 -27.576 -19.757 1.00 55.20 298 ILE A N 1
ATOM 2369 C CA . ILE A 1 317 ? 4.534 -27.983 -18.895 1.00 50.46 298 ILE A CA 1
ATOM 2370 C C . ILE A 1 317 ? 5.659 -27.015 -19.254 1.00 49.51 298 ILE A C 1
ATOM 2371 O O . ILE A 1 317 ? 6.275 -27.126 -20.328 1.00 52.89 298 ILE A O 1
ATOM 2376 N N . ASP A 1 318 ? 5.873 -26.012 -18.406 1.00 44.50 299 ASP A N 1
ATOM 2377 C CA . ASP A 1 318 ? 6.765 -24.931 -18.745 1.00 48.14 299 ASP A CA 1
ATOM 2378 C C . ASP A 1 318 ? 8.219 -25.412 -18.807 1.00 47.73 299 ASP A C 1
ATOM 2379 O O . ASP A 1 318 ? 8.979 -24.975 -19.653 1.00 42.78 299 ASP A O 1
ATOM 2384 N N . HIS A 1 319 ? 8.596 -26.260 -17.858 1.00 44.71 300 HIS A N 1
ATOM 2385 C CA . HIS A 1 319 ? 9.963 -26.757 -17.763 1.00 45.85 300 HIS A CA 1
ATOM 2386 C C . HIS A 1 319 ? 9.949 -28.261 -17.531 1.00 47.57 300 HIS A C 1
ATOM 2387 O O . HIS A 1 319 ? 9.330 -28.758 -16.568 1.00 47.64 300 HIS A O 1
ATOM 2394 N N . LEU A 1 320 ? 10.558 -28.977 -18.483 1.00 43.80 301 LEU A N 1
ATOM 2395 C CA . LEU A 1 320 ? 10.789 -30.406 -18.352 1.00 44.50 301 LEU A CA 1
ATOM 2396 C C . LEU A 1 320 ? 12.281 -30.654 -18.009 1.00 43.74 301 LEU A C 1
ATOM 2397 O O . LEU A 1 320 ? 13.162 -30.172 -18.711 1.00 46.06 301 LEU A O 1
ATOM 2402 N N . LEU A 1 321 ? 12.557 -31.410 -16.961 1.00 45.71 302 LEU A N 1
ATOM 2403 C CA . LEU A 1 321 ? 13.927 -31.622 -16.472 1.00 44.61 302 LEU A CA 1
ATOM 2404 C C . LEU A 1 321 ? 14.222 -33.098 -16.554 1.00 44.36 302 LEU A C 1
ATOM 2405 O O . LEU A 1 321 ? 13.410 -33.903 -16.174 1.00 43.69 302 LEU A O 1
ATOM 2410 N N . ILE A 1 322 ? 15.389 -33.445 -17.084 1.00 41.96 303 ILE A N 1
ATOM 2411 C CA . ILE A 1 322 ? 15.842 -34.815 -17.160 1.00 40.18 303 ILE A CA 1
ATOM 2412 C C . ILE A 1 322 ? 17.185 -34.926 -16.463 1.00 38.70 303 ILE A C 1
ATOM 2413 O O . ILE A 1 322 ? 18.081 -34.121 -16.701 1.00 39.73 303 ILE A O 1
ATOM 2418 N N . THR A 1 323 ? 17.299 -35.849 -15.513 1.00 40.85 304 THR A N 1
ATOM 2419 C CA . THR A 1 323 ? 18.504 -35.943 -14.699 1.00 36.87 304 THR A CA 1
ATOM 2420 C C . THR A 1 323 ? 19.604 -36.655 -15.443 1.00 37.49 304 THR A C 1
ATOM 2421 O O . THR A 1 323 ? 20.774 -36.291 -15.365 1.00 39.80 304 THR A O 1
ATOM 2425 N N . HIS A 1 324 ? 19.252 -37.730 -16.135 1.00 37.52 305 HIS A N 1
ATOM 2426 C CA . HIS A 1 324 ? 20.275 -38.506 -16.828 1.00 39.82 305 HIS A CA 1
ATOM 2427 C C . HIS A 1 324 ? 19.715 -39.425 -17.890 1.00 38.15 305 HIS A C 1
ATOM 2428 O O . HIS A 1 324 ? 18.507 -39.621 -17.988 1.00 40.44 305 HIS A O 1
ATOM 2435 N N . ASN A 1 325 ? 20.599 -39.992 -18.690 1.00 43.14 306 ASN A N 1
ATOM 2436 C CA . ASN A 1 325 ? 20.179 -40.729 -19.889 1.00 44.07 306 ASN A CA 1
ATOM 2437 C C . ASN A 1 325 ? 20.139 -42.253 -19.668 1.00 43.86 306 ASN A C 1
ATOM 2438 O O . ASN A 1 325 ? 20.873 -43.000 -20.289 1.00 45.95 306 ASN A O 1
ATOM 2443 N N . HIS A 1 326 ? 19.301 -42.667 -18.725 1.00 44.68 307 HIS A N 1
ATOM 2444 C CA . HIS A 1 326 ? 18.975 -44.057 -18.466 1.00 44.61 307 HIS A CA 1
ATOM 2445 C C . HIS A 1 326 ? 17.501 -44.235 -18.852 1.00 45.20 307 HIS A C 1
ATOM 2446 O O . HIS A 1 326 ? 16.683 -43.308 -18.746 1.00 45.23 307 HIS A O 1
ATOM 2453 N N . GLN A 1 327 ? 17.201 -45.448 -19.269 1.00 44.07 308 GLN A N 1
ATOM 2454 C CA . GLN A 1 327 ? 15.923 -45.841 -19.851 1.00 52.47 308 GLN A CA 1
ATOM 2455 C C . GLN A 1 327 ? 14.708 -45.571 -18.963 1.00 52.15 308 GLN A C 1
ATOM 2456 O O . GLN A 1 327 ? 13.594 -45.396 -19.467 1.00 48.78 308 GLN A O 1
ATOM 2462 N N . ASP A 1 328 ? 14.925 -45.544 -17.645 1.00 44.73 309 ASP A N 1
ATOM 2463 C CA . ASP A 1 328 ? 13.839 -45.361 -16.710 1.00 47.33 309 ASP A CA 1
ATOM 2464 C C . ASP A 1 328 ? 13.637 -43.897 -16.344 1.00 44.46 309 ASP A C 1
ATOM 2465 O O . ASP A 1 328 ? 12.773 -43.580 -15.540 1.00 48.83 309 ASP A O 1
ATOM 2470 N N . HIS A 1 329 ? 14.477 -43.007 -16.874 1.00 42.43 310 HIS A N 1
ATOM 2471 C CA . HIS A 1 329 ? 14.340 -41.570 -16.640 1.00 43.56 310 HIS A CA 1
ATOM 2472 C C . HIS A 1 329 ? 14.052 -40.791 -17.917 1.00 46.45 310 HIS A C 1
ATOM 2473 O O . HIS A 1 329 ? 13.646 -39.618 -17.866 1.00 49.78 310 HIS A O 1
ATOM 2480 N N . MET A 1 330 ? 14.344 -41.386 -19.061 1.00 51.31 311 MET A N 1
ATOM 2481 C CA . MET A 1 330 ? 13.802 -40.816 -20.270 1.00 56.48 311 MET A CA 1
ATOM 2482 C C . MET A 1 330 ? 13.134 -41.776 -21.250 1.00 54.80 311 MET A C 1
ATOM 2483 O O . MET A 1 330 ? 13.740 -42.556 -22.008 1.00 52.11 311 MET A O 1
ATOM 2488 N N . LEU A 1 331 ? 11.824 -41.733 -21.102 1.00 48.45 312 LEU A N 1
ATOM 2489 C CA . LEU A 1 331 ? 10.927 -42.686 -21.700 1.00 52.02 312 LEU A CA 1
ATOM 2490 C C . LEU A 1 331 ? 10.363 -41.981 -22.880 1.00 47.84 312 LEU A C 1
ATOM 2491 O O . LEU A 1 331 ? 9.681 -40.993 -22.725 1.00 46.41 312 LEU A O 1
ATOM 2496 N N . PHE A 1 332 ? 10.766 -42.431 -24.046 1.00 43.84 313 PHE A N 1
ATOM 2497 C CA . PHE A 1 332 ? 10.269 -41.893 -25.279 1.00 45.11 313 PHE A CA 1
ATOM 2498 C C . PHE A 1 332 ? 8.745 -41.888 -25.358 1.00 43.21 313 PHE A C 1
ATOM 2499 O O . PHE A 1 332 ? 8.161 -41.006 -25.972 1.00 46.88 313 PHE A O 1
ATOM 2507 N N . GLU A 1 333 ? 8.117 -42.913 -24.836 1.00 42.89 314 GLU A N 1
ATOM 2508 C CA . GLU A 1 333 ? 6.671 -43.069 -25.015 1.00 44.58 314 GLU A CA 1
ATOM 2509 C C . GLU A 1 333 ? 5.970 -41.933 -24.291 1.00 43.68 314 GLU A C 1
ATOM 2510 O O . GLU A 1 333 ? 5.043 -41.305 -24.832 1.00 48.24 314 GLU A O 1
ATOM 2516 N N . THR A 1 334 ? 6.416 -41.646 -23.072 1.00 43.49 315 THR A N 1
ATOM 2517 C CA . THR A 1 334 ? 5.891 -40.519 -22.305 1.00 40.27 315 THR A CA 1
ATOM 2518 C C . THR A 1 334 ? 6.262 -39.164 -22.926 1.00 43.49 315 THR A C 1
ATOM 2519 O O . THR A 1 334 ? 5.422 -38.249 -23.059 1.00 43.51 315 THR A O 1
ATOM 2523 N N . LEU A 1 335 ? 7.513 -39.040 -23.358 1.00 44.73 316 LEU A N 1
ATOM 2524 C CA . LEU A 1 335 ? 7.995 -37.789 -23.924 1.00 43.32 316 LEU A CA 1
ATOM 2525 C C . LEU A 1 335 ? 7.229 -37.383 -25.174 1.00 42.82 316 LEU A C 1
ATOM 2526 O O . LEU A 1 335 ? 6.892 -36.193 -25.352 1.00 42.16 316 LEU A O 1
ATOM 2531 N N . LEU A 1 336 ? 6.973 -38.333 -26.064 1.00 44.06 317 LEU A N 1
ATOM 2532 C CA . LEU A 1 336 ? 6.271 -37.978 -27.311 1.00 46.99 317 LEU A CA 1
ATOM 2533 C C . LEU A 1 336 ? 4.842 -37.550 -27.004 1.00 44.04 317 LEU A C 1
ATOM 2534 O O . LEU A 1 336 ? 4.362 -36.577 -27.587 1.00 46.70 317 LEU A O 1
ATOM 2539 N N . ARG A 1 337 ? 4.214 -38.209 -26.034 1.00 46.04 318 ARG A N 1
ATOM 2540 C CA . ARG A 1 337 ? 2.825 -37.913 -25.733 1.00 49.45 318 ARG A CA 1
ATOM 2541 C C . ARG A 1 337 ? 2.638 -36.507 -25.111 1.00 47.59 318 ARG A C 1
ATOM 2542 O O . ARG A 1 337 ? 1.696 -35.811 -25.459 1.00 46.35 318 ARG A O 1
ATOM 2550 N N . ILE A 1 338 ? 3.559 -36.079 -24.251 1.00 44.91 319 ILE A N 1
ATOM 2551 C CA . ILE A 1 338 ? 3.500 -34.745 -23.650 1.00 45.42 319 ILE A CA 1
ATOM 2552 C C . ILE A 1 338 ? 4.199 -33.646 -24.442 1.00 45.16 319 ILE A C 1
ATOM 2553 O O . ILE A 1 338 ? 4.149 -32.477 -24.054 1.00 47.61 319 ILE A O 1
ATOM 2558 N N . ARG A 1 339 ? 4.823 -33.986 -25.560 1.00 46.35 320 ARG A N 1
ATOM 2559 C CA . ARG A 1 339 ? 5.709 -33.028 -26.237 1.00 46.90 320 ARG A CA 1
ATOM 2560 C C . ARG A 1 339 ? 5.007 -31.703 -26.580 1.00 50.97 320 ARG A C 1
ATOM 2561 O O . ARG A 1 339 ? 5.574 -30.607 -26.386 1.00 43.90 320 ARG A O 1
ATOM 2569 N N . HIS A 1 340 ? 3.777 -31.816 -27.074 1.00 49.51 321 HIS A N 1
ATOM 2570 C CA . HIS A 1 340 ? 3.025 -30.643 -27.552 1.00 51.82 321 HIS A CA 1
ATOM 2571 C C . HIS A 1 340 ? 2.693 -29.680 -26.409 1.00 50.05 321 HIS A C 1
ATOM 2572 O O . HIS A 1 340 ? 2.353 -28.574 -26.679 1.00 47.46 321 HIS A O 1
ATOM 2579 N N . ARG A 1 341 ? 2.816 -30.106 -25.153 1.00 53.80 322 ARG A N 1
ATOM 2580 C CA . ARG A 1 341 ? 2.554 -29.245 -23.991 1.00 55.15 322 ARG A CA 1
ATOM 2581 C C . ARG A 1 341 ? 3.787 -28.568 -23.427 1.00 54.45 322 ARG A C 1
ATOM 2582 O O . ARG A 1 341 ? 3.660 -27.742 -22.513 1.00 53.66 322 ARG A O 1
ATOM 2590 N N . VAL A 1 342 ? 4.964 -28.908 -23.959 1.00 48.68 323 VAL A N 1
ATOM 2591 C CA . VAL A 1 342 ? 6.242 -28.582 -23.307 1.00 44.23 323 VAL A CA 1
ATOM 2592 C C . VAL A 1 342 ? 6.865 -27.300 -23.846 1.00 46.78 323 VAL A C 1
ATOM 2593 O O . VAL A 1 342 ? 6.988 -27.050 -25.069 1.00 47.46 323 VAL A O 1
ATOM 2597 N N . GLY A 1 343 ? 7.264 -26.448 -22.921 1.00 48.76 324 GLY A N 1
ATOM 2598 C CA . GLY A 1 343 ? 7.966 -25.251 -23.303 1.00 49.98 324 GLY A CA 1
ATOM 2599 C C . GLY A 1 343 ? 9.446 -25.559 -23.470 1.00 49.47 324 GLY A C 1
ATOM 2600 O O . GLY A 1 343 ? 9.962 -25.662 -24.564 1.00 49.87 324 GLY A O 1
ATOM 2601 N N . ARG A 1 344 ? 10.126 -25.736 -22.361 1.00 49.24 325 ARG A N 1
ATOM 2602 C CA . ARG A 1 344 ? 11.560 -25.872 -22.393 1.00 48.35 325 ARG A CA 1
ATOM 2603 C C . ARG A 1 344 ? 12.019 -27.155 -21.709 1.00 44.04 325 ARG A C 1
ATOM 2604 O O . ARG A 1 344 ? 11.441 -27.571 -20.701 1.00 43.89 325 ARG A O 1
ATOM 2612 N N . VAL A 1 345 ? 13.066 -27.769 -22.263 1.00 39.66 326 VAL A N 1
ATOM 2613 C CA . VAL A 1 345 ? 13.666 -28.936 -21.692 1.00 39.73 326 VAL A CA 1
ATOM 2614 C C . VAL A 1 345 ? 15.057 -28.586 -21.159 1.00 42.75 326 VAL A C 1
ATOM 2615 O O . VAL A 1 345 ? 15.852 -27.936 -21.850 1.00 43.43 326 VAL A O 1
ATOM 2619 N N . LEU A 1 346 ? 15.350 -29.063 -19.950 1.00 40.17 327 LEU A N 1
ATOM 2620 C CA . LEU A 1 346 ? 16.669 -28.901 -19.328 1.00 41.17 327 LEU A CA 1
ATOM 2621 C C . LEU A 1 346 ? 17.331 -30.255 -19.143 1.00 39.13 327 LEU A C 1
ATOM 2622 O O . LEU A 1 346 ? 16.740 -31.193 -18.671 1.00 41.52 327 LEU A O 1
ATOM 2627 N N . VAL A 1 347 ? 18.601 -30.333 -19.493 1.00 37.28 328 VAL A N 1
ATOM 2628 C CA . VAL A 1 347 ? 19.336 -31.564 -19.457 1.00 38.47 328 VAL A CA 1
ATOM 2629 C C . VAL A 1 347 ? 20.741 -31.224 -19.045 1.00 36.32 328 VAL A C 1
ATOM 2630 O O . VAL A 1 347 ? 21.196 -30.063 -19.229 1.00 35.24 328 VAL A O 1
ATOM 2634 N N . PRO A 1 348 ? 21.466 -32.242 -18.580 1.00 35.89 329 PRO A N 1
ATOM 2635 C CA . PRO A 1 348 ? 22.878 -32.096 -18.319 1.00 40.53 329 PRO A CA 1
ATOM 2636 C C . PRO A 1 348 ? 23.691 -31.911 -19.574 1.00 41.02 329 PRO A C 1
ATOM 2637 O O . PRO A 1 348 ? 23.433 -32.497 -20.585 1.00 45.72 329 PRO A O 1
ATOM 2641 N N . LYS A 1 349 ? 24.762 -31.185 -19.434 1.00 43.25 330 LYS A N 1
ATOM 2642 C CA . LYS A 1 349 ? 25.615 -30.816 -20.542 1.00 45.11 330 LYS A CA 1
ATOM 2643 C C . LYS A 1 349 ? 26.681 -31.894 -20.837 1.00 43.14 330 LYS A C 1
ATOM 2644 O O . LYS A 1 349 ? 27.284 -32.408 -19.919 1.00 40.80 330 LYS A O 1
ATOM 2650 N N . SER A 1 350 ? 26.898 -32.255 -22.111 1.00 39.29 331 SER A N 1
ATOM 2651 C CA . SER A 1 350 ? 28.039 -33.122 -22.510 1.00 36.84 331 SER A CA 1
ATOM 2652 C C . SER A 1 350 ? 28.506 -32.796 -23.892 1.00 41.67 331 SER A C 1
ATOM 2653 O O . SER A 1 350 ? 27.689 -32.483 -24.730 1.00 36.98 331 SER A O 1
ATOM 2656 N N . THR A 1 351 ? 29.814 -32.833 -24.113 1.00 39.97 332 THR A N 1
ATOM 2657 C CA . THR A 1 351 ? 30.350 -32.743 -25.445 1.00 36.81 332 THR A CA 1
ATOM 2658 C C . THR A 1 351 ? 31.118 -33.981 -25.803 1.00 36.37 332 THR A C 1
ATOM 2659 O O . THR A 1 351 ? 31.826 -33.939 -26.767 1.00 39.02 332 THR A O 1
ATOM 2663 N N . ASN A 1 352 ? 31.019 -35.074 -25.037 1.00 34.84 333 ASN A N 1
ATOM 2664 C CA . ASN A 1 352 ? 31.822 -36.272 -25.341 1.00 34.94 333 ASN A CA 1
ATOM 2665 C C . ASN A 1 352 ? 31.616 -36.753 -26.804 1.00 38.07 333 ASN A C 1
ATOM 2666 O O . ASN A 1 352 ? 32.534 -37.121 -27.458 1.00 38.44 333 ASN A O 1
ATOM 2671 N N . ALA A 1 353 ? 30.411 -36.688 -27.334 1.00 36.60 334 ALA A N 1
ATOM 2672 C CA . ALA A 1 353 ? 30.164 -37.078 -28.710 1.00 35.56 334 ALA A CA 1
ATOM 2673 C C . ALA A 1 353 ? 30.827 -38.393 -29.067 1.00 37.03 334 ALA A C 1
ATOM 2674 O O . ALA A 1 353 ? 31.503 -38.531 -30.112 1.00 39.30 334 ALA A O 1
ATOM 2676 N N . SER A 1 354 ? 30.612 -39.345 -28.174 1.00 36.21 335 SER A N 1
ATOM 2677 C CA . SER A 1 354 ? 31.072 -40.702 -28.252 1.00 35.37 335 SER A CA 1
ATOM 2678 C C . SER A 1 354 ? 29.917 -41.710 -28.354 1.00 37.54 335 SER A C 1
ATOM 2679 O O . SER A 1 354 ? 28.732 -41.341 -28.308 1.00 38.07 335 SER A O 1
ATOM 2682 N N . LEU A 1 355 ? 30.265 -42.993 -28.521 1.00 40.12 336 LEU A N 1
ATOM 2683 C CA . LEU A 1 355 ? 29.256 -44.060 -28.537 1.00 38.22 336 LEU A CA 1
ATOM 2684 C C . LEU A 1 355 ? 28.608 -44.274 -27.150 1.00 40.86 336 LEU A C 1
ATOM 2685 O O . LEU A 1 355 ? 27.414 -44.538 -27.053 1.00 39.54 336 LEU A O 1
ATOM 2690 N N . VAL A 1 356 ? 29.388 -44.169 -26.073 1.00 41.47 337 VAL A N 1
ATOM 2691 C CA . VAL A 1 356 ? 28.783 -44.360 -24.729 1.00 39.22 337 VAL A CA 1
ATOM 2692 C C . VAL A 1 356 ? 28.018 -43.123 -24.235 1.00 39.57 337 VAL A C 1
ATOM 2693 O O . VAL A 1 356 ? 27.129 -43.234 -23.380 1.00 43.36 337 VAL A O 1
ATOM 2697 N N . ASP A 1 357 ? 28.367 -41.960 -24.775 1.00 38.33 338 ASP A N 1
ATOM 2698 C CA . ASP A 1 357 ? 27.810 -40.686 -24.352 1.00 40.25 338 ASP A CA 1
ATOM 2699 C C . ASP A 1 357 ? 27.430 -39.804 -25.548 1.00 40.69 338 ASP A C 1
ATOM 2700 O O . ASP A 1 357 ? 28.030 -38.750 -25.778 1.00 39.78 338 ASP A O 1
ATOM 2705 N N . PRO A 1 358 ? 26.405 -40.207 -26.294 1.00 41.21 339 PRO A N 1
ATOM 2706 C CA . PRO A 1 358 ? 25.890 -39.289 -27.331 1.00 40.45 339 PRO A CA 1
ATOM 2707 C C . PRO A 1 358 ? 25.143 -38.100 -26.754 1.00 39.56 339 PRO A C 1
ATOM 2708 O O . PRO A 1 358 ? 24.547 -38.200 -25.678 1.00 40.99 339 PRO A O 1
ATOM 2712 N N . GLY A 1 359 ? 25.158 -36.976 -27.460 1.00 38.87 340 GLY A N 1
ATOM 2713 C CA . GLY A 1 359 ? 24.592 -35.766 -26.940 1.00 42.03 340 GLY A CA 1
ATOM 2714 C C . GLY A 1 359 ? 23.083 -35.858 -26.649 1.00 47.08 340 GLY A C 1
ATOM 2715 O O . GLY A 1 359 ? 22.261 -36.143 -27.503 1.00 38.95 340 GLY A O 1
ATOM 2716 N N . LEU A 1 360 ? 22.700 -35.612 -25.418 1.00 43.70 341 LEU A N 1
ATOM 2717 C CA . LEU A 1 360 ? 21.303 -35.685 -25.041 1.00 44.99 341 LEU A CA 1
ATOM 2718 C C . LEU A 1 360 ? 20.489 -34.583 -25.708 1.00 48.08 341 LEU A C 1
ATOM 2719 O O . LEU A 1 360 ? 19.365 -34.788 -26.171 1.00 48.59 341 LEU A O 1
ATOM 2724 N N . GLY A 1 361 ? 21.050 -33.401 -25.793 1.00 45.58 342 GLY A N 1
ATOM 2725 C CA . GLY A 1 361 ? 20.340 -32.320 -26.362 1.00 46.46 342 GLY A CA 1
ATOM 2726 C C . GLY A 1 361 ? 20.063 -32.589 -27.812 1.00 51.99 342 GLY A C 1
ATOM 2727 O O . GLY A 1 361 ? 18.947 -32.354 -28.287 1.00 54.18 342 GLY A O 1
ATOM 2728 N N . GLY A 1 362 ? 21.073 -33.077 -28.532 1.00 48.47 343 GLY A N 1
ATOM 2729 C CA . GLY A 1 362 ? 20.864 -33.496 -29.929 1.00 50.00 343 GLY A CA 1
ATOM 2730 C C . GLY A 1 362 ? 19.781 -34.570 -30.025 1.00 48.48 343 GLY A C 1
ATOM 2731 O O . GLY A 1 362 ? 18.972 -34.543 -30.914 1.00 45.77 343 GLY A O 1
ATOM 2732 N N . ILE A 1 363 ? 19.732 -35.498 -29.074 1.00 45.61 344 ILE A N 1
ATOM 2733 C CA . ILE A 1 363 ? 18.721 -36.546 -29.132 1.00 42.52 344 ILE A CA 1
ATOM 2734 C C . ILE A 1 363 ? 17.313 -35.954 -28.947 1.00 47.79 344 ILE A C 1
ATOM 2735 O O . ILE A 1 363 ? 16.355 -36.281 -29.708 1.00 40.22 344 ILE A O 1
ATOM 2740 N N . LEU A 1 364 ? 17.194 -35.043 -27.984 1.00 44.54 345 LEU A N 1
ATOM 2741 C CA . LEU A 1 364 ? 15.904 -34.413 -27.715 1.00 49.13 345 LEU A CA 1
ATOM 2742 C C . LEU A 1 364 ? 15.455 -33.582 -28.912 1.00 47.63 345 LEU A C 1
ATOM 2743 O O . LEU A 1 364 ? 14.273 -33.653 -29.290 1.00 42.37 345 LEU A O 1
ATOM 2748 N N . ARG A 1 365 ? 16.373 -32.843 -29.534 1.00 50.00 346 ARG A N 1
ATOM 2749 C CA . ARG A 1 365 ? 16.003 -32.060 -30.764 1.00 51.92 346 ARG A CA 1
ATOM 2750 C C . ARG A 1 365 ? 15.565 -32.969 -31.876 1.00 54.30 346 ARG A C 1
ATOM 2751 O O . ARG A 1 365 ? 14.584 -32.675 -32.504 1.00 56.84 346 ARG A O 1
ATOM 2759 N N . ARG A 1 366 ? 16.187 -34.139 -32.051 1.00 54.60 347 ARG A N 1
ATOM 2760 C CA . ARG A 1 366 ? 15.683 -35.102 -33.039 1.00 56.38 347 ARG A CA 1
ATOM 2761 C C . ARG A 1 366 ? 14.336 -35.667 -32.713 1.00 58.51 347 ARG A C 1
ATOM 2762 O O . ARG A 1 366 ? 13.630 -36.126 -33.623 1.00 62.58 347 ARG A O 1
ATOM 2770 N N . LEU A 1 367 ? 14.001 -35.733 -31.421 1.00 49.04 348 LEU A N 1
ATOM 2771 C CA . LEU A 1 367 ? 12.638 -36.061 -31.045 1.00 51.03 348 LEU A CA 1
ATOM 2772 C C . LEU A 1 367 ? 11.614 -34.916 -31.241 1.00 46.41 348 LEU A C 1
ATOM 2773 O O . LEU A 1 367 ? 10.468 -35.080 -30.856 1.00 53.74 348 LEU A O 1
ATOM 2778 N N . GLY A 1 368 ? 12.017 -33.775 -31.773 1.00 44.68 349 GLY A N 1
ATOM 2779 C CA . GLY A 1 368 ? 11.100 -32.654 -32.031 1.00 45.78 349 GLY A CA 1
ATOM 2780 C C . GLY A 1 368 ? 11.021 -31.631 -30.901 1.00 48.54 349 GLY A C 1
ATOM 2781 O O . GLY A 1 368 ? 10.258 -30.681 -30.968 1.00 47.02 349 GLY A O 1
ATOM 2782 N N . PHE A 1 369 ? 11.790 -31.796 -29.833 1.00 48.06 350 PHE A N 1
ATOM 2783 C CA . PHE A 1 369 ? 11.806 -30.714 -28.815 1.00 43.96 350 PHE A CA 1
ATOM 2784 C C . PHE A 1 369 ? 12.714 -29.567 -29.315 1.00 47.70 350 PHE A C 1
ATOM 2785 O O . PHE A 1 369 ? 13.901 -29.758 -29.550 1.00 51.45 350 PHE A O 1
ATOM 2793 N N . THR A 1 370 ? 12.147 -28.380 -29.464 1.00 49.63 351 THR A N 1
ATOM 2794 C CA . THR A 1 370 ? 12.797 -27.249 -30.110 1.00 49.12 351 THR A CA 1
ATOM 2795 C C . THR A 1 370 ? 13.417 -26.232 -29.133 1.00 50.03 351 THR A C 1
ATOM 2796 O O . THR A 1 370 ? 14.035 -25.292 -29.583 1.00 49.38 351 THR A O 1
ATOM 2800 N N . ASP A 1 371 ? 13.188 -26.352 -27.830 1.00 49.51 352 ASP A N 1
ATOM 2801 C CA . ASP A 1 371 ? 13.826 -25.437 -26.869 1.00 48.02 352 ASP A CA 1
ATOM 2802 C C . ASP A 1 371 ? 14.475 -26.248 -25.726 1.00 45.81 352 ASP A C 1
ATOM 2803 O O . ASP A 1 371 ? 13.860 -26.551 -24.711 1.00 49.13 352 ASP A O 1
ATOM 2808 N N . VAL A 1 372 ? 15.722 -26.617 -25.942 1.00 42.78 353 VAL A N 1
ATOM 2809 C CA . VAL A 1 372 ? 16.448 -27.490 -25.059 1.00 44.97 353 VAL A CA 1
ATOM 2810 C C . VAL A 1 372 ? 17.656 -26.714 -24.577 1.00 44.48 353 VAL A C 1
ATOM 2811 O O . VAL A 1 372 ? 18.347 -26.148 -25.389 1.00 43.47 353 VAL A O 1
ATOM 2815 N N . VAL A 1 373 ? 17.905 -26.715 -23.277 1.00 43.98 354 VAL A N 1
ATOM 2816 C CA . VAL A 1 373 ? 19.041 -26.010 -22.686 1.00 41.45 354 VAL A CA 1
ATOM 2817 C C . VAL A 1 373 ? 19.835 -27.017 -21.882 1.00 39.97 354 VAL A C 1
ATOM 2818 O O . VAL A 1 373 ? 19.280 -27.763 -21.062 1.00 40.25 354 VAL A O 1
ATOM 2822 N N . GLU A 1 374 ? 21.130 -27.045 -22.137 1.00 40.80 355 GLU A N 1
ATOM 2823 C CA . GLU A 1 374 ? 22.060 -27.877 -21.402 1.00 45.25 355 GLU A CA 1
ATOM 2824 C C . GLU A 1 374 ? 22.699 -27.076 -20.269 1.00 43.29 355 GLU A C 1
ATOM 2825 O O . GLU A 1 374 ? 23.101 -25.975 -20.467 1.00 42.25 355 GLU A O 1
ATOM 2831 N N . VAL A 1 375 ? 22.815 -27.660 -19.095 1.00 42.14 356 VAL A N 1
ATOM 2832 C CA . VAL A 1 375 ? 23.333 -26.934 -17.926 1.00 41.31 356 VAL A CA 1
ATOM 2833 C C . VAL A 1 375 ? 24.481 -27.710 -17.273 1.00 40.04 356 VAL A C 1
ATOM 2834 O O . VAL A 1 375 ? 24.394 -28.917 -17.063 1.00 45.45 356 VAL A O 1
ATOM 2838 N N . ASP A 1 376 ? 25.559 -27.015 -16.958 1.00 44.21 357 ASP A N 1
ATOM 2839 C CA . ASP A 1 376 ? 26.763 -27.597 -16.386 1.00 41.84 357 ASP A CA 1
ATOM 2840 C C . ASP A 1 376 ? 26.739 -27.573 -14.849 1.00 45.92 357 ASP A C 1
ATOM 2841 O O . ASP A 1 376 ? 25.901 -26.907 -14.268 1.00 47.12 357 ASP A O 1
ATOM 2846 N N . ASP A 1 377 ? 27.695 -28.272 -14.233 1.00 40.90 358 ASP A N 1
ATOM 2847 C CA . ASP A 1 377 ? 27.833 -28.377 -12.764 1.00 45.94 358 ASP A CA 1
ATOM 2848 C C . ASP A 1 377 ? 27.724 -27.014 -12.125 1.00 42.84 358 ASP A C 1
ATOM 2849 O O . ASP A 1 377 ? 28.492 -26.111 -12.443 1.00 41.07 358 ASP A O 1
ATOM 2854 N N . LEU A 1 378 ? 26.691 -26.876 -11.303 1.00 42.16 359 LEU A N 1
ATOM 2855 C CA . LEU A 1 378 ? 26.495 -25.730 -10.428 1.00 44.35 359 LEU A CA 1
ATOM 2856 C C . LEU A 1 378 ? 26.145 -24.478 -11.174 1.00 47.35 359 LEU A C 1
ATOM 2857 O O . LEU A 1 378 ? 26.159 -23.421 -10.592 1.00 48.55 359 LEU A O 1
ATOM 2862 N N . GLU A 1 379 ? 25.771 -24.563 -12.439 1.00 44.31 360 GLU A N 1
ATOM 2863 C CA . GLU A 1 379 ? 25.232 -23.365 -13.077 1.00 44.19 360 GLU A CA 1
ATOM 2864 C C . GLU A 1 379 ? 23.766 -23.222 -12.701 1.00 42.54 360 GLU A C 1
ATOM 2865 O O . GLU A 1 379 ? 23.061 -24.207 -12.480 1.00 42.88 360 GLU A O 1
ATOM 2871 N N . THR A 1 380 ? 23.312 -21.988 -12.752 1.00 43.77 361 THR A N 1
ATOM 2872 C CA . THR A 1 380 ? 21.976 -21.623 -12.360 1.00 53.79 361 THR A CA 1
ATOM 2873 C C . THR A 1 380 ? 21.210 -21.049 -13.509 1.00 47.48 361 THR A C 1
ATOM 2874 O O . THR A 1 380 ? 21.753 -20.319 -14.295 1.00 48.63 361 THR A O 1
ATOM 2878 N N . LEU A 1 381 ? 19.929 -21.333 -13.553 1.00 46.96 362 LEU A N 1
ATOM 2879 C CA . LEU A 1 381 ? 19.060 -20.804 -14.592 1.00 55.69 362 LEU A CA 1
ATOM 2880 C C . LEU A 1 381 ? 17.732 -20.381 -13.941 1.00 55.39 362 LEU A C 1
ATOM 2881 O O . LEU A 1 381 ? 17.144 -21.120 -13.129 1.00 51.13 362 LEU A O 1
ATOM 2886 N N . SER A 1 382 ? 17.213 -19.215 -14.296 1.00 55.27 363 SER A N 1
ATOM 2887 C CA . SER A 1 382 ? 15.931 -18.844 -13.742 1.00 57.28 363 SER A CA 1
ATOM 2888 C C . SER A 1 382 ? 14.805 -19.487 -14.599 1.00 60.32 363 SER A C 1
ATOM 2889 O O . SER A 1 382 ? 14.916 -19.611 -15.821 1.00 52.68 363 SER A O 1
ATOM 2892 N N . CYS A 1 383 ? 13.766 -19.975 -13.933 1.00 54.32 364 CYS A N 1
ATOM 2893 C CA . CYS A 1 383 ? 12.694 -20.709 -14.566 1.00 53.82 364 CYS A CA 1
ATOM 2894 C C . CYS A 1 383 ? 11.381 -20.238 -13.924 1.00 55.80 364 CYS A C 1
ATOM 2895 O O . CYS A 1 383 ? 11.092 -20.581 -12.772 1.00 56.36 364 CYS A O 1
ATOM 2898 N N . GLY A 1 384 ? 10.600 -19.462 -14.676 1.00 55.03 365 GLY A N 1
ATOM 2899 C CA . GLY A 1 384 ? 9.390 -18.821 -14.154 1.00 60.35 365 GLY A CA 1
ATOM 2900 C C . GLY A 1 384 ? 9.797 -18.026 -12.929 1.00 58.45 365 GLY A C 1
ATOM 2901 O O . GLY A 1 384 ? 10.609 -17.140 -13.024 1.00 58.17 365 GLY A O 1
ATOM 2902 N N . SER A 1 385 ? 9.290 -18.411 -11.768 1.00 62.60 366 SER A N 1
ATOM 2903 C CA . SER A 1 385 ? 9.620 -17.729 -10.521 1.00 68.27 366 SER A CA 1
ATOM 2904 C C . SER A 1 385 ? 10.649 -18.450 -9.687 1.00 63.52 366 SER A C 1
ATOM 2905 O O . SER A 1 385 ? 10.970 -18.007 -8.614 1.00 62.40 366 SER A O 1
ATOM 2908 N N . ALA A 1 386 ? 11.137 -19.573 -10.178 1.00 60.65 367 ALA A N 1
ATOM 2909 C CA . ALA A 1 386 ? 12.031 -20.416 -9.424 1.00 55.37 367 ALA A CA 1
ATOM 2910 C C . ALA A 1 386 ? 13.396 -20.282 -10.066 1.00 55.49 367 ALA A C 1
ATOM 2911 O O . ALA A 1 386 ? 13.557 -19.649 -11.107 1.00 49.53 367 ALA A O 1
ATOM 2913 N N . GLU A 1 387 ? 14.381 -20.874 -9.434 1.00 52.80 368 GLU A N 1
ATOM 2914 C CA . GLU A 1 387 ? 15.740 -20.900 -9.958 1.00 58.35 368 GLU A CA 1
ATOM 2915 C C . GLU A 1 387 ? 16.115 -22.363 -9.940 1.00 55.18 368 GLU A C 1
ATOM 2916 O O . GLU A 1 387 ? 15.802 -23.047 -8.968 1.00 54.58 368 GLU A O 1
ATOM 2922 N N . VAL A 1 388 ? 16.772 -22.837 -10.998 1.00 45.21 369 VAL A N 1
ATOM 2923 C CA . VAL A 1 388 ? 17.237 -24.223 -11.075 1.00 47.35 369 VAL A CA 1
ATOM 2924 C C . VAL A 1 388 ? 18.752 -24.224 -11.063 1.00 46.59 369 VAL A C 1
ATOM 2925 O O . VAL A 1 388 ? 19.381 -23.393 -11.694 1.00 49.63 369 VAL A O 1
ATOM 2929 N N . VAL A 1 389 ? 19.324 -25.139 -10.314 1.00 44.79 370 VAL A N 1
ATOM 2930 C CA . VAL A 1 389 ? 20.743 -25.281 -10.236 1.00 44.29 370 VAL A CA 1
ATOM 2931 C C . VAL A 1 389 ? 21.030 -26.742 -10.521 1.00 45.84 370 VAL A C 1
ATOM 2932 O O . VAL A 1 389 ? 20.434 -27.629 -9.919 1.00 48.61 370 VAL A O 1
ATOM 2936 N N . ALA A 1 390 ? 22.020 -26.990 -11.361 1.00 45.97 371 ALA A N 1
ATOM 2937 C CA . ALA A 1 390 ? 22.467 -28.336 -11.602 1.00 42.88 371 ALA A CA 1
ATOM 2938 C C . ALA A 1 390 ? 23.481 -28.778 -10.552 1.00 43.96 371 ALA A C 1
ATOM 2939 O O . ALA A 1 390 ? 24.466 -28.088 -10.306 1.00 45.25 371 ALA A O 1
ATOM 2941 N N . LEU A 1 391 ? 23.312 -29.975 -10.011 1.00 38.12 372 LEU A N 1
ATOM 2942 C CA . LEU A 1 391 ? 24.309 -30.482 -9.069 1.00 46.36 372 LEU A CA 1
ATOM 2943 C C . LEU A 1 391 ? 25.039 -31.666 -9.629 1.00 39.95 372 LEU A C 1
ATOM 2944 O O . LEU A 1 391 ? 24.424 -32.510 -10.266 1.00 44.96 372 LEU A O 1
ATOM 2949 N N . PRO A 1 392 ? 26.320 -31.800 -9.271 1.00 41.59 373 PRO A N 1
ATOM 2950 C CA . PRO A 1 392 ? 27.045 -32.974 -9.663 1.00 41.08 373 PRO A CA 1
ATOM 2951 C C . PRO A 1 392 ? 26.345 -34.258 -9.279 1.00 44.01 373 PRO A C 1
ATOM 2952 O O . PRO A 1 392 ? 25.779 -34.393 -8.174 1.00 47.97 373 PRO A O 1
ATOM 2956 N N . PHE A 1 393 ? 26.457 -35.215 -10.183 1.00 42.96 374 PHE A N 1
ATOM 2957 C CA . PHE A 1 393 ? 25.878 -36.535 -10.069 1.00 41.57 374 PHE A CA 1
ATOM 2958 C C . PHE A 1 393 ? 27.044 -37.363 -10.489 1.00 50.92 374 PHE A C 1
ATOM 2959 O O . PHE A 1 393 ? 27.469 -37.332 -11.673 1.00 44.34 374 PHE A O 1
ATOM 2967 N N . LEU A 1 394 ? 27.597 -38.073 -9.525 1.00 42.25 375 LEU A N 1
ATOM 2968 C CA . LEU A 1 394 ? 28.618 -39.069 -9.786 1.00 44.43 375 LEU A CA 1
ATOM 2969 C C . LEU A 1 394 ? 28.120 -40.486 -9.517 1.00 46.37 375 LEU A C 1
ATOM 2970 O O . LEU A 1 394 ? 27.247 -40.748 -8.644 1.00 49.24 375 LEU A O 1
ATOM 2975 N N . GLY A 1 395 ? 28.736 -41.403 -10.245 1.00 44.10 376 GLY A N 1
ATOM 2976 C CA . GLY A 1 395 ? 28.460 -42.826 -10.139 1.00 43.93 376 GLY A CA 1
ATOM 2977 C C . GLY A 1 395 ? 27.259 -43.302 -10.935 1.00 45.75 376 GLY A C 1
ATOM 2978 O O . GLY A 1 395 ? 26.636 -42.521 -11.715 1.00 46.15 376 GLY A O 1
ATOM 2979 N N . GLU A 1 396 ? 26.973 -44.593 -10.740 1.00 40.12 377 GLU A N 1
ATOM 2980 C CA . GLU A 1 396 ? 25.831 -45.327 -11.325 1.00 40.42 377 GLU A CA 1
ATOM 2981 C C . GLU A 1 396 ? 25.932 -45.494 -12.845 1.00 40.03 377 GLU A C 1
ATOM 2982 O O . GLU A 1 396 ? 24.971 -45.862 -13.485 1.00 39.84 377 GLU A O 1
ATOM 2988 N N . HIS A 1 397 ? 27.115 -45.276 -13.407 1.00 41.38 378 HIS A N 1
ATOM 2989 C CA . HIS A 1 397 ? 27.291 -45.377 -14.865 1.00 43.92 378 HIS A CA 1
ATOM 2990 C C . HIS A 1 397 ? 28.450 -46.253 -15.194 1.00 44.14 378 HIS A C 1
ATOM 2991 O O . HIS A 1 397 ? 29.091 -46.073 -16.215 1.00 46.30 378 HIS A O 1
ATOM 2998 N N . GLY A 1 398 ? 28.691 -47.237 -14.333 1.00 44.28 379 GLY A N 1
ATOM 2999 C CA . GLY A 1 398 ? 29.695 -48.250 -14.562 1.00 41.41 379 GLY A CA 1
ATOM 3000 C C . GLY A 1 398 ? 31.097 -47.762 -14.868 1.00 41.82 379 GLY A C 1
ATOM 3001 O O . GLY A 1 398 ? 31.809 -48.389 -15.646 1.00 46.79 379 GLY A O 1
ATOM 3002 N N . ASP A 1 399 ? 31.458 -46.593 -14.348 1.00 41.75 380 ASP A N 1
ATOM 3003 C CA . ASP A 1 399 ? 32.751 -45.996 -14.640 1.00 43.83 380 ASP A CA 1
ATOM 3004 C C . ASP A 1 399 ? 32.993 -45.678 -16.108 1.00 42.44 380 ASP A C 1
ATOM 3005 O O . ASP A 1 399 ? 34.127 -45.571 -16.536 1.00 38.97 380 ASP A O 1
ATOM 3010 N N . LEU A 1 400 ? 31.931 -45.484 -16.871 1.00 37.51 381 LEU A N 1
ATOM 3011 C CA . LEU A 1 400 ? 32.098 -45.065 -18.246 1.00 39.30 381 LEU A CA 1
ATOM 3012 C C . LEU A 1 400 ? 32.247 -43.553 -18.280 1.00 38.39 381 LEU A C 1
ATOM 3013 O O . LEU A 1 400 ? 31.794 -42.827 -17.387 1.00 36.67 381 LEU A O 1
ATOM 3018 N N . ARG A 1 401 ? 32.873 -43.067 -19.323 1.00 41.47 382 ARG A N 1
ATOM 3019 C CA . ARG A 1 401 ? 33.026 -41.646 -19.518 1.00 42.17 382 ARG A CA 1
ATOM 3020 C C . ARG A 1 401 ? 31.742 -41.072 -20.076 1.00 39.82 382 ARG A C 1
ATOM 3021 O O . ARG A 1 401 ? 31.599 -40.840 -21.313 1.00 37.79 382 ARG A O 1
ATOM 3029 N N . ILE A 1 402 ? 30.828 -40.810 -19.164 1.00 34.80 383 ILE A N 1
ATOM 3030 C CA . ILE A 1 402 ? 29.510 -40.283 -19.465 1.00 37.31 383 ILE A CA 1
ATOM 3031 C C . ILE A 1 402 ? 29.237 -39.072 -18.615 1.00 41.08 383 ILE A C 1
ATOM 3032 O O . ILE A 1 402 ? 29.152 -39.194 -17.375 1.00 45.52 383 ILE A O 1
ATOM 3037 N N . ARG A 1 403 ? 29.109 -37.908 -19.266 1.00 41.02 384 ARG A N 1
ATOM 3038 C CA . ARG A 1 403 ? 28.890 -36.632 -18.569 1.00 40.64 384 ARG A CA 1
ATOM 3039 C C . ARG A 1 403 ? 27.417 -36.249 -18.483 1.00 38.79 384 ARG A C 1
ATOM 3040 O O . ARG A 1 403 ? 27.053 -35.292 -17.848 1.00 38.81 384 ARG A O 1
ATOM 3048 N N . SER A 1 404 ? 26.568 -36.970 -19.181 1.00 37.36 385 SER A N 1
ATOM 3049 C CA . SER A 1 404 ? 25.137 -36.649 -19.280 1.00 44.90 385 SER A CA 1
ATOM 3050 C C . SER A 1 404 ? 24.306 -37.046 -18.056 1.00 39.50 385 SER A C 1
ATOM 3051 O O . SER A 1 404 ? 23.390 -37.863 -18.155 1.00 38.83 385 SER A O 1
ATOM 3054 N N . LYS A 1 405 ? 24.608 -36.443 -16.910 1.00 41.92 386 LYS A N 1
ATOM 3055 C CA . LYS A 1 405 ? 23.923 -36.780 -15.687 1.00 39.83 386 LYS A CA 1
ATOM 3056 C C . LYS A 1 405 ? 24.093 -35.623 -14.702 1.00 45.14 386 LYS A C 1
ATOM 3057 O O . LYS A 1 405 ? 25.146 -35.040 -14.609 1.00 39.66 386 LYS A O 1
ATOM 3063 N N . THR A 1 406 ? 23.047 -35.324 -13.972 1.00 39.81 387 THR A N 1
ATOM 3064 C CA . THR A 1 406 ? 23.060 -34.253 -12.996 1.00 44.02 387 THR A CA 1
ATOM 3065 C C . THR A 1 406 ? 21.861 -34.446 -12.030 1.00 41.31 387 THR A C 1
ATOM 3066 O O . THR A 1 406 ? 20.862 -35.063 -12.395 1.00 37.90 387 THR A O 1
ATOM 3070 N N . GLY A 1 407 ? 21.981 -33.907 -10.818 1.00 42.97 388 GLY A N 1
ATOM 3071 C CA . GLY A 1 407 ? 20.805 -33.640 -9.980 1.00 42.80 388 GLY A CA 1
ATOM 3072 C C . GLY A 1 407 ? 20.316 -32.225 -10.245 1.00 38.25 388 GLY A C 1
ATOM 3073 O O . GLY A 1 407 ? 21.058 -31.367 -10.734 1.00 46.29 388 GLY A O 1
ATOM 3074 N N . TRP A 1 408 ? 19.037 -32.003 -10.000 1.00 42.63 389 TRP A N 1
ATOM 3075 C CA . TRP A 1 408 ? 18.441 -30.704 -10.158 1.00 42.79 389 TRP A CA 1
ATOM 3076 C C . TRP A 1 408 ? 17.959 -30.189 -8.779 1.00 51.07 389 TRP A C 1
ATOM 3077 O O . TRP A 1 408 ? 17.123 -30.826 -8.096 1.00 50.27 389 TRP A O 1
ATOM 3088 N N . LEU A 1 409 ? 18.482 -29.035 -8.410 1.00 48.78 390 LEU A N 1
ATOM 3089 C CA . LEU A 1 409 ? 17.980 -28.248 -7.307 1.00 46.26 390 LEU A CA 1
ATOM 3090 C C . LEU A 1 409 ? 17.094 -27.157 -7.866 1.00 47.60 390 LEU A C 1
ATOM 3091 O O . LEU A 1 409 ? 17.523 -26.380 -8.715 1.00 48.17 390 LEU A O 1
ATOM 3096 N N . ILE A 1 410 ? 15.843 -27.134 -7.410 1.00 45.33 391 ILE A N 1
ATOM 3097 C CA . ILE A 1 410 ? 14.937 -26.064 -7.702 1.00 48.77 391 ILE A CA 1
ATOM 3098 C C . ILE A 1 410 ? 14.658 -25.276 -6.407 1.00 50.12 391 ILE A C 1
ATOM 3099 O O . ILE A 1 410 ? 14.269 -25.843 -5.410 1.00 53.80 391 ILE A O 1
ATOM 3104 N N . ARG A 1 411 ? 14.871 -23.974 -6.455 1.00 52.37 392 ARG A N 1
ATOM 3105 C CA . ARG A 1 411 ? 14.467 -23.058 -5.405 1.00 54.38 392 ARG A CA 1
ATOM 3106 C C . ARG A 1 411 ? 13.153 -22.419 -5.817 1.00 54.75 392 ARG A C 1
ATOM 3107 O O . ARG A 1 411 ? 13.091 -21.627 -6.761 1.00 48.98 392 ARG A O 1
ATOM 3115 N N . PHE A 1 412 ? 12.103 -22.790 -5.103 1.00 58.16 393 PHE A N 1
ATOM 3116 C CA . PHE A 1 412 ? 10.781 -22.223 -5.295 1.00 63.33 393 PHE A CA 1
ATOM 3117 C C . PHE A 1 412 ? 10.657 -21.188 -4.197 1.00 62.25 393 PHE A C 1
ATOM 3118 O O . PHE A 1 412 ? 10.280 -21.527 -3.074 1.00 65.56 393 PHE A O 1
ATOM 3126 N N . GLY A 1 413 ? 11.039 -19.954 -4.484 1.00 67.54 394 GLY A N 1
ATOM 3127 C CA . GLY A 1 413 ? 11.176 -18.941 -3.431 1.00 71.22 394 GLY A CA 1
ATOM 3128 C C . GLY A 1 413 ? 12.072 -19.397 -2.277 1.00 73.12 394 GLY A C 1
ATOM 3129 O O . GLY A 1 413 ? 13.207 -19.789 -2.471 1.00 75.48 394 GLY A O 1
ATOM 3130 N N . GLU A 1 414 ? 11.537 -19.372 -1.071 1.00 82.53 395 GLU A N 1
ATOM 3131 C CA . GLU A 1 414 ? 12.284 -19.708 0.137 1.00 86.02 395 GLU A CA 1
ATOM 3132 C C . GLU A 1 414 ? 12.541 -21.226 0.257 1.00 79.81 395 GLU A C 1
ATOM 3133 O O . GLU A 1 414 ? 13.414 -21.653 0.998 1.00 76.81 395 GLU A O 1
ATOM 3139 N N . ARG A 1 415 ? 11.777 -22.029 -0.477 1.00 74.49 396 ARG A N 1
ATOM 3140 C CA . ARG A 1 415 ? 11.827 -23.479 -0.365 1.00 73.07 396 ARG A CA 1
ATOM 3141 C C . ARG A 1 415 ? 12.607 -24.181 -1.524 1.00 71.19 396 ARG A C 1
ATOM 3142 O O . ARG A 1 415 ? 12.263 -24.046 -2.696 1.00 81.01 396 ARG A O 1
ATOM 3150 N N . SER A 1 416 ? 13.628 -24.953 -1.187 1.00 61.92 397 SER A N 1
ATOM 3151 C CA . SER A 1 416 ? 14.467 -25.600 -2.176 1.00 61.96 397 SER A CA 1
ATOM 3152 C C . SER A 1 416 ? 14.361 -27.153 -2.128 1.00 63.88 397 SER A C 1
ATOM 3153 O O . SER A 1 416 ? 14.418 -27.784 -1.037 1.00 58.22 397 SER A O 1
ATOM 3156 N N . VAL A 1 417 ? 14.187 -27.750 -3.320 1.00 53.99 398 VAL A N 1
ATOM 3157 C CA . VAL A 1 417 ? 13.974 -29.196 -3.490 1.00 52.17 398 VAL A CA 1
ATOM 3158 C C . VAL A 1 417 ? 15.028 -29.796 -4.424 1.00 51.60 398 VAL A C 1
ATOM 3159 O O . VAL A 1 417 ? 15.198 -29.328 -5.563 1.00 50.94 398 VAL A O 1
ATOM 3163 N N . LEU A 1 418 ? 15.723 -30.832 -3.968 1.00 51.10 399 LEU A N 1
ATOM 3164 C CA . LEU A 1 418 ? 16.725 -31.531 -4.783 1.00 53.05 399 LEU A CA 1
ATOM 3165 C C . LEU A 1 418 ? 16.153 -32.841 -5.325 1.00 55.95 399 LEU A C 1
ATOM 3166 O O . LEU A 1 418 ? 15.692 -33.687 -4.559 1.00 57.86 399 LEU A O 1
ATOM 3171 N N . PHE A 1 419 ? 16.151 -32.973 -6.652 1.00 51.24 400 PHE A N 1
ATOM 3172 C CA . PHE A 1 419 ? 15.867 -34.238 -7.297 1.00 47.34 400 PHE A CA 1
ATOM 3173 C C . PHE A 1 419 ? 17.175 -34.872 -7.711 1.00 47.50 400 PHE A C 1
ATOM 3174 O O . PHE A 1 419 ? 17.791 -34.474 -8.719 1.00 52.07 400 PHE A O 1
ATOM 3182 N N . ALA A 1 420 ? 17.587 -35.873 -6.941 1.00 45.98 401 ALA A N 1
ATOM 3183 C CA . ALA A 1 420 ? 18.920 -36.416 -7.018 1.00 44.79 401 ALA A CA 1
ATOM 3184 C C . ALA A 1 420 ? 18.997 -37.633 -7.906 1.00 47.91 401 ALA A C 1
ATOM 3185 O O . ALA A 1 420 ? 20.097 -38.045 -8.279 1.00 45.76 401 ALA A O 1
ATOM 3187 N N . ALA A 1 421 ? 17.835 -38.177 -8.253 1.00 50.65 402 ALA A N 1
ATOM 3188 C CA . ALA A 1 421 ? 17.716 -39.378 -9.089 1.00 52.53 402 ALA A CA 1
ATOM 3189 C C . ALA A 1 421 ? 18.641 -40.443 -8.532 1.00 54.29 402 ALA A C 1
ATOM 3190 O O . ALA A 1 421 ? 18.523 -40.740 -7.343 1.00 49.35 402 ALA A O 1
ATOM 3192 N N . ASP A 1 422 ? 19.561 -40.999 -9.340 1.00 50.62 403 ASP A N 1
ATOM 3193 C CA . ASP A 1 422 ? 20.394 -42.130 -8.878 1.00 52.41 403 ASP A CA 1
ATOM 3194 C C . ASP A 1 422 ? 21.800 -41.678 -8.407 1.00 45.62 403 ASP A C 1
ATOM 3195 O O . ASP A 1 422 ? 22.721 -42.472 -8.362 1.00 47.09 403 ASP A O 1
ATOM 3200 N N . SER A 1 423 ? 21.934 -40.405 -8.060 1.00 44.87 404 SER A N 1
ATOM 3201 C CA . SER A 1 423 ? 23.127 -39.867 -7.427 1.00 47.08 404 SER A CA 1
ATOM 3202 C C . SER A 1 423 ? 23.676 -40.763 -6.323 1.00 45.26 404 SER A C 1
ATOM 3203 O O . SER A 1 423 ? 22.930 -41.301 -5.490 1.00 48.20 404 SER A O 1
ATOM 3206 N N . THR A 1 424 ? 24.997 -40.916 -6.328 1.00 47.58 405 THR A N 1
ATOM 3207 C CA . THR A 1 424 ? 25.681 -41.655 -5.270 1.00 46.72 405 THR A CA 1
ATOM 3208 C C . THR A 1 424 ? 26.652 -40.802 -4.476 1.00 46.95 405 THR A C 1
ATOM 3209 O O . THR A 1 424 ? 26.908 -39.635 -4.816 1.00 48.87 405 THR A O 1
ATOM 3213 N N . ASN A 1 425 ? 27.223 -41.399 -3.428 1.00 44.10 406 ASN A N 1
ATOM 3214 C CA . ASN A 1 425 ? 28.263 -40.757 -2.643 1.00 50.15 406 ASN A CA 1
ATOM 3215 C C . ASN A 1 425 ? 29.583 -41.504 -2.742 1.00 51.36 406 ASN A C 1
ATOM 3216 O O . ASN A 1 425 ? 30.333 -41.578 -1.793 1.00 54.84 406 ASN A O 1
ATOM 3221 N N . ILE A 1 426 ? 29.883 -42.066 -3.883 1.00 48.19 407 ILE A N 1
ATOM 3222 C CA . ILE A 1 426 ? 31.184 -42.686 -4.058 1.00 50.18 407 ILE A CA 1
ATOM 3223 C C . ILE A 1 426 ? 32.382 -41.753 -3.884 1.00 45.75 407 ILE A C 1
ATOM 3224 O O . ILE A 1 426 ? 33.508 -42.235 -3.761 1.00 50.74 407 ILE A O 1
ATOM 3229 N N . SER A 1 427 ? 32.174 -40.447 -3.989 1.00 47.00 408 SER A N 1
ATOM 3230 C CA . SER A 1 427 ? 33.255 -39.501 -3.858 1.00 48.23 408 SER A CA 1
ATOM 3231 C C . SER A 1 427 ? 33.005 -38.778 -2.549 1.00 52.94 408 SER A C 1
ATOM 3232 O O . SER A 1 427 ? 32.259 -37.811 -2.490 1.00 52.51 408 SER A O 1
ATOM 3235 N N . PRO A 1 428 ? 33.633 -39.252 -1.487 1.00 53.22 409 PRO A N 1
ATOM 3236 C CA . PRO A 1 428 ? 33.408 -38.576 -0.218 1.00 56.89 409 PRO A CA 1
ATOM 3237 C C . PRO A 1 428 ? 33.898 -37.124 -0.224 1.00 53.16 409 PRO A C 1
ATOM 3238 O O . PRO A 1 428 ? 34.905 -36.746 -0.883 1.00 54.77 409 PRO A O 1
ATOM 3242 N N . THR A 1 429 ? 33.151 -36.339 0.515 1.00 46.32 410 THR A N 1
ATOM 3243 C CA . THR A 1 429 ? 33.317 -34.896 0.687 1.00 50.86 410 THR A CA 1
ATOM 3244 C C . THR A 1 429 ? 32.634 -34.068 -0.386 1.00 50.75 410 THR A C 1
ATOM 3245 O O . THR A 1 429 ? 32.358 -32.898 -0.134 1.00 47.77 410 THR A O 1
ATOM 3249 N N . MET A 1 430 ? 32.293 -34.637 -1.546 1.00 49.20 411 MET A N 1
ATOM 3250 C CA . MET A 1 430 ? 31.725 -33.764 -2.592 1.00 50.38 411 MET A CA 1
ATOM 3251 C C . MET A 1 430 ? 30.466 -33.027 -2.139 1.00 42.40 411 MET A C 1
ATOM 3252 O O . MET A 1 430 ? 30.324 -31.822 -2.371 1.00 47.12 411 MET A O 1
ATOM 3257 N N . TYR A 1 431 ? 29.508 -33.729 -1.546 1.00 43.89 412 TYR A N 1
ATOM 3258 C CA . TYR A 1 431 ? 28.291 -33.018 -1.112 1.00 44.38 412 TYR A CA 1
ATOM 3259 C C . TYR A 1 431 ? 28.557 -31.978 -0.006 1.00 46.20 412 TYR A C 1
ATOM 3260 O O . TYR A 1 431 ? 27.874 -30.951 0.074 1.00 49.79 412 TYR A O 1
ATOM 3269 N N . THR A 1 432 ? 29.623 -32.164 0.762 1.00 44.30 413 THR A N 1
ATOM 3270 C CA . THR A 1 432 ? 29.988 -31.130 1.761 1.00 49.09 413 THR A CA 1
ATOM 3271 C C . THR A 1 432 ? 30.479 -29.898 0.984 1.00 45.62 413 THR A C 1
ATOM 3272 O O . THR A 1 432 ? 30.068 -28.779 1.221 1.00 54.13 413 THR A O 1
ATOM 3276 N N . LYS A 1 433 ? 31.341 -30.132 0.015 1.00 50.40 414 LYS A N 1
ATOM 3277 C CA . LYS A 1 433 ? 31.819 -29.030 -0.838 1.00 45.91 414 LYS A CA 1
ATOM 3278 C C . LYS A 1 433 ? 30.719 -28.369 -1.616 1.00 43.36 414 LYS A C 1
ATOM 3279 O O . LYS A 1 433 ? 30.721 -27.150 -1.767 1.00 51.13 414 LYS A O 1
ATOM 3285 N N . VAL A 1 434 ? 29.751 -29.155 -2.076 1.00 43.87 415 VAL A N 1
ATOM 3286 C CA . VAL A 1 434 ? 28.619 -28.578 -2.800 1.00 49.21 415 VAL A CA 1
ATOM 3287 C C . VAL A 1 434 ? 27.734 -27.724 -1.862 1.00 52.08 415 VAL A C 1
ATOM 3288 O O . VAL A 1 434 ? 27.290 -26.606 -2.226 1.00 46.51 415 VAL A O 1
ATOM 3292 N N . ALA A 1 435 ? 27.453 -28.251 -0.669 1.00 52.03 416 ALA A N 1
ATOM 3293 C CA . ALA A 1 435 ? 26.662 -27.508 0.349 1.00 56.99 416 ALA A CA 1
ATOM 3294 C C . ALA A 1 435 ? 27.296 -26.156 0.664 1.00 50.03 416 ALA A C 1
ATOM 3295 O O . ALA A 1 435 ? 26.583 -25.163 0.778 1.00 52.42 416 ALA A O 1
ATOM 3297 N N . GLU A 1 436 ? 28.629 -26.099 0.718 1.00 54.14 417 GLU A N 1
ATOM 3298 C CA . GLU A 1 436 ? 29.309 -24.811 0.928 1.00 56.95 417 GLU A CA 1
ATOM 3299 C C . GLU A 1 436 ? 29.012 -23.801 -0.186 1.00 61.03 417 GLU A C 1
ATOM 3300 O O . GLU A 1 436 ? 29.154 -22.596 0.049 1.00 56.52 417 GLU A O 1
ATOM 3306 N N . VAL A 1 437 ? 28.653 -24.263 -1.396 1.00 54.54 418 VAL A N 1
ATOM 3307 C CA . VAL A 1 437 ? 28.318 -23.342 -2.480 1.00 49.50 418 VAL A CA 1
ATOM 3308 C C . VAL A 1 437 ? 26.834 -23.074 -2.547 1.00 45.21 418 VAL A C 1
ATOM 3309 O O . VAL A 1 437 ? 26.422 -21.965 -2.795 1.00 52.63 418 VAL A O 1
ATOM 3313 N N . ILE A 1 438 ? 26.015 -24.096 -2.440 1.00 51.89 419 ILE A N 1
ATOM 3314 C CA . ILE A 1 438 ? 24.585 -23.892 -2.656 1.00 51.60 419 ILE A CA 1
ATOM 3315 C C . ILE A 1 438 ? 23.797 -23.487 -1.425 1.00 54.58 419 ILE A C 1
ATOM 3316 O O . ILE A 1 438 ? 22.672 -23.046 -1.557 1.00 52.59 419 ILE A O 1
ATOM 3321 N N . GLY A 1 439 ? 24.355 -23.656 -0.231 1.00 61.00 420 GLY A N 1
ATOM 3322 C CA . GLY A 1 439 ? 23.590 -23.358 0.965 1.00 66.51 420 GLY A CA 1
ATOM 3323 C C . GLY A 1 439 ? 22.655 -24.508 1.340 1.00 77.11 420 GLY A C 1
ATOM 3324 O O . GLY A 1 439 ? 22.885 -25.657 0.961 1.00 67.56 420 GLY A O 1
ATOM 3325 N N . PRO A 1 440 ? 21.578 -24.207 2.084 1.00 86.70 421 PRO A N 1
ATOM 3326 C CA . PRO A 1 440 ? 20.789 -25.273 2.694 1.00 80.36 421 PRO A CA 1
ATOM 3327 C C . PRO A 1 440 ? 19.784 -25.868 1.701 1.00 62.61 421 PRO A C 1
ATOM 3328 O O . PRO A 1 440 ? 19.302 -25.143 0.835 1.00 67.60 421 PRO A O 1
ATOM 3332 N N . VAL A 1 441 ? 19.469 -27.159 1.787 1.00 61.14 422 VAL A N 1
ATOM 3333 C CA . VAL A 1 441 ? 18.325 -27.671 1.027 1.00 61.29 422 VAL A CA 1
ATOM 3334 C C . VAL A 1 441 ? 17.253 -28.245 1.967 1.00 60.96 422 VAL A C 1
ATOM 3335 O O . VAL A 1 441 ? 17.561 -28.974 2.892 1.00 64.89 422 VAL A O 1
ATOM 3339 N N . ASP A 1 442 ? 15.997 -27.901 1.703 1.00 57.77 423 ASP A N 1
ATOM 3340 C CA . ASP A 1 442 ? 14.871 -28.315 2.531 1.00 59.04 423 ASP A CA 1
ATOM 3341 C C . ASP A 1 442 ? 14.399 -29.722 2.261 1.00 61.76 423 ASP A C 1
ATOM 3342 O O . ASP A 1 442 ? 14.158 -30.458 3.196 1.00 66.88 423 ASP A O 1
ATOM 3347 N N . THR A 1 443 ? 14.257 -30.109 0.994 1.00 61.71 424 THR A N 1
ATOM 3348 C CA . THR A 1 443 ? 13.715 -31.430 0.654 1.00 54.98 424 THR A CA 1
ATOM 3349 C C . THR A 1 443 ? 14.616 -32.175 -0.335 1.00 55.56 424 THR A C 1
ATOM 3350 O O . THR A 1 443 ? 15.182 -31.578 -1.235 1.00 55.54 424 THR A O 1
ATOM 3354 N N . VAL A 1 444 ? 14.742 -33.481 -0.169 1.00 53.50 425 VAL A N 1
ATOM 3355 C CA . VAL A 1 444 ? 15.576 -34.285 -1.040 1.00 53.95 425 VAL A CA 1
ATOM 3356 C C . VAL A 1 444 ? 14.773 -35.493 -1.427 1.00 61.18 425 VAL A C 1
ATOM 3357 O O . VAL A 1 444 ? 14.246 -36.196 -0.544 1.00 59.42 425 VAL A O 1
ATOM 3361 N N . PHE A 1 445 ? 14.622 -35.673 -2.746 1.00 54.76 426 PHE A N 1
ATOM 3362 C CA . PHE A 1 445 ? 14.235 -36.942 -3.350 1.00 48.69 426 PHE A CA 1
ATOM 3363 C C . PHE A 1 445 ? 15.516 -37.665 -3.797 1.00 50.63 426 PHE A C 1
ATOM 3364 O O . PHE A 1 445 ? 16.324 -37.102 -4.558 1.00 56.39 426 PHE A O 1
ATOM 3372 N N . ILE A 1 446 ? 15.694 -38.906 -3.354 1.00 49.26 427 ILE A N 1
ATOM 3373 C CA . ILE A 1 446 ? 16.923 -39.646 -3.573 1.00 50.34 427 ILE A CA 1
ATOM 3374 C C . ILE A 1 446 ? 16.538 -41.070 -3.918 1.00 51.93 427 ILE A C 1
ATOM 3375 O O . ILE A 1 446 ? 15.620 -41.628 -3.329 1.00 55.33 427 ILE A O 1
ATOM 3380 N N . GLY A 1 447 ? 17.233 -41.653 -4.887 1.00 55.26 428 GLY A N 1
ATOM 3381 C CA . GLY A 1 447 ? 16.977 -43.011 -5.323 1.00 48.38 428 GLY A CA 1
ATOM 3382 C C . GLY A 1 447 ? 17.858 -43.908 -4.490 1.00 51.27 428 GLY A C 1
ATOM 3383 O O . GLY A 1 447 ? 18.914 -43.479 -4.013 1.00 49.88 428 GLY A O 1
ATOM 3384 N N . MET A 1 448 ? 17.438 -45.154 -4.313 1.00 49.27 429 MET A N 1
ATOM 3385 C CA . MET A 1 448 ? 18.246 -46.100 -3.550 1.00 59.05 429 MET A CA 1
ATOM 3386 C C . MET A 1 448 ? 18.239 -47.461 -4.176 1.00 58.23 429 MET A C 1
ATOM 3387 O O . MET A 1 448 ? 18.067 -48.469 -3.505 1.00 67.40 429 MET A O 1
ATOM 3392 N N . GLU A 1 449 ? 18.446 -47.497 -5.485 1.00 62.61 430 GLU A N 1
ATOM 3393 C CA . GLU A 1 449 ? 18.537 -48.760 -6.192 1.00 61.73 430 GLU A CA 1
ATOM 3394 C C . GLU A 1 449 ? 19.969 -49.270 -6.044 1.00 64.17 430 GLU A C 1
ATOM 3395 O O . GLU A 1 449 ? 20.738 -49.253 -6.989 1.00 58.01 430 GLU A O 1
ATOM 3401 N N . SER A 1 450 ? 20.321 -49.745 -4.842 1.00 63.12 431 SER A N 1
ATOM 3402 C CA . SER A 1 450 ? 21.735 -50.017 -4.500 1.00 65.52 431 SER A CA 1
ATOM 3403 C C . SER A 1 450 ? 22.331 -51.232 -5.184 1.00 61.27 431 SER A C 1
ATOM 3404 O O . SER A 1 450 ? 23.539 -51.406 -5.151 1.00 63.72 431 SER A O 1
ATOM 3407 N N . ILE A 1 451 ? 21.491 -52.075 -5.770 1.00 64.73 432 ILE A N 1
ATOM 3408 C CA . ILE A 1 451 ? 21.950 -53.205 -6.557 1.00 63.64 432 ILE A CA 1
ATOM 3409 C C . ILE A 1 451 ? 21.363 -53.038 -7.942 1.00 69.10 432 ILE A C 1
ATOM 3410 O O . ILE A 1 451 ? 20.159 -53.141 -8.145 1.00 65.80 432 ILE A O 1
ATOM 3415 N N . GLY A 1 452 ? 22.241 -52.785 -8.896 1.00 66.58 433 GLY A N 1
ATOM 3416 C CA . GLY A 1 452 ? 21.833 -52.412 -10.212 1.00 64.65 433 GLY A CA 1
ATOM 3417 C C . GLY A 1 452 ? 22.373 -53.454 -11.140 1.00 60.74 433 GLY A C 1
ATOM 3418 O O . GLY A 1 452 ? 23.114 -54.361 -10.742 1.00 57.04 433 GLY A O 1
ATOM 3419 N N . ALA A 1 453 ? 21.998 -53.296 -12.390 1.00 55.78 434 ALA A N 1
ATOM 3420 C CA . ALA A 1 453 ? 22.409 -54.173 -13.437 1.00 49.90 434 ALA A CA 1
ATOM 3421 C C . ALA A 1 453 ? 23.923 -54.034 -13.700 1.00 51.11 434 ALA A C 1
ATOM 3422 O O . ALA A 1 453 ? 24.546 -53.037 -13.341 1.00 53.96 434 ALA A O 1
ATOM 3424 N N . ALA A 1 454 ? 24.495 -55.066 -14.305 1.00 51.29 435 ALA A N 1
ATOM 3425 C CA . ALA A 1 454 ? 25.816 -55.004 -14.869 1.00 49.97 435 ALA A CA 1
ATOM 3426 C C . ALA A 1 454 ? 25.826 -53.922 -15.943 1.00 49.81 435 ALA A C 1
ATOM 3427 O O . ALA A 1 454 ? 24.887 -53.818 -16.744 1.00 49.67 435 ALA A O 1
ATOM 3429 N N . ALA A 1 455 ? 26.872 -53.114 -15.957 1.00 45.74 436 ALA A N 1
ATOM 3430 C CA . ALA A 1 455 ? 27.008 -52.083 -16.993 1.00 50.33 436 ALA A CA 1
ATOM 3431 C C . ALA A 1 455 ? 26.970 -52.671 -18.389 1.00 48.96 436 ALA A C 1
ATOM 3432 O O . ALA A 1 455 ? 26.442 -52.032 -19.286 1.00 48.60 436 ALA A O 1
ATOM 3434 N N . SER A 1 456 ? 27.536 -53.862 -18.588 1.00 46.07 437 SER A N 1
ATOM 3435 C CA . SER A 1 456 ? 27.552 -54.448 -19.925 1.00 51.29 437 SER A CA 1
ATOM 3436 C C . SER A 1 456 ? 26.153 -54.832 -20.375 1.00 50.26 437 SER A C 1
ATOM 3437 O O . SER A 1 456 ? 25.946 -54.974 -21.560 1.00 48.66 437 SER A O 1
ATOM 3440 N N . TRP A 1 457 ? 25.201 -54.996 -19.447 1.00 52.39 438 TRP A N 1
ATOM 3441 C CA . TRP A 1 457 ? 23.840 -55.317 -19.869 1.00 54.21 438 TRP A CA 1
ATOM 3442 C C . TRP A 1 457 ? 23.269 -54.118 -20.641 1.00 54.81 438 TRP A C 1
ATOM 3443 O O . TRP A 1 457 ? 22.749 -54.303 -21.705 1.00 56.99 438 TRP A O 1
ATOM 3454 N N . ILE A 1 458 ? 23.442 -52.893 -20.130 1.00 49.48 439 ILE A N 1
ATOM 3455 C CA . ILE A 1 458 ? 22.951 -51.703 -20.786 1.00 44.85 439 ILE A CA 1
ATOM 3456 C C . ILE A 1 458 ? 23.861 -51.225 -21.918 1.00 46.57 439 ILE A C 1
ATOM 3457 O O . ILE A 1 458 ? 23.390 -50.911 -23.000 1.00 47.70 439 ILE A O 1
ATOM 3462 N N . TYR A 1 459 ? 25.177 -51.219 -21.684 1.00 45.61 440 TYR A N 1
ATOM 3463 C CA . TYR A 1 459 ? 26.122 -50.527 -22.533 1.00 41.52 440 TYR A CA 1
ATOM 3464 C C . TYR A 1 459 ? 27.048 -51.417 -23.342 1.00 44.54 440 TYR A C 1
ATOM 3465 O O . TYR A 1 459 ? 27.724 -50.924 -24.240 1.00 41.23 440 TYR A O 1
ATOM 3474 N N . GLY A 1 460 ? 27.064 -52.717 -23.042 1.00 45.44 441 GLY A N 1
ATOM 3475 C CA . GLY A 1 460 ? 27.995 -53.680 -23.644 1.00 44.46 441 GLY A CA 1
ATOM 3476 C C . GLY A 1 460 ? 28.020 -53.663 -25.162 1.00 40.54 441 GLY A C 1
ATOM 3477 O O . GLY A 1 460 ? 29.064 -53.669 -25.767 1.00 42.47 441 GLY A O 1
ATOM 3478 N N . PRO A 1 461 ? 26.873 -53.586 -25.793 1.00 40.68 442 PRO A N 1
ATOM 3479 C CA . PRO A 1 461 ? 26.886 -53.496 -27.266 1.00 39.02 442 PRO A CA 1
ATOM 3480 C C . PRO A 1 461 ? 27.659 -52.310 -27.826 1.00 40.48 442 PRO A C 1
ATOM 3481 O O . PRO A 1 461 ? 28.013 -52.294 -28.997 1.00 44.94 442 PRO A O 1
ATOM 3485 N N . LEU A 1 462 ? 27.906 -51.293 -27.017 1.00 43.80 443 LEU A N 1
ATOM 3486 C CA . LEU A 1 462 ? 28.645 -50.123 -27.472 1.00 43.82 443 LEU A CA 1
ATOM 3487 C C . LEU A 1 462 ? 30.157 -50.270 -27.332 1.00 44.80 443 LEU A C 1
ATOM 3488 O O . LEU A 1 462 ? 30.908 -49.516 -27.915 1.00 40.06 443 LEU A O 1
ATOM 3493 N N . TYR A 1 463 ? 30.607 -51.239 -26.556 1.00 43.99 444 TYR A N 1
ATOM 3494 C CA . TYR A 1 463 ? 32.034 -51.437 -26.349 1.00 44.13 444 TYR A CA 1
ATOM 3495 C C . TYR A 1 463 ? 32.729 -51.901 -27.645 1.00 45.97 444 TYR A C 1
ATOM 3496 O O . TYR A 1 463 ? 32.109 -52.483 -28.540 1.00 44.72 444 TYR A O 1
ATOM 3505 N N . GLY A 1 464 ? 34.025 -51.690 -27.723 1.00 45.55 445 GLY A N 1
ATOM 3506 C CA . GLY A 1 464 ? 34.848 -52.206 -28.847 1.00 40.90 445 GLY A CA 1
ATOM 3507 C C . GLY A 1 464 ? 35.071 -53.716 -28.785 1.00 46.71 445 GLY A C 1
ATOM 3508 O O . GLY A 1 464 ? 35.212 -54.330 -29.817 1.00 46.90 445 GLY A O 1
ATOM 3509 N N . GLU A 1 465 ? 35.032 -54.307 -27.581 1.00 48.07 446 GLU A N 1
ATOM 3510 C CA . GLU A 1 465 ? 35.314 -55.737 -27.311 1.00 51.40 446 GLU A CA 1
ATOM 3511 C C . GLU A 1 465 ? 34.910 -56.008 -25.849 1.00 52.40 446 GLU A C 1
ATOM 3512 O O . GLU A 1 465 ? 34.790 -55.083 -25.059 1.00 52.16 446 GLU A O 1
ATOM 3518 N N . PRO A 1 466 ? 34.677 -57.260 -25.476 1.00 52.72 447 PRO A N 1
ATOM 3519 C CA . PRO A 1 466 ? 34.279 -57.390 -24.083 1.00 49.92 447 PRO A CA 1
ATOM 3520 C C . PRO A 1 466 ? 35.463 -57.316 -23.125 1.00 48.94 447 PRO A C 1
ATOM 3521 O O . PRO A 1 466 ? 36.584 -57.529 -23.516 1.00 53.03 447 PRO A O 1
ATOM 3525 N N . LEU A 1 467 ? 35.202 -56.954 -21.877 1.00 49.45 448 LEU A N 1
ATOM 3526 C CA . LEU A 1 467 ? 36.153 -57.195 -20.809 1.00 53.42 448 LEU A CA 1
ATOM 3527 C C . LEU A 1 467 ? 36.160 -58.696 -20.525 1.00 53.70 448 LEU A C 1
ATOM 3528 O O . LEU A 1 467 ? 35.204 -59.375 -20.827 1.00 49.03 448 LEU A O 1
ATOM 3533 N N . ASP A 1 468 ? 37.214 -59.205 -19.906 1.00 56.07 449 ASP A N 1
ATOM 3534 C CA . ASP A 1 468 ? 37.119 -60.526 -19.282 1.00 56.80 449 ASP A CA 1
ATOM 3535 C C . ASP A 1 468 ? 35.930 -60.524 -18.301 1.00 50.02 449 ASP A C 1
ATOM 3536 O O . ASP A 1 468 ? 35.621 -59.503 -17.701 1.00 54.45 449 ASP A O 1
ATOM 3541 N N . ARG A 1 469 ? 35.261 -61.670 -18.145 1.00 47.51 450 ARG A N 1
ATOM 3542 C CA . ARG A 1 469 ? 33.963 -61.745 -17.443 1.00 46.41 450 ARG A CA 1
ATOM 3543 C C . ARG A 1 469 ? 34.016 -61.376 -15.961 1.00 48.34 450 ARG A C 1
ATOM 3544 O O . ARG A 1 469 ? 33.091 -60.732 -15.430 1.00 53.05 450 ARG A O 1
ATOM 3552 N N . ARG A 1 470 ? 35.063 -61.791 -15.256 1.00 47.12 451 ARG A N 1
ATOM 3553 C CA . ARG A 1 470 ? 35.075 -61.489 -13.806 1.00 46.33 451 ARG A CA 1
ATOM 3554 C C . ARG A 1 470 ? 35.319 -60.001 -13.545 1.00 45.29 451 ARG A C 1
ATOM 3555 O O . ARG A 1 470 ? 34.815 -59.466 -12.558 1.00 47.46 451 ARG A O 1
ATOM 3563 N N . THR A 1 471 ? 36.130 -59.353 -14.392 1.00 49.46 452 THR A N 1
ATOM 3564 C CA . THR A 1 471 ? 36.325 -57.895 -14.301 1.00 48.60 452 THR A CA 1
ATOM 3565 C C . THR A 1 471 ? 35.006 -57.170 -14.583 1.00 46.24 452 THR A C 1
ATOM 3566 O O . THR A 1 471 ? 34.567 -56.341 -13.805 1.00 47.24 452 THR A O 1
ATOM 3570 N N . ASP A 1 472 ? 34.351 -57.555 -15.671 1.00 46.43 453 ASP A N 1
ATOM 3571 C CA . ASP A 1 472 ? 33.055 -56.991 -16.053 1.00 47.24 453 ASP A CA 1
ATOM 3572 C C . ASP A 1 472 ? 32.019 -57.032 -14.966 1.00 49.12 453 ASP A C 1
ATOM 3573 O O . ASP A 1 472 ? 31.271 -56.074 -14.787 1.00 48.43 453 ASP A O 1
ATOM 3578 N N . GLN A 1 473 ? 32.002 -58.129 -14.213 1.00 49.92 454 GLN A N 1
ATOM 3579 C CA . GLN A 1 473 ? 31.057 -58.286 -13.112 1.00 47.85 454 GLN A CA 1
ATOM 3580 C C . GLN A 1 473 ? 31.163 -57.216 -12.061 1.00 44.15 454 GLN A C 1
ATOM 3581 O O . GLN A 1 473 ? 30.153 -56.890 -11.424 1.00 49.65 454 GLN A O 1
ATOM 3587 N N . SER A 1 474 ? 32.359 -56.665 -11.840 1.00 45.33 455 SER A N 1
ATOM 3588 C CA . SER A 1 474 ? 32.527 -55.583 -10.840 1.00 48.01 455 SER A CA 1
ATOM 3589 C C . SER A 1 474 ? 31.958 -54.241 -11.350 1.00 44.00 455 SER A C 1
ATOM 3590 O O . SER A 1 474 ? 31.822 -53.301 -10.585 1.00 50.18 455 SER A O 1
ATOM 3593 N N . ARG A 1 475 ? 31.682 -54.133 -12.642 1.00 48.19 456 ARG A N 1
ATOM 3594 C CA . ARG A 1 475 ? 31.162 -52.854 -13.214 1.00 45.77 456 ARG A CA 1
ATOM 3595 C C . ARG A 1 475 ? 29.646 -52.836 -13.278 1.00 43.94 456 ARG A C 1
ATOM 3596 O O . ARG A 1 475 ? 29.038 -53.386 -14.210 1.00 47.43 456 ARG A O 1
ATOM 3604 N N . ARG A 1 476 ? 29.055 -52.169 -12.311 1.00 42.41 457 ARG A N 1
ATOM 3605 C CA . ARG A 1 476 ? 27.617 -52.133 -12.145 1.00 48.07 457 ARG A CA 1
ATOM 3606 C C . ARG A 1 476 ? 27.039 -50.716 -12.148 1.00 48.77 457 ARG A C 1
ATOM 3607 O O . ARG A 1 476 ? 27.727 -49.711 -11.982 1.00 54.36 457 ARG A O 1
ATOM 3615 N N . LEU A 1 477 ? 25.734 -50.689 -12.338 1.00 48.32 458 LEU A N 1
ATOM 3616 C CA . LEU A 1 477 ? 24.954 -49.501 -12.300 1.00 50.47 458 LEU A CA 1
ATOM 3617 C C . LEU A 1 477 ? 24.204 -49.372 -10.976 1.00 49.78 458 LEU A C 1
ATOM 3618 O O . LEU A 1 477 ? 22.984 -49.366 -10.969 1.00 50.74 458 LEU A O 1
ATOM 3623 N N . ASN A 1 478 ? 24.950 -49.200 -9.883 1.00 50.48 459 ASN A N 1
ATOM 3624 C CA . ASN A 1 478 ? 24.405 -49.010 -8.524 1.00 50.94 459 ASN A CA 1
ATOM 3625 C C . ASN A 1 478 ? 24.194 -47.565 -8.144 1.00 48.29 459 ASN A C 1
ATOM 3626 O O . ASN A 1 478 ? 25.081 -46.741 -8.331 1.00 48.79 459 ASN A O 1
ATOM 3631 N N . GLY A 1 479 ? 23.044 -47.290 -7.542 1.00 48.60 460 GLY A N 1
ATOM 3632 C CA . GLY A 1 479 ? 22.785 -46.047 -6.835 1.00 52.84 460 GLY A CA 1
ATOM 3633 C C . GLY A 1 479 ? 23.199 -46.110 -5.373 1.00 51.18 460 GLY A C 1
ATOM 3634 O O . GLY A 1 479 ? 23.899 -47.003 -4.957 1.00 52.55 460 GLY A O 1
ATOM 3635 N N . SER A 1 480 ? 22.757 -45.149 -4.598 1.00 55.11 461 SER A N 1
ATOM 3636 C CA . SER A 1 480 ? 23.092 -45.116 -3.191 1.00 55.70 461 SER A CA 1
ATOM 3637 C C . SER A 1 480 ? 22.510 -46.297 -2.391 1.00 53.62 461 SER A C 1
ATOM 3638 O O . SER A 1 480 ? 21.322 -46.577 -2.425 1.00 56.23 461 SER A O 1
ATOM 3641 N N . ASN A 1 481 ? 23.380 -46.940 -1.634 1.00 56.25 462 ASN A N 1
ATOM 3642 C CA . ASN A 1 481 ? 22.963 -47.771 -0.498 1.00 60.35 462 ASN A CA 1
ATOM 3643 C C . ASN A 1 481 ? 22.811 -46.878 0.726 1.00 61.06 462 ASN A C 1
ATOM 3644 O O . ASN A 1 481 ? 22.824 -45.641 0.605 1.00 57.87 462 ASN A O 1
ATOM 3649 N N . PHE A 1 482 ? 22.653 -47.492 1.908 1.00 64.70 463 PHE A N 1
ATOM 3650 C CA . PHE A 1 482 ? 22.313 -46.721 3.123 1.00 62.40 463 PHE A CA 1
ATOM 3651 C C . PHE A 1 482 ? 23.408 -45.775 3.596 1.00 54.14 463 PHE A C 1
ATOM 3652 O O . PHE A 1 482 ? 23.127 -44.602 3.854 1.00 57.05 463 PHE A O 1
ATOM 3660 N N . PRO A 1 483 ? 24.639 -46.270 3.759 1.00 57.24 464 PRO A N 1
ATOM 3661 C CA . PRO A 1 483 ? 25.637 -45.308 4.243 1.00 65.72 464 PRO A CA 1
ATOM 3662 C C . PRO A 1 483 ? 25.838 -44.136 3.255 1.00 62.45 464 PRO A C 1
ATOM 3663 O O . PRO A 1 483 ? 26.064 -42.984 3.681 1.00 64.49 464 PRO A O 1
ATOM 3667 N N . GLN A 1 484 ? 25.720 -44.422 1.961 1.00 64.20 465 GLN A N 1
ATOM 3668 C CA . GLN A 1 484 ? 25.906 -43.370 0.924 1.00 59.42 465 GLN A CA 1
ATOM 3669 C C . GLN A 1 484 ? 24.828 -42.315 1.021 1.00 56.48 465 GLN A C 1
ATOM 3670 O O . GLN A 1 484 ? 25.137 -41.113 1.140 1.00 50.32 465 GLN A O 1
ATOM 3676 N N . ALA A 1 485 ? 23.566 -42.759 1.059 1.00 58.81 466 ALA A N 1
ATOM 3677 C CA . ALA A 1 485 ? 22.439 -41.818 1.240 1.00 62.13 466 ALA A CA 1
ATOM 3678 C C . ALA A 1 485 ? 22.524 -40.992 2.525 1.00 59.41 466 ALA A C 1
ATOM 3679 O O . ALA A 1 485 ? 22.203 -39.782 2.547 1.00 62.91 466 ALA A O 1
ATOM 3681 N N . ARG A 1 486 ? 22.938 -41.661 3.597 1.00 62.69 467 ARG A N 1
ATOM 3682 C CA . ARG A 1 486 ? 23.058 -41.048 4.917 1.00 56.19 467 ARG A CA 1
ATOM 3683 C C . ARG A 1 486 ? 23.997 -39.868 4.840 1.00 50.67 467 ARG A C 1
ATOM 3684 O O . ARG A 1 486 ? 23.679 -38.766 5.305 1.00 52.97 467 ARG A O 1
ATOM 3692 N N . GLU A 1 487 ? 25.142 -40.077 4.192 1.00 58.17 468 GLU A N 1
ATOM 3693 C CA . GLU A 1 487 ? 26.143 -39.005 4.074 1.00 55.48 468 GLU A CA 1
ATOM 3694 C C . GLU A 1 487 ? 25.613 -37.847 3.251 1.00 52.72 468 GLU A C 1
ATOM 3695 O O . GLU A 1 487 ? 25.803 -36.674 3.599 1.00 55.30 468 GLU A O 1
ATOM 3701 N N . ILE A 1 488 ? 24.859 -38.157 2.206 1.00 54.88 469 ILE A N 1
ATOM 3702 C CA . ILE A 1 488 ? 24.295 -37.075 1.376 1.00 54.79 469 ILE A CA 1
ATOM 3703 C C . ILE A 1 488 ? 23.298 -36.236 2.162 1.00 53.25 469 ILE A C 1
ATOM 3704 O O . ILE A 1 488 ? 23.326 -35.004 2.127 1.00 51.96 469 ILE A O 1
ATOM 3709 N N . VAL A 1 489 ? 22.360 -36.913 2.813 1.00 57.13 470 VAL A N 1
ATOM 3710 C CA . VAL A 1 489 ? 21.380 -36.229 3.647 1.00 58.04 470 VAL A CA 1
ATOM 3711 C C . VAL A 1 489 ? 22.085 -35.464 4.753 1.00 53.43 470 VAL A C 1
ATOM 3712 O O . VAL A 1 489 ? 21.718 -34.331 5.069 1.00 60.65 470 VAL A O 1
ATOM 3716 N N . ASP A 1 490 ? 23.090 -36.079 5.368 1.00 57.43 471 ASP A N 1
ATOM 3717 C CA . ASP A 1 490 ? 23.820 -35.366 6.428 1.00 57.82 471 ASP A CA 1
ATOM 3718 C C . ASP A 1 490 ? 24.502 -34.130 5.870 1.00 59.51 471 ASP A C 1
ATOM 3719 O O . ASP A 1 490 ? 24.480 -33.097 6.514 1.00 59.37 471 ASP A O 1
ATOM 3724 N N . ALA A 1 491 ? 25.073 -34.199 4.656 1.00 56.30 472 ALA A N 1
ATOM 3725 C CA . ALA A 1 491 ? 25.765 -33.024 4.141 1.00 51.63 472 ALA A CA 1
ATOM 3726 C C . ALA A 1 491 ? 24.790 -31.929 3.788 1.00 48.04 472 ALA A C 1
ATOM 3727 O O . ALA A 1 491 ? 25.043 -30.738 3.992 1.00 52.00 472 ALA A O 1
ATOM 3729 N N . LEU A 1 492 ? 23.617 -32.306 3.317 1.00 57.76 473 LEU A N 1
ATOM 3730 C CA . LEU A 1 492 ? 22.687 -31.285 2.818 1.00 57.46 473 LEU A CA 1
ATOM 3731 C C . LEU A 1 492 ? 21.648 -30.831 3.844 1.00 53.16 473 LEU A C 1
ATOM 3732 O O . LEU A 1 492 ? 21.087 -29.736 3.705 1.00 50.55 473 LEU A O 1
ATOM 3737 N N . GLU A 1 493 ? 21.346 -31.675 4.832 1.00 58.72 474 GLU A N 1
ATOM 3738 C CA . GLU A 1 493 ? 20.515 -31.262 6.007 1.00 61.99 474 GLU A CA 1
ATOM 3739 C C . GLU A 1 493 ? 19.092 -30.942 5.608 1.00 54.20 474 GLU A C 1
ATOM 3740 O O . GLU A 1 493 ? 18.558 -29.912 5.979 1.00 61.18 474 GLU A O 1
ATOM 3746 N N . PRO A 1 494 ? 18.460 -31.803 4.825 1.00 56.84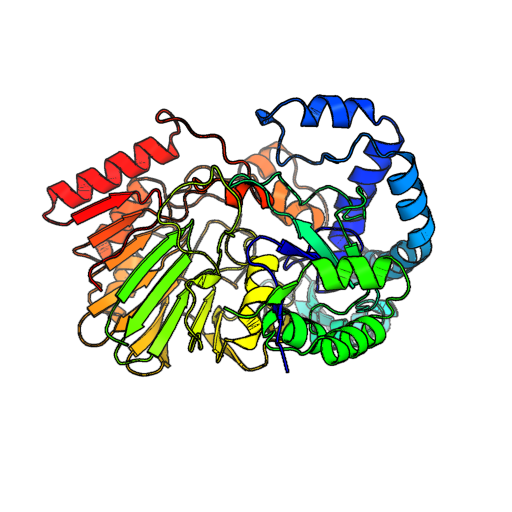 475 PRO A N 1
ATOM 3747 C CA . PRO A 1 494 ? 17.084 -31.434 4.560 1.00 61.64 475 PRO A CA 1
ATOM 3748 C C . PRO A 1 494 ? 16.186 -31.800 5.747 1.00 62.53 475 PRO A C 1
ATOM 3749 O O . PRO A 1 494 ? 16.581 -32.626 6.537 1.00 62.93 475 PRO A O 1
ATOM 3753 N N . ASP A 1 495 ? 14.984 -31.227 5.799 1.00 60.02 476 ASP A N 1
ATOM 3754 C CA . ASP A 1 495 ? 13.919 -31.604 6.753 1.00 68.59 476 ASP A CA 1
ATOM 3755 C C . ASP A 1 495 ? 13.085 -32.781 6.270 1.00 70.25 476 ASP A C 1
ATOM 3756 O O . ASP A 1 495 ? 12.599 -33.550 7.090 1.00 73.88 476 ASP A O 1
ATOM 3761 N N . GLU A 1 496 ? 12.862 -32.874 4.952 1.00 67.15 477 GLU A N 1
ATOM 3762 C CA . GLU A 1 496 ? 12.134 -33.986 4.341 1.00 59.89 477 GLU A CA 1
ATOM 3763 C C . GLU A 1 496 ? 13.034 -34.744 3.366 1.00 60.53 477 GLU A C 1
ATOM 3764 O O . GLU A 1 496 ? 13.796 -34.158 2.598 1.00 63.48 477 GLU A O 1
ATOM 3770 N N . VAL A 1 497 ? 12.940 -36.054 3.407 1.00 55.64 478 VAL A N 1
ATOM 3771 C CA . VAL A 1 497 ? 13.711 -36.913 2.579 1.00 55.90 478 VAL A CA 1
ATOM 3772 C C . VAL A 1 497 ? 12.731 -37.945 2.081 1.00 62.28 478 VAL A C 1
ATOM 3773 O O . VAL A 1 497 ? 12.042 -38.555 2.875 1.00 63.07 478 VAL A O 1
ATOM 3777 N N . TYR A 1 498 ? 12.615 -38.087 0.771 1.00 55.32 479 TYR A N 1
ATOM 3778 C CA . TYR A 1 498 ? 11.767 -39.104 0.190 1.00 51.59 479 TYR A CA 1
ATOM 3779 C C . TYR A 1 498 ? 12.631 -40.022 -0.628 1.00 55.70 479 TYR A C 1
ATOM 3780 O O . TYR A 1 498 ? 13.406 -39.545 -1.462 1.00 57.98 479 TYR A O 1
ATOM 3789 N N . VAL A 1 499 ? 12.549 -41.321 -0.403 1.00 54.88 480 VAL A N 1
ATOM 3790 C CA . VAL A 1 499 ? 13.187 -42.221 -1.340 1.00 56.81 480 VAL A CA 1
ATOM 3791 C C . VAL A 1 499 ? 12.210 -42.542 -2.462 1.00 63.34 480 VAL A C 1
ATOM 3792 O O . VAL A 1 499 ? 11.007 -42.728 -2.235 1.00 58.67 480 VAL A O 1
ATOM 3796 N N . TYR A 1 500 ? 12.738 -42.490 -3.689 1.00 55.84 481 TYR A N 1
ATOM 3797 C CA . TYR A 1 500 ? 11.918 -42.572 -4.897 1.00 53.91 481 TYR A CA 1
ATOM 3798 C C . TYR A 1 500 ? 12.703 -43.347 -5.930 1.00 54.09 481 TYR A C 1
ATOM 3799 O O . TYR A 1 500 ? 13.718 -43.956 -5.597 1.00 52.45 481 TYR A O 1
ATOM 3808 N N . ALA A 1 501 ? 12.221 -43.391 -7.166 1.00 59.31 482 ALA A N 1
ATOM 3809 C CA . ALA A 1 501 ? 13.009 -43.988 -8.241 1.00 54.13 482 ALA A CA 1
ATOM 3810 C C . ALA A 1 501 ? 13.415 -45.415 -7.933 1.00 56.91 482 ALA A C 1
ATOM 3811 O O . ALA A 1 501 ? 14.543 -45.858 -8.248 1.00 55.53 482 ALA A O 1
ATOM 3813 N N . MET A 1 502 ? 12.468 -46.164 -7.364 1.00 57.67 483 MET A N 1
ATOM 3814 C CA . MET A 1 502 ? 12.718 -47.545 -6.915 1.00 58.71 483 MET A CA 1
ATOM 3815 C C . MET A 1 502 ? 12.208 -48.636 -7.857 1.00 58.66 483 MET A C 1
ATOM 3816 O O . MET A 1 502 ? 12.415 -49.820 -7.611 1.00 59.05 483 MET A O 1
ATOM 3821 N N . GLY A 1 503 ? 11.525 -48.253 -8.928 1.00 56.76 484 GLY A N 1
ATOM 3822 C CA . GLY A 1 503 ? 11.059 -49.242 -9.929 1.00 57.38 484 GLY A CA 1
ATOM 3823 C C . GLY A 1 503 ? 9.882 -50.124 -9.476 1.00 58.17 484 GLY A C 1
ATOM 3824 O O . GLY A 1 503 ? 9.698 -51.231 -9.989 1.00 64.62 484 GLY A O 1
ATOM 3825 N N . LEU A 1 504 ? 9.081 -49.615 -8.542 1.00 61.54 485 LEU A N 1
ATOM 3826 C CA . LEU A 1 504 ? 8.007 -50.375 -7.902 1.00 73.05 485 LEU A CA 1
ATOM 3827 C C . LEU A 1 504 ? 6.695 -50.339 -8.706 1.00 72.41 485 LEU A C 1
ATOM 3828 O O . LEU A 1 504 ? 5.970 -51.332 -8.754 1.00 74.19 485 LEU A O 1
ATOM 3833 N N . GLU A 1 505 ? 6.408 -49.209 -9.350 1.00 69.07 486 GLU A N 1
ATOM 3834 C CA . GLU A 1 505 ? 5.174 -49.063 -10.134 1.00 61.48 486 GLU A CA 1
ATOM 3835 C C . GLU A 1 505 ? 5.152 -50.126 -11.244 1.00 58.10 486 GLU A C 1
ATOM 3836 O O . GLU A 1 505 ? 6.166 -50.383 -11.896 1.00 60.75 486 GLU A O 1
ATOM 3842 N N . PRO A 1 506 ? 4.009 -50.799 -11.425 1.00 59.79 487 PRO A N 1
ATOM 3843 C CA . PRO A 1 506 ? 3.929 -51.848 -12.439 1.00 55.03 487 PRO A CA 1
ATOM 3844 C C . PRO A 1 506 ? 4.201 -51.393 -13.895 1.00 50.41 487 PRO A C 1
ATOM 3845 O O . PRO A 1 506 ? 4.686 -52.165 -14.682 1.00 52.39 487 PRO A O 1
ATOM 3849 N N . TRP A 1 507 ? 3.887 -50.159 -14.247 1.00 50.03 488 TRP A N 1
ATOM 3850 C CA . TRP A 1 507 ? 4.077 -49.706 -15.634 1.00 53.76 488 TRP A CA 1
ATOM 3851 C C . TRP A 1 507 ? 5.556 -49.532 -16.051 1.00 53.66 488 TRP A C 1
ATOM 3852 O O . TRP A 1 507 ? 5.866 -49.471 -17.246 1.00 53.51 488 TRP A O 1
ATOM 3863 N N . MET A 1 508 ? 6.455 -49.493 -15.073 1.00 51.32 489 MET A N 1
ATOM 3864 C CA . MET A 1 508 ? 7.904 -49.493 -15.325 1.00 50.80 489 MET A CA 1
ATOM 3865 C C . MET A 1 508 ? 8.422 -50.815 -15.844 1.00 52.15 489 MET A C 1
ATOM 3866 O O . MET A 1 508 ? 9.558 -50.890 -16.262 1.00 51.03 489 MET A O 1
ATOM 3871 N N . GLY A 1 509 ? 7.594 -51.861 -15.852 1.00 53.94 490 GLY A N 1
ATOM 3872 C CA . GLY A 1 509 ? 7.983 -53.132 -16.469 1.00 48.07 490 GLY A CA 1
ATOM 3873 C C . GLY A 1 509 ? 8.351 -53.009 -17.956 1.00 49.09 490 GLY A C 1
ATOM 3874 O O . GLY A 1 509 ? 9.015 -53.891 -18.525 1.00 50.04 490 GLY A O 1
ATOM 3875 N N . VAL A 1 510 ? 7.901 -51.949 -18.618 1.00 49.65 491 VAL A N 1
ATOM 3876 C CA . VAL A 1 510 ? 8.276 -51.738 -20.032 1.00 50.28 491 VAL A CA 1
ATOM 3877 C C . VAL A 1 510 ? 9.802 -51.806 -20.201 1.00 48.34 491 VAL A C 1
ATOM 3878 O O . VAL A 1 510 ? 10.341 -52.319 -21.193 1.00 48.37 491 VAL A O 1
ATOM 3882 N N . VAL A 1 511 ? 10.491 -51.268 -19.214 1.00 49.59 492 VAL A N 1
ATOM 3883 C CA . VAL A 1 511 ? 11.894 -50.964 -19.323 1.00 55.09 492 VAL A CA 1
ATOM 3884 C C . VAL A 1 511 ? 12.743 -51.626 -18.213 1.00 57.66 492 VAL A C 1
ATOM 3885 O O . VAL A 1 511 ? 13.959 -51.632 -18.271 1.00 55.48 492 VAL A O 1
ATOM 3889 N N . MET A 1 512 ? 12.126 -52.232 -17.216 1.00 57.67 493 MET A N 1
ATOM 3890 C CA . MET A 1 512 ? 12.925 -52.938 -16.180 1.00 64.59 493 MET A CA 1
ATOM 3891 C C . MET A 1 512 ? 12.160 -54.051 -15.468 1.00 63.98 493 MET A C 1
ATOM 3892 O O . MET A 1 512 ? 10.943 -54.069 -15.514 1.00 63.65 493 MET A O 1
ATOM 3897 N N . ALA A 1 513 ? 12.869 -54.977 -14.820 1.00 70.78 494 ALA A N 1
ATOM 3898 C CA . ALA A 1 513 ? 12.241 -56.099 -14.095 1.00 77.95 494 ALA A CA 1
ATOM 3899 C C . ALA A 1 513 ? 11.662 -55.613 -12.758 1.00 81.39 494 ALA A C 1
ATOM 3900 O O . ALA A 1 513 ? 12.391 -55.078 -11.940 1.00 88.22 494 ALA A O 1
ATOM 3902 N N . VAL A 1 514 ? 10.357 -55.798 -12.538 1.00 91.76 495 VAL A N 1
ATOM 3903 C CA . VAL A 1 514 ? 9.635 -55.175 -11.395 1.00 99.74 495 VAL A CA 1
ATOM 3904 C C . VAL A 1 514 ? 9.214 -56.175 -10.267 1.00 105.13 495 VAL A C 1
ATOM 3905 O O . VAL A 1 514 ? 8.100 -56.090 -9.748 1.00 113.55 495 VAL A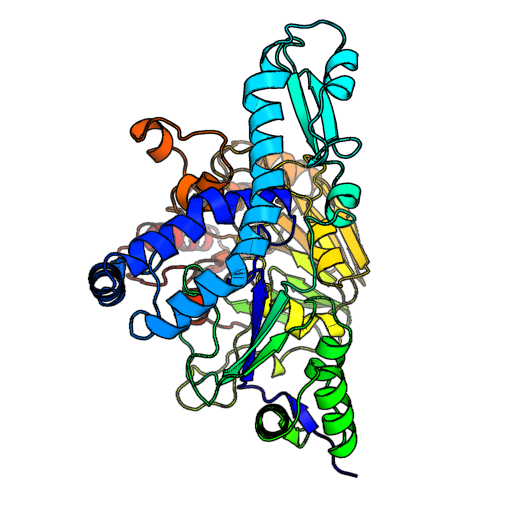 O 1
ATOM 3909 N N . ASP A 1 515 ? 10.101 -57.094 -9.860 1.00 112.45 496 ASP A N 1
ATOM 3910 C CA . ASP A 1 515 ? 9.755 -58.127 -8.832 1.00 115.11 496 ASP A CA 1
ATOM 3911 C C . ASP A 1 515 ? 10.256 -57.805 -7.421 1.00 112.80 496 ASP A C 1
ATOM 3912 O O . ASP A 1 515 ? 11.460 -57.800 -7.166 1.00 102.42 496 ASP A O 1
ATOM 3917 N N . TYR A 1 516 ? 9.318 -57.608 -6.496 1.00 120.42 497 TYR A N 1
ATOM 3918 C CA . TYR A 1 516 ? 9.615 -56.983 -5.193 1.00 127.60 497 TYR A CA 1
ATOM 3919 C C . TYR A 1 516 ? 9.320 -57.834 -3.941 1.00 114.12 497 TYR A C 1
ATOM 3920 O O . TYR A 1 516 ? 8.310 -58.526 -3.878 1.00 116.02 497 TYR A O 1
ATOM 3929 N N . ASP A 1 517 ? 10.215 -57.757 -2.953 1.00 102.12 498 ASP A N 1
ATOM 3930 C CA . ASP A 1 517 ? 10.001 -58.336 -1.617 1.00 108.57 498 ASP A CA 1
ATOM 3931 C C . ASP A 1 517 ? 10.784 -57.542 -0.553 1.00 105.50 498 ASP A C 1
ATOM 3932 O O . ASP A 1 517 ? 11.854 -56.995 -0.831 1.00 103.87 498 ASP A O 1
ATOM 3937 N N . GLU A 1 518 ? 10.273 -57.507 0.670 1.00 101.26 499 GLU A N 1
ATOM 3938 C CA . GLU A 1 518 ? 10.924 -56.739 1.733 1.00 104.90 499 GLU A CA 1
ATOM 3939 C C . GLU A 1 518 ? 12.273 -57.290 2.229 1.00 97.79 499 GLU A C 1
ATOM 3940 O O . GLU A 1 518 ? 12.928 -56.663 3.050 1.00 93.73 499 GLU A O 1
ATOM 3946 N N . SER A 1 519 ? 12.697 -58.447 1.732 1.00 102.25 500 SER A N 1
ATOM 3947 C CA . SER A 1 519 ? 14.064 -58.915 1.974 1.00 102.75 500 SER A CA 1
ATOM 3948 C C . SER A 1 519 ? 15.067 -58.223 1.066 1.00 105.72 500 SER A C 1
ATOM 3949 O O . SER A 1 519 ? 16.264 -58.292 1.341 1.00 111.77 500 SER A O 1
ATOM 3952 N N . HIS A 1 520 ? 14.612 -57.592 -0.026 1.00 102.65 501 HIS A N 1
ATOM 3953 C CA . HIS A 1 520 ? 15.554 -57.001 -0.993 1.00 92.42 501 HIS A CA 1
ATOM 3954 C C . HIS A 1 520 ? 16.455 -56.015 -0.260 1.00 83.80 501 HIS A C 1
ATOM 3955 O O . HIS A 1 520 ? 15.958 -55.110 0.410 1.00 80.14 501 HIS A O 1
ATOM 3962 N N . PRO A 1 521 ? 17.783 -56.205 -0.368 1.00 83.54 502 PRO A N 1
ATOM 3963 C CA . PRO A 1 521 ? 18.745 -55.280 0.239 1.00 87.07 502 PRO A CA 1
ATOM 3964 C C . PRO A 1 521 ? 18.412 -53.798 0.026 1.00 87.95 502 PRO A C 1
ATOM 3965 O O . PRO A 1 521 ? 18.547 -52.998 0.960 1.00 89.98 502 PRO A O 1
ATOM 3969 N N . ALA A 1 522 ? 17.975 -53.448 -1.185 1.00 82.50 503 ALA A N 1
ATOM 3970 C CA . ALA A 1 522 ? 17.502 -52.093 -1.496 1.00 80.56 503 ALA A CA 1
ATOM 3971 C C . ALA A 1 522 ? 16.373 -51.602 -0.565 1.00 74.55 503 ALA A C 1
ATOM 3972 O O . ALA A 1 522 ? 16.361 -50.442 -0.142 1.00 72.71 503 ALA A O 1
ATOM 3974 N N . ILE A 1 523 ? 15.428 -52.482 -0.253 1.00 72.81 504 ILE A N 1
ATOM 3975 C CA . ILE A 1 523 ? 14.291 -52.107 0.591 1.00 75.11 504 ILE A CA 1
ATOM 3976 C C . ILE A 1 523 ? 14.745 -51.936 2.047 1.00 70.58 504 ILE A C 1
ATOM 3977 O O . ILE A 1 523 ? 14.335 -51.001 2.763 1.00 69.81 504 ILE A O 1
ATOM 3982 N N . VAL A 1 524 ? 15.623 -52.827 2.473 1.00 70.16 505 VAL A N 1
ATOM 3983 C CA . VAL A 1 524 ? 16.136 -52.782 3.837 1.00 76.18 505 VAL A CA 1
ATOM 3984 C C . VAL A 1 524 ? 16.928 -51.486 4.040 1.00 76.00 505 VAL A C 1
ATOM 3985 O O . VAL A 1 524 ? 16.698 -50.750 5.009 1.00 71.23 505 VAL A O 1
ATOM 3989 N N . ASP A 1 525 ? 17.839 -51.207 3.095 1.00 75.86 506 ASP A N 1
ATOM 3990 C CA . ASP A 1 525 ? 18.677 -50.005 3.147 1.00 68.93 506 ASP A CA 1
ATOM 3991 C C . ASP A 1 525 ? 17.859 -48.727 3.128 1.00 59.36 506 ASP A C 1
ATOM 3992 O O . ASP A 1 525 ? 18.197 -47.769 3.823 1.00 65.12 506 ASP A O 1
ATOM 3997 N N . SER A 1 526 ? 16.756 -48.701 2.381 1.00 58.43 507 SER A N 1
ATOM 3998 C CA . SER A 1 526 ? 15.862 -47.537 2.453 1.00 61.23 507 SER A CA 1
ATOM 3999 C C . SER A 1 526 ? 15.125 -47.397 3.799 1.00 67.71 507 SER A C 1
ATOM 4000 O O . SER A 1 526 ? 14.816 -46.270 4.230 1.00 64.35 507 SER A O 1
ATOM 4003 N N . ASP A 1 527 ? 14.827 -48.528 4.441 1.00 68.17 508 ASP A N 1
ATOM 4004 C CA . ASP A 1 527 ? 14.198 -48.494 5.769 1.00 70.5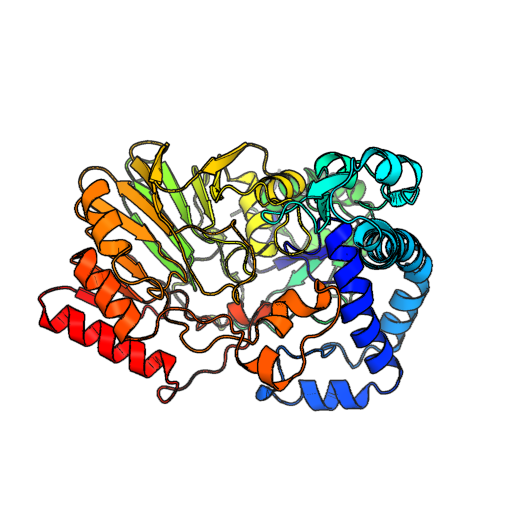9 508 ASP A CA 1
ATOM 4005 C C . ASP A 1 527 ? 15.149 -47.875 6.778 1.00 59.71 508 ASP A C 1
ATOM 4006 O O . ASP A 1 527 ? 14.769 -46.973 7.511 1.00 61.75 508 ASP A O 1
ATOM 4011 N N . LEU A 1 528 ? 16.401 -48.320 6.771 1.00 64.95 509 LEU A N 1
ATOM 4012 C CA . LEU A 1 528 ? 17.460 -47.673 7.575 1.00 63.13 509 LEU A CA 1
ATOM 4013 C C . LEU A 1 528 ? 17.563 -46.172 7.315 1.00 70.03 509 LEU A C 1
ATOM 4014 O O . LEU A 1 528 ? 17.640 -45.379 8.247 1.00 65.89 509 LEU A O 1
ATOM 4019 N N . LEU A 1 529 ? 17.535 -45.754 6.048 1.00 70.53 510 LEU A N 1
ATOM 4020 C CA . LEU A 1 529 ? 17.684 -44.322 5.773 1.00 63.37 510 LEU A CA 1
ATOM 4021 C C . LE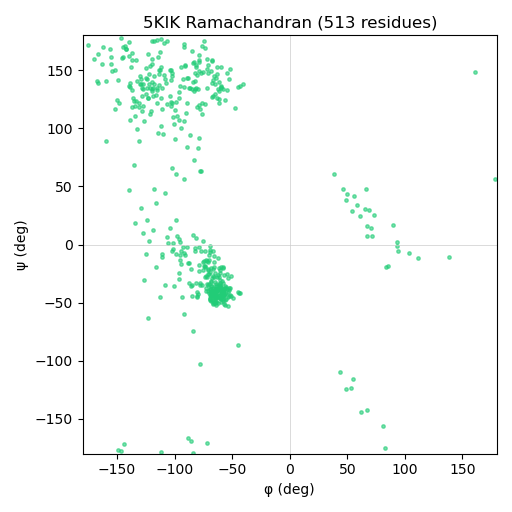U A 1 529 ? 16.505 -43.527 6.342 1.00 56.74 510 LEU A C 1
ATOM 4022 O O . LEU A 1 529 ? 16.661 -42.428 6.906 1.00 60.20 510 LEU A O 1
ATOM 4027 N N . VAL A 1 530 ? 15.306 -44.044 6.121 1.00 57.06 511 VAL A N 1
ATOM 4028 C CA . VAL A 1 530 ? 14.107 -43.409 6.640 1.00 66.23 511 VAL A CA 1
ATOM 4029 C C . VAL A 1 530 ? 14.202 -43.271 8.185 1.00 71.42 511 VAL A C 1
ATOM 4030 O O . VAL A 1 530 ? 13.879 -42.202 8.740 1.00 63.89 511 VAL A O 1
ATOM 4034 N N . ARG A 1 531 ? 14.674 -44.318 8.865 1.00 70.88 512 ARG A N 1
ATOM 4035 C CA . ARG A 1 531 ? 14.802 -44.256 10.346 1.00 86.26 512 ARG A CA 1
ATOM 4036 C C . ARG A 1 531 ? 15.816 -43.210 10.773 1.00 81.22 512 ARG A C 1
ATOM 4037 O O . ARG A 1 531 ? 15.511 -42.333 11.593 1.00 80.81 512 ARG A O 1
ATOM 4045 N N . HIS A 1 532 ? 17.011 -43.305 10.196 1.00 75.57 513 HIS A N 1
ATOM 4046 C CA . HIS A 1 532 ? 18.067 -42.328 10.424 1.00 71.85 513 HIS A CA 1
ATOM 4047 C C . HIS A 1 532 ? 17.548 -40.897 10.402 1.00 65.82 513 HIS A C 1
ATOM 4048 O O . HIS A 1 532 ? 17.962 -40.064 11.210 1.00 79.21 513 HIS A O 1
ATOM 4055 N N . VAL A 1 533 ? 16.656 -40.596 9.472 1.00 67.65 514 VAL A N 1
ATOM 4056 C CA . VAL A 1 533 ? 16.217 -39.219 9.281 1.00 69.13 514 VAL A CA 1
ATOM 4057 C C . VAL A 1 533 ? 15.169 -38.866 10.321 1.00 67.63 514 VAL A C 1
ATOM 4058 O O . VAL A 1 533 ? 15.116 -37.731 10.822 1.00 67.81 514 VAL A O 1
ATOM 4062 N N . GLN A 1 534 ? 14.283 -39.821 10.577 1.00 74.09 515 GLN A N 1
ATOM 4063 C CA . GLN A 1 534 ? 13.275 -39.680 11.633 1.00 74.06 515 GLN A CA 1
ATOM 4064 C C . GLN A 1 534 ? 13.984 -39.389 12.964 1.00 71.78 515 GLN A C 1
ATOM 4065 O O . GLN A 1 534 ? 13.687 -38.398 13.640 1.00 70.13 515 GLN A O 1
ATOM 4071 N N . ASP A 1 535 ? 15.005 -40.183 13.251 1.00 67.65 516 ASP A N 1
ATOM 4072 C CA . ASP A 1 535 ? 15.787 -40.032 14.488 1.00 74.90 516 ASP A CA 1
ATOM 4073 C C . ASP A 1 535 ? 16.595 -38.767 14.604 1.00 80.01 516 ASP A C 1
ATOM 4074 O O . ASP A 1 535 ? 17.209 -38.536 15.642 1.00 88.56 516 ASP A O 1
ATOM 4079 N N . LYS A 1 536 ? 16.631 -37.955 13.555 1.00 82.24 517 LYS A N 1
ATOM 4080 C CA . LYS A 1 536 ? 17.274 -36.655 13.638 1.00 70.91 517 LYS A CA 1
ATOM 4081 C C . LYS A 1 536 ? 16.246 -35.544 13.694 1.00 68.64 517 LYS A C 1
ATOM 4082 O O . LYS A 1 536 ? 16.610 -34.383 13.776 1.00 75.91 517 LYS A O 1
ATOM 4088 N N . GLY A 1 537 ? 14.961 -35.883 13.685 1.00 68.38 518 GLY A N 1
ATOM 4089 C CA . GLY A 1 537 ? 13.924 -34.855 13.782 1.00 69.74 518 GLY A CA 1
ATOM 4090 C C . GLY A 1 537 ? 13.229 -34.534 12.475 1.00 76.88 518 GLY A C 1
ATOM 4091 O O . GLY A 1 537 ? 12.244 -33.793 12.470 1.00 69.70 518 GLY A O 1
ATOM 4092 N N . GLY A 1 538 ? 13.708 -35.091 11.358 1.00 77.32 519 GLY A N 1
ATOM 4093 C CA . GLY A 1 538 ? 13.060 -34.818 10.072 1.00 72.15 519 GLY A CA 1
ATOM 4094 C C . GLY A 1 538 ? 11.980 -35.826 9.703 1.00 75.00 519 GLY A C 1
ATOM 4095 O O . GLY A 1 538 ? 11.821 -36.859 10.367 1.00 74.04 519 GLY A O 1
ATOM 4096 N N . THR A 1 539 ? 11.262 -35.526 8.613 1.00 71.25 520 THR A N 1
ATOM 4097 C CA . THR A 1 539 ? 10.319 -36.451 7.980 1.00 67.43 520 THR A CA 1
ATOM 4098 C C . THR A 1 539 ? 10.957 -37.280 6.859 1.00 72.80 520 THR A C 1
ATOM 4099 O O . THR A 1 539 ? 11.746 -36.777 6.063 1.00 75.43 520 THR A O 1
ATOM 4103 N N . ALA A 1 540 ? 10.568 -38.533 6.744 1.00 69.53 521 ALA A N 1
ATOM 4104 C CA . ALA A 1 540 ? 11.117 -39.375 5.703 1.00 68.35 521 ALA A CA 1
ATOM 4105 C C . ALA A 1 540 ? 10.180 -40.489 5.329 1.00 71.25 521 ALA A C 1
ATOM 4106 O O . ALA A 1 540 ? 9.439 -40.995 6.164 1.00 71.92 521 ALA A O 1
ATOM 4108 N N . GLU A 1 541 ? 10.246 -40.904 4.073 1.00 71.80 522 GLU A N 1
ATOM 4109 C CA . GLU A 1 541 ? 9.379 -41.957 3.584 1.00 64.92 522 GLU A CA 1
ATOM 4110 C C . GLU A 1 541 ? 9.865 -42.488 2.228 1.00 71.12 522 GLU A C 1
ATOM 4111 O O . GLU A 1 541 ? 10.288 -41.705 1.378 1.00 61.99 522 GLU A O 1
ATOM 4117 N N . ARG A 1 542 ? 9.816 -43.805 2.029 1.00 67.02 523 ARG A N 1
ATOM 4118 C CA . ARG A 1 542 ? 9.912 -44.366 0.693 1.00 66.26 523 ARG A CA 1
ATOM 4119 C C . ARG A 1 542 ? 8.550 -44.264 0.005 1.00 70.85 523 ARG A C 1
ATOM 4120 O O . ARG A 1 542 ? 7.606 -44.880 0.450 1.00 69.77 523 ARG A O 1
ATOM 4128 N N . LEU A 1 543 ? 8.454 -43.527 -1.103 1.00 68.85 524 LEU A N 1
ATOM 4129 C CA . LEU A 1 543 ? 7.178 -43.366 -1.783 1.00 68.32 524 LEU A CA 1
ATOM 4130 C C . LEU A 1 543 ? 6.890 -44.570 -2.684 1.00 74.50 524 LEU A C 1
ATOM 4131 O O . LEU A 1 543 ? 7.787 -45.134 -3.320 1.00 76.65 524 LEU A O 1
ATOM 4136 N N . HIS A 1 544 ? 5.624 -44.972 -2.683 1.00 82.06 525 HIS A N 1
ATOM 4137 C CA . HIS A 1 544 ? 5.175 -46.217 -3.301 1.00 90.70 525 HIS A CA 1
ATOM 4138 C C . HIS A 1 544 ? 4.277 -45.920 -4.510 1.00 84.22 525 HIS A C 1
ATOM 4139 O O . HIS A 1 544 ? 4.417 -46.524 -5.560 1.00 95.97 525 HIS A O 1
ATOM 4146 N N . LEU A 1 545 ? 3.352 -44.989 -4.340 1.00 72.36 526 LEU A N 1
ATOM 4147 C CA . LEU A 1 545 ? 2.396 -44.649 -5.359 1.00 76.13 526 LEU A CA 1
ATOM 4148 C C . LEU A 1 545 ? 2.136 -43.166 -5.198 1.00 66.87 526 LEU A C 1
ATOM 4149 O O . LEU A 1 545 ? 2.694 -42.508 -4.323 1.00 66.33 526 LEU A O 1
ATOM 4154 N N . ARG A 1 546 ? 1.310 -42.629 -6.065 1.00 55.94 527 ARG A N 1
ATOM 4155 C CA . ARG A 1 546 ? 1.075 -41.217 -6.084 1.00 63.59 527 ARG A CA 1
ATOM 4156 C C . ARG A 1 546 ? 0.946 -40.559 -4.699 1.00 70.57 527 ARG A C 1
ATOM 4157 O O . ARG A 1 546 ? 0.313 -41.116 -3.821 1.00 74.90 527 ARG A O 1
ATOM 4165 N N . ARG A 1 547 ? 1.540 -39.380 -4.508 1.00 70.07 528 ARG A N 1
ATOM 4166 C CA . ARG A 1 547 ? 1.410 -38.646 -3.247 1.00 63.98 528 ARG A CA 1
ATOM 4167 C C . ARG A 1 547 ? 1.489 -37.150 -3.463 1.00 66.85 528 ARG A C 1
ATOM 4168 O O . ARG A 1 547 ? 2.463 -36.651 -4.020 1.00 65.87 528 ARG A O 1
ATOM 4176 N N . THR A 1 548 ? 0.468 -36.432 -3.011 1.00 62.17 529 THR A N 1
ATOM 4177 C CA . THR A 1 548 ? 0.488 -34.974 -2.953 1.00 67.32 529 THR A CA 1
ATOM 4178 C C . THR A 1 548 ? 1.319 -34.530 -1.754 1.00 68.35 529 THR A C 1
ATOM 4179 O O . THR A 1 548 ? 1.389 -35.246 -0.769 1.00 70.10 529 THR A O 1
ATOM 4183 N N . LEU A 1 549 ? 1.996 -33.388 -1.853 1.00 71.99 530 LEU A N 1
ATOM 4184 C CA . LEU A 1 549 ? 3.040 -33.049 -0.886 1.00 70.65 530 LEU A CA 1
ATOM 4185 C C . LEU A 1 549 ? 3.118 -31.567 -0.582 1.00 74.19 530 LEU A C 1
ATOM 4186 O O . LEU A 1 549 ? 2.498 -30.750 -1.245 1.00 69.50 530 LEU A O 1
ATOM 4191 N N . ARG A 1 550 ? 3.916 -31.261 0.440 1.00 86.44 531 ARG A N 1
ATOM 4192 C CA . ARG A 1 550 ? 4.242 -29.903 0.873 1.00 99.22 531 ARG A CA 1
ATOM 4193 C C . ARG A 1 550 ? 4.591 -28.935 -0.288 1.00 90.27 531 ARG A C 1
ATOM 4194 O O . ARG A 1 550 ? 3.720 -28.250 -0.814 1.00 88.01 531 ARG A O 1
ATOM 4202 N N . LEU A 1 551 ? 5.863 -28.925 -0.678 1.00 94.59 532 LEU A N 1
ATOM 4203 C CA . LEU A 1 551 ? 6.501 -27.911 -1.566 1.00 97.96 532 LEU A CA 1
ATOM 4204 C C . LEU A 1 551 ? 7.377 -26.984 -0.725 1.00 96.55 532 LEU A C 1
ATOM 4205 O O . LEU A 1 551 ? 6.869 -26.252 0.119 1.00 89.39 532 LEU A O 1
#

Radius of gyration: 23.42 Å; Cα contacts (8 Å, |Δi|>4): 1058; chains: 1; bounding box: 73×55×61 Å

InterPro domains:
  IPR001279 Metallo-beta-lactamase [PF12706] (268-427)
  IPR036866 Ribonuclease Z/Hydroxyacylglutathione hydrolase-like [G3DSA:3.60.15.10] (237-490)
  IPR036866 Ribonuclease Z/Hydroxyacylglutathione hydrolase-like [SSF56281] (255-484)
  IPR041141 Diiron non-heme beta-hydroxylase, N-terminal domain [PF18456] (5-236)
  IPR050114 UPF0173/UPF0282/UlaG metal-dependent hydrolases [PTHR43546] (254-429)

Sequence (521 aa):
HMRYSLRQDIAVEPVIAGWYGWSSYLLPPQTLARFVHNRFNRIVESYLDDPQVHAAAVRQRRMHGGPWIHAHEHRDAIEAWYRETAPRRERLDELFEAVRRLEEDILPRHHGECLDPVYQELPAALAGRVEVFYGRDNRTADYRFVEPLMYASEYYDESWWQQVRFRPVTEDAREFALTTPMLEYGPEQLLVNVPLNSPLLDAVFRGGLTGTELDDLAARFGLDGERAARFASYFEPTPEEDVLEYVGHACVFARHRGTTFLVDPVLSYSGYPGGAENRFTFADLPERIDHLLITHNHQDHMLFETLLRIRHRVGRVLVPKSTNASLVDPGLGGILRRLGFTDVVEVDDLETLSCGSAEVVALPFLGEHGDLRIRSKTGWLIRFGERSVLFAADSTNISPTMYTKVAEVIGPVDTVFIGMESIGAAASWIYGPLYGEPLDRRTDQSRRLNGSNFPQAREIVDALEPDEVYVYAMGLEPWMGVVMAVDYDESHPAIVDSDLLVRHVQDKGGTAERLHLRRTLRL

Secondary structure (DSSP, 8-state):
--EEEE-TTEEEEEEETTEE--GGGSSHHHHHHHIIIIIHHHHHHHHH-HHHHHHHHHSGGGTTSS--S-TT-HHHHHHHHHHTHHHHHHHHHHHHHHHIIIIIIGGG-SSS--HHHHHT--TTTTTSEEEEE-TTSSSEEEEE-HHHHHHSTTS-GGGEEEEEEE--SS-----TTS-----STT-EEEE--TT-HHHHHHHH--EEHHHHHHHHHHTT--HHHHHHHHTTEEE-----EEEEEETTEEEEEETTEEEEES---B--SSTTPPSS--BGGG--S-EEEEE--B-STTT--HHHHHHHGGGEEEEEEE-----SSSS--HHHHHHHTT---EEEE-TT-EEEETTEEEEEE----SSTT-----B-EEEEEETTEEEEE-TT----STTHHHHHHHHH---SEEEEE---S--BHHHHHGGGSSSPPPHHHHHT-B-----HHHHHHHHHHH--SEEEEE--S-SGGGGGTS-----TTSHHHHHHHHHHHHHHTTT-EEEE--S-EEE--

B-factor: mean 57.34, std 15.78, range [34.8, 151.78]

Solvent-accessible surface area: 21953 Å² total; per-residue (Å²): 210,114,114,56,19,10,60,54,21,0,0,2,4,0,0,5,27,6,7,6,1,16,3,5,1,3,2,1,4,0,7,3,10,3,11,60,27,40,4,23,146,6,0,92,55,0,30,124,62,29,119,76,0,6,45,4,17,171,84,134,184,51,29,14,16,50,48,0,17,12,35,136,62,88,116,48,0,50,40,31,19,161,135,26,39,81,95,45,128,71,6,56,93,0,28,81,4,2,66,82,0,44,92,63,1,8,77,122,13,119,36,91,85,18,95,66,0,85,158,64,20,21,90,7,0,55,59,52,10,68,11,75,49,34,239,85,103,155,88,15,53,25,77,0,37,34,86,83,0,17,82,6,94,6,24,34,64,65,11,5,35,0,19,0,48,34,7,101,102,21,50,26,100,14,13,14,3,15,0,6,21,64,43,15,108,83,17,0,27,2,107,6,42,0,52,9,104,24,0,28,24,0,22,142,12,27,27,17,35,103,65,11,90,89,10,3,65,178,15,68,12,122,51,111,88,18,60,37,0,37,62,4,16,58,73,65,144,171,139,66,34,3,16,2,5,0,1,0,0,1,5,2,43,9,179,28,18,7,1,0,2,0,0,8,7,3,13,31,66,25,124,88,24,45,158,103,25,9,8,13,62,69,14,29,146,116,0,44,17,0,0,0,0,0,9,14,27,22,0,2,14,1,10,5,0,1,18,0,14,41,44,18,25,52,1,0,0,3,87,15,123,42,8,27,10,27,1,2,11,2,0,19,0,0,127,77,0,24,9,135,68,22,43,50,6,34,72,57,82,69,45,81,1,58,62,4,72,0,4,0,1,14,4,62,16,21,6,5,125,31,174,9,117,1,34,4,1,0,0,0,68,6,53,181,58,7,0,1,1,1,0,6,1,2,21,100,39,98,78,30,6,74,121,6,24,139,104,12,32,110,2,29,3,0,0,1,0,0,44,17,96,12,44,23,0,33,77,31,2,19,7,4,40,42,122,122,66,94,216,159,64,21,93,82,60,88,16,53,5,0,48,35,59,40,0,70,83,1,10,57,23,2,139,13,85,21,0,8,0,0,2,12,6,18,4,39,21,2,7,7,12,47,67,16,89,132,80,136,88,63,71,3,17,64,29,0,43,70,0,21,143,32,5,91,124,148,74,21,75,8,63,48,2,111,68,46,90,78,24,172,22

Nearest PDB structures (foldseek):
  4jo0-assembly1_A  TM=1.001E+00  e=0.000E+00  Streptomyces venezuelae
  5kil-assembly1_A-2  TM=1.000E+00  e=5.428E-104  Streptomyces venezuelae ATCC 10712
  8a90-assembly1_B  TM=9.496E-01  e=2.203E-54  Chromobacterium vaccinii
  4qn9-assembly1_A  TM=6.833E-01  e=1.940E-11  Homo sapiens
  8r22-assembly1_C  TM=5.551E-01  e=5.810E-06  Homo sapiens

Organism: Streptomyces venezuelae (strain ATCC 10712 / CBS 650.69 / DSM 40230 / JCM 4526 / NBRC 13096 / PD 04745) (NCBI:txid953739)